Protein AF-A0A9N9TNC1-F1 (afdb_monomer_lite)

Organism: Phyllotreta striolata (NCBI:txid444603)

Radius of gyration: 83.27 Å; chains: 1; bounding box: 162×82×248 Å

Structure (mmCIF, N/CA/C/O backbone):
data_AF-A0A9N9TNC1-F1
#
_entry.id   AF-A0A9N9TNC1-F1
#
loop_
_atom_site.group_PDB
_atom_site.id
_atom_site.type_symbol
_atom_site.label_atom_id
_atom_site.label_alt_id
_atom_site.label_comp_id
_atom_site.label_asym_id
_atom_site.label_entity_id
_atom_site.label_seq_id
_atom_site.pdbx_PDB_ins_code
_atom_site.Cartn_x
_atom_site.Cartn_y
_atom_site.Cartn_z
_atom_site.occupancy
_atom_site.B_iso_or_equiv
_atom_site.auth_seq_id
_atom_site.auth_comp_id
_atom_site.auth_asym_id
_atom_site.auth_atom_id
_atom_site.pdbx_PDB_model_num
ATOM 1 N N . MET A 1 1 ? 54.083 44.523 -99.037 1.00 36.41 1 MET A N 1
ATOM 2 C CA . MET A 1 1 ? 55.257 45.239 -99.588 1.00 36.41 1 MET A CA 1
ATOM 3 C C . MET A 1 1 ? 56.326 44.198 -99.915 1.00 36.41 1 MET A C 1
ATOM 5 O O . MET A 1 1 ? 57.126 43.845 -99.068 1.00 36.41 1 MET A O 1
ATOM 9 N N . GLY A 1 2 ? 56.226 43.487 -101.035 1.00 36.81 2 GLY A N 1
ATOM 10 C CA . GLY A 1 2 ? 56.624 44.045 -102.327 1.00 36.81 2 GLY A CA 1
ATOM 11 C C . GLY A 1 2 ? 58.150 44.005 -102.443 1.00 36.81 2 GLY A C 1
ATOM 12 O O . GLY A 1 2 ? 58.796 45.045 -102.381 1.00 36.81 2 GLY A O 1
ATOM 13 N N . GLY A 1 3 ? 58.715 42.794 -102.514 1.00 43.34 3 GLY A N 1
ATOM 14 C CA . GLY A 1 3 ? 60.154 42.566 -102.601 1.00 43.34 3 GLY A CA 1
ATOM 15 C C . GLY A 1 3 ? 60.747 43.216 -103.848 1.00 43.34 3 GLY A C 1
ATOM 16 O O . GLY A 1 3 ? 60.383 42.880 -104.972 1.00 43.34 3 GLY A O 1
ATOM 17 N N . LYS A 1 4 ? 61.683 44.144 -103.645 1.00 35.09 4 LYS A N 1
ATOM 18 C CA . LYS A 1 4 ? 62.514 44.725 -104.701 1.00 35.09 4 LYS A CA 1
ATOM 19 C C . LYS A 1 4 ? 63.993 44.528 -104.352 1.00 35.09 4 LYS A C 1
ATOM 21 O O . LYS A 1 4 ? 64.482 45.045 -103.359 1.00 35.09 4 LYS A O 1
ATOM 26 N N . LYS A 1 5 ? 64.666 43.793 -105.245 1.00 35.28 5 LYS A N 1
ATOM 27 C CA . LYS A 1 5 ? 66.082 43.888 -105.653 1.00 35.28 5 LYS A CA 1
ATOM 28 C C . LYS A 1 5 ? 67.173 43.720 -104.572 1.00 35.28 5 LYS A C 1
ATOM 30 O O . LYS A 1 5 ? 67.607 44.677 -103.947 1.00 35.28 5 LYS A O 1
ATOM 35 N N . LYS A 1 6 ? 67.783 42.526 -104.534 1.00 36.72 6 LYS A N 1
ATOM 36 C CA . LYS A 1 6 ? 69.218 42.333 -104.226 1.00 36.72 6 LYS A CA 1
ATOM 37 C C . LYS A 1 6 ? 69.905 41.633 -105.410 1.00 36.72 6 LYS A C 1
ATOM 39 O O . LYS A 1 6 ? 70.167 40.440 -105.375 1.00 36.72 6 LYS A O 1
ATOM 44 N N . LYS A 1 7 ? 70.171 42.381 -106.483 1.00 41.75 7 LYS A N 1
ATOM 45 C CA . LYS A 1 7 ? 71.068 41.987 -107.591 1.00 41.75 7 LYS A CA 1
ATOM 46 C C . LYS A 1 7 ? 72.003 43.163 -107.903 1.00 41.75 7 LYS A C 1
ATOM 48 O O . LYS A 1 7 ? 71.934 43.725 -108.979 1.00 41.75 7 LYS A O 1
ATOM 53 N N . THR A 1 8 ? 72.823 43.572 -106.931 1.00 42.78 8 THR A N 1
ATOM 54 C CA . THR A 1 8 ? 73.885 44.596 -107.094 1.00 42.78 8 THR A CA 1
ATOM 55 C C . THR A 1 8 ? 74.885 44.575 -105.919 1.00 42.78 8 THR A C 1
ATOM 57 O O . THR A 1 8 ? 75.261 45.614 -105.397 1.00 42.78 8 THR A O 1
ATOM 60 N N . MET A 1 9 ? 75.325 43.397 -105.450 1.00 44.22 9 MET A N 1
ATOM 61 C CA . MET A 1 9 ? 76.389 43.300 -104.417 1.00 44.22 9 MET A CA 1
ATOM 62 C C . MET A 1 9 ? 77.479 42.263 -104.721 1.00 44.22 9 MET A C 1
ATOM 64 O O . MET A 1 9 ? 78.473 42.204 -104.009 1.00 44.22 9 MET A O 1
ATOM 68 N N . ALA A 1 10 ? 77.349 41.479 -105.796 1.00 46.00 10 ALA A N 1
ATOM 69 C CA . ALA A 1 10 ? 78.411 40.561 -106.217 1.00 46.00 10 ALA A CA 1
ATOM 70 C C . ALA A 1 10 ? 79.637 41.309 -106.783 1.00 46.00 10 ALA A C 1
ATOM 72 O O . ALA A 1 10 ? 80.752 40.814 -106.690 1.00 46.00 10 ALA A O 1
ATOM 73 N N . ASN A 1 11 ? 79.448 42.534 -107.293 1.00 48.47 11 ASN A N 1
ATOM 74 C CA . ASN A 1 11 ? 80.486 43.285 -108.008 1.00 48.47 11 ASN A CA 1
ATOM 75 C C . ASN A 1 11 ? 81.310 44.256 -107.128 1.00 48.47 11 ASN A C 1
ATOM 77 O O . ASN A 1 11 ? 82.174 44.960 -107.635 1.00 48.47 11 ASN A O 1
ATOM 81 N N . LYS A 1 12 ? 81.059 44.304 -105.809 1.00 49.94 12 LYS A N 1
ATOM 82 C CA . LYS A 1 12 ? 81.909 45.022 -104.831 1.00 49.94 12 LYS A CA 1
ATOM 83 C C . LYS A 1 12 ? 82.846 44.093 -104.042 1.00 49.94 12 LYS A C 1
ATOM 85 O O . LYS A 1 12 ? 83.814 44.577 -103.477 1.00 49.94 12 LYS A O 1
ATOM 90 N N . LEU A 1 13 ? 82.611 42.774 -104.047 1.00 47.81 13 LEU A N 1
ATOM 91 C CA . LEU A 1 13 ? 83.447 41.782 -103.342 1.00 47.81 13 LEU A CA 1
ATOM 92 C C . LEU A 1 13 ? 84.678 41.307 -104.135 1.00 47.81 13 LEU A C 1
ATOM 94 O O . LEU A 1 13 ? 85.482 40.561 -103.591 1.00 47.81 13 LEU A O 1
ATOM 98 N N . ALA A 1 14 ? 84.814 41.704 -105.403 1.00 51.62 14 ALA A N 1
ATOM 99 C CA . ALA A 1 14 ? 85.905 41.276 -106.285 1.00 51.62 14 ALA A CA 1
ATOM 100 C C . ALA A 1 14 ? 87.065 42.294 -106.390 1.00 51.62 14 ALA A C 1
ATOM 102 O O . ALA A 1 14 ? 88.030 42.036 -107.097 1.00 51.62 14 ALA A O 1
ATOM 103 N N . LYS A 1 15 ? 86.967 43.452 -105.714 1.00 51.31 15 LYS A N 1
ATOM 104 C CA . LYS A 1 15 ? 87.965 44.547 -105.726 1.00 51.31 15 LYS A CA 1
ATOM 105 C C . LYS A 1 15 ? 88.464 44.964 -104.331 1.00 51.31 15 LYS A C 1
ATOM 107 O O . LYS A 1 15 ? 89.173 45.956 -104.223 1.00 51.31 15 LYS A O 1
ATOM 112 N N . MET A 1 16 ? 88.065 44.243 -103.287 1.00 43.94 16 MET A N 1
ATOM 113 C CA . MET A 1 16 ? 88.440 44.507 -101.895 1.00 43.94 16 MET A CA 1
ATOM 114 C C . MET A 1 16 ? 89.527 43.517 -101.457 1.00 43.94 16 MET A C 1
ATOM 116 O O . MET A 1 16 ? 89.490 42.365 -101.894 1.00 43.94 16 MET A O 1
ATOM 120 N N . SER A 1 17 ? 90.476 43.958 -100.625 1.00 58.78 17 SER A N 1
ATOM 121 C CA . SER A 1 17 ? 91.490 43.075 -100.018 1.00 58.78 17 SER A CA 1
ATOM 122 C C . SER A 1 17 ? 90.795 41.967 -99.213 1.00 58.78 17 SER A C 1
ATOM 124 O O . SER A 1 17 ? 89.689 42.180 -98.702 1.00 58.78 17 SER A O 1
ATOM 126 N N . ASP A 1 18 ? 91.406 40.784 -99.087 1.00 59.22 18 ASP A N 1
ATOM 127 C CA . ASP A 1 18 ? 90.815 39.626 -98.389 1.00 59.22 18 ASP A CA 1
ATOM 128 C C . ASP A 1 18 ? 90.321 39.974 -96.966 1.00 59.22 18 ASP A C 1
ATOM 130 O O . ASP A 1 18 ? 89.317 39.437 -96.488 1.00 59.22 18 ASP A O 1
ATOM 134 N N . GLU A 1 19 ? 90.942 40.972 -96.336 1.00 66.62 19 GLU A N 1
ATOM 135 C CA . GLU A 1 19 ? 90.602 41.508 -95.015 1.00 66.62 19 GLU A CA 1
ATOM 136 C C . GLU A 1 19 ? 89.274 42.298 -94.982 1.00 66.62 19 GLU A C 1
ATOM 138 O O . GLU A 1 19 ? 88.480 42.195 -94.044 1.00 66.62 19 GLU A O 1
ATOM 143 N N . GLU A 1 20 ? 88.960 43.043 -96.040 1.00 63.03 20 GLU A N 1
ATOM 144 C CA . GLU A 1 20 ? 87.715 43.813 -96.173 1.00 63.03 20 GLU A CA 1
ATOM 145 C C . GLU A 1 20 ? 86.531 42.908 -96.549 1.00 63.03 20 GLU A C 1
ATOM 147 O O . GLU A 1 20 ? 85.389 43.123 -96.124 1.00 63.03 20 GLU A O 1
ATOM 152 N N . ARG A 1 21 ? 86.804 41.838 -97.306 1.00 65.81 21 ARG A N 1
ATOM 153 C CA . ARG A 1 21 ? 85.822 40.802 -97.648 1.00 65.81 21 ARG A CA 1
ATOM 154 C C . ARG A 1 21 ? 85.419 39.993 -96.414 1.00 65.81 21 ARG A C 1
ATOM 156 O O . ARG A 1 21 ? 84.230 39.708 -96.249 1.00 65.81 21 ARG A O 1
ATOM 163 N N . ALA A 1 22 ? 86.369 39.697 -95.525 1.00 72.06 22 ALA A N 1
ATOM 164 C CA . ALA A 1 22 ? 86.107 39.077 -94.228 1.00 72.06 22 ALA A CA 1
ATOM 165 C C . ALA A 1 22 ? 85.229 39.969 -93.333 1.00 72.06 22 ALA A C 1
ATOM 167 O O . ALA A 1 22 ? 84.208 39.498 -92.832 1.00 72.06 22 ALA A O 1
ATOM 168 N N . ARG A 1 23 ? 85.535 41.272 -93.222 1.00 74.12 23 ARG A N 1
ATOM 169 C CA . ARG A 1 23 ? 84.708 42.229 -92.456 1.00 74.12 23 ARG A CA 1
ATOM 170 C C . ARG A 1 23 ? 83.300 42.393 -93.023 1.00 74.12 23 ARG A C 1
ATOM 172 O O . ARG A 1 23 ? 82.338 42.473 -92.267 1.00 74.12 23 ARG A O 1
ATOM 179 N N . TYR A 1 24 ? 83.139 42.406 -94.346 1.00 74.38 24 TYR A N 1
ATOM 180 C CA . TYR A 1 24 ? 81.810 42.460 -94.960 1.00 74.38 24 TYR A CA 1
ATOM 181 C C . TYR A 1 24 ? 80.995 41.184 -94.698 1.00 74.38 24 TYR A C 1
ATOM 183 O O . TYR A 1 24 ? 79.794 41.261 -94.436 1.00 74.38 24 TYR A O 1
ATOM 191 N N . MET A 1 25 ? 81.630 40.009 -94.759 1.00 76.12 25 MET A N 1
ATOM 192 C CA . MET A 1 25 ? 80.975 38.739 -94.430 1.00 76.12 25 MET A CA 1
ATOM 193 C C . MET A 1 25 ? 80.634 38.653 -92.936 1.00 76.12 25 MET A C 1
ATOM 195 O O . MET A 1 25 ? 79.545 38.186 -92.616 1.00 76.12 25 MET A O 1
ATOM 199 N N . GLN A 1 26 ? 81.485 39.186 -92.050 1.00 75.25 26 GLN A N 1
ATOM 200 C CA . GLN A 1 26 ? 81.206 39.344 -90.617 1.00 75.25 26 GLN A CA 1
ATOM 201 C C . GLN A 1 26 ? 80.031 40.291 -90.369 1.00 75.25 26 GLN A C 1
ATOM 203 O O . GLN A 1 26 ? 79.041 39.863 -89.797 1.00 75.25 26 GLN A O 1
ATOM 208 N N . HIS A 1 27 ? 80.045 41.514 -90.903 1.00 74.12 27 HIS A N 1
ATOM 209 C CA . HIS A 1 27 ? 78.934 42.462 -90.754 1.00 74.12 27 HIS A CA 1
ATOM 210 C C . HIS A 1 27 ? 77.624 41.919 -91.353 1.00 74.12 27 HIS A C 1
ATOM 212 O O . HIS A 1 27 ? 76.527 42.180 -90.864 1.00 74.12 27 HIS A O 1
ATOM 218 N N . ARG A 1 28 ? 77.693 41.148 -92.445 1.00 75.31 28 ARG A N 1
ATOM 219 C CA . ARG A 1 28 ? 76.516 40.479 -93.015 1.00 75.31 28 ARG A CA 1
ATOM 220 C C . ARG A 1 28 ? 76.010 39.350 -92.114 1.00 75.31 28 ARG A C 1
ATOM 222 O O . ARG A 1 28 ? 74.796 39.237 -91.969 1.00 75.31 28 ARG A O 1
ATOM 229 N N . ALA A 1 29 ? 76.906 38.558 -91.530 1.00 77.62 29 ALA A N 1
ATOM 230 C CA . ALA A 1 29 ? 76.566 37.526 -90.557 1.00 77.62 29 ALA A CA 1
ATOM 231 C C . ALA A 1 29 ? 75.992 38.138 -89.270 1.00 77.62 29 ALA A C 1
ATOM 233 O O . ALA A 1 29 ? 74.966 37.668 -88.802 1.00 77.62 29 ALA A O 1
ATOM 234 N N . GLU A 1 30 ? 76.555 39.238 -88.767 1.00 76.62 30 GLU A N 1
ATOM 235 C CA . GLU A 1 30 ? 76.050 40.003 -87.619 1.00 76.62 30 GLU A CA 1
ATOM 236 C C . GLU A 1 30 ? 74.659 40.580 -87.896 1.00 76.62 30 GLU A C 1
ATOM 238 O O . GLU A 1 30 ? 73.751 40.416 -87.089 1.00 76.62 30 GLU A O 1
ATOM 243 N N . MET A 1 31 ? 74.435 41.175 -89.073 1.00 77.19 31 MET A N 1
ATOM 244 C CA . MET A 1 31 ? 73.113 41.680 -89.468 1.00 77.19 31 MET A CA 1
ATOM 245 C C . MET A 1 31 ? 72.081 40.558 -89.664 1.00 77.19 31 MET A C 1
ATOM 247 O O . MET A 1 31 ? 70.890 40.759 -89.413 1.00 77.19 31 MET A O 1
ATOM 251 N N . GLU A 1 32 ? 72.503 39.381 -90.131 1.00 80.06 32 GLU A N 1
ATOM 252 C CA . GLU A 1 32 ? 71.645 38.201 -90.275 1.00 80.06 32 GLU A CA 1
ATOM 253 C C . GLU A 1 32 ? 71.352 37.539 -88.922 1.00 80.06 32 GLU A C 1
ATOM 255 O O . GLU A 1 32 ? 70.202 37.184 -88.660 1.00 80.06 32 GLU A O 1
ATOM 260 N N . GLU A 1 33 ? 72.334 37.472 -88.022 1.00 77.56 33 GLU A N 1
ATOM 261 C CA . GLU A 1 33 ? 72.154 37.074 -86.627 1.00 77.56 33 GLU A CA 1
ATOM 262 C C . GLU A 1 33 ? 71.254 38.051 -85.873 1.00 77.56 33 GLU A C 1
ATOM 264 O O . GLU A 1 33 ? 70.359 37.618 -85.157 1.00 77.56 33 GLU A O 1
ATOM 269 N N . GLU A 1 34 ? 71.414 39.362 -86.047 1.00 80.25 34 GLU A N 1
ATOM 270 C CA . GLU A 1 34 ? 70.512 40.358 -85.470 1.00 80.25 34 GLU A CA 1
ATOM 271 C C . GLU A 1 34 ? 69.096 40.224 -86.028 1.00 80.25 34 GLU A C 1
ATOM 273 O O . GLU A 1 34 ? 68.121 40.322 -85.282 1.00 80.25 34 GLU A O 1
ATOM 278 N N . ALA A 1 35 ? 68.944 39.972 -87.331 1.00 79.81 35 ALA A N 1
ATOM 279 C CA . ALA A 1 35 ? 67.638 39.713 -87.926 1.00 79.81 35 ALA A CA 1
ATOM 280 C C . ALA A 1 35 ? 67.018 38.410 -87.393 1.00 79.81 35 ALA A C 1
ATOM 282 O O . ALA A 1 35 ? 65.807 38.363 -87.160 1.00 79.81 35 ALA A O 1
ATOM 283 N N . LYS A 1 36 ? 67.828 37.370 -87.166 1.00 81.06 36 LYS A N 1
ATOM 284 C CA . LYS A 1 36 ? 67.407 36.108 -86.549 1.00 81.06 36 LYS A CA 1
ATOM 285 C C . LYS A 1 36 ? 66.999 36.324 -85.090 1.00 81.06 36 LYS A C 1
ATOM 287 O O . LYS A 1 36 ? 65.877 35.972 -84.742 1.00 81.06 36 LYS A O 1
ATOM 292 N N . ARG A 1 37 ? 67.807 37.029 -84.291 1.00 83.25 37 ARG A N 1
ATOM 293 C CA . ARG A 1 37 ? 67.489 37.422 -82.908 1.00 83.25 37 ARG A CA 1
ATOM 294 C C . ARG A 1 37 ? 66.216 38.259 -82.836 1.00 83.25 37 ARG A C 1
ATOM 296 O O . ARG A 1 37 ? 65.371 37.988 -81.995 1.00 83.25 37 ARG A O 1
ATOM 303 N N . ARG A 1 38 ? 66.011 39.231 -83.733 1.00 83.31 38 ARG A N 1
ATOM 304 C CA . ARG A 1 38 ? 64.767 40.027 -83.790 1.00 83.31 38 ARG A CA 1
ATOM 305 C C . ARG A 1 38 ? 63.547 39.160 -84.115 1.00 83.31 38 ARG A C 1
ATOM 307 O O . ARG A 1 38 ? 62.490 39.350 -83.517 1.00 83.31 38 ARG A O 1
ATOM 314 N N . LYS A 1 39 ? 63.676 38.190 -85.030 1.00 84.38 39 LYS A N 1
ATOM 315 C CA . LYS A 1 39 ? 62.607 37.219 -85.329 1.00 84.38 39 LYS A CA 1
ATOM 316 C C . LYS A 1 39 ? 62.325 36.305 -84.136 1.00 84.38 39 LYS A C 1
ATOM 318 O O . LYS A 1 39 ? 61.166 36.134 -83.776 1.00 84.38 39 LYS A O 1
ATOM 323 N N . GLU A 1 40 ? 63.358 35.765 -83.501 1.00 85.38 40 GLU A N 1
ATOM 324 C CA . GLU A 1 40 ? 63.249 34.929 -82.301 1.00 85.38 40 GLU A CA 1
ATOM 325 C C . GLU A 1 40 ? 62.630 35.702 -81.130 1.00 85.38 40 GLU A C 1
ATOM 327 O O . GLU A 1 40 ? 61.720 35.198 -80.479 1.00 85.38 40 GLU A O 1
ATOM 332 N N . GLN A 1 41 ? 63.021 36.960 -80.914 1.00 87.19 41 GLN A N 1
ATOM 333 C CA . GLN A 1 41 ? 62.414 37.858 -79.925 1.00 87.19 41 GLN A CA 1
ATOM 334 C C . GLN A 1 41 ? 60.939 38.139 -80.238 1.00 87.19 41 GLN A C 1
ATOM 336 O O . GLN A 1 41 ? 60.101 38.146 -79.332 1.00 87.19 41 GLN A O 1
ATOM 341 N N . LEU A 1 42 ? 60.579 38.334 -81.510 1.00 89.88 42 LEU A N 1
ATOM 342 C CA . LEU A 1 42 ? 59.183 38.519 -81.908 1.00 89.88 42 LEU A CA 1
ATOM 343 C C . LEU A 1 42 ? 58.354 37.248 -81.657 1.00 89.88 42 LEU A C 1
ATOM 345 O O . LEU A 1 42 ? 57.245 37.333 -81.131 1.00 89.88 42 LEU A O 1
ATOM 349 N N . ILE A 1 43 ? 58.905 36.068 -81.958 1.00 88.25 43 ILE A N 1
ATOM 350 C CA . ILE A 1 43 ? 58.266 34.775 -81.673 1.00 88.25 43 ILE A CA 1
ATOM 351 C C . ILE A 1 43 ? 58.128 34.571 -80.159 1.00 88.25 43 ILE A C 1
ATOM 353 O O . ILE A 1 43 ? 57.039 34.257 -79.686 1.00 88.25 43 ILE A O 1
ATOM 357 N N . ALA A 1 44 ? 59.181 34.815 -79.377 1.00 89.38 44 ALA A N 1
ATOM 358 C CA . ALA A 1 44 ? 59.165 34.671 -77.923 1.00 89.38 44 ALA A CA 1
ATOM 359 C C . ALA A 1 44 ? 58.162 35.628 -77.258 1.00 89.38 44 ALA A C 1
ATOM 361 O O . ALA A 1 44 ? 57.411 35.232 -76.366 1.00 89.38 44 ALA A O 1
ATOM 362 N N . THR A 1 45 ? 58.090 36.884 -77.710 1.00 89.31 45 THR A N 1
ATOM 363 C CA . THR A 1 45 ? 57.105 37.853 -77.203 1.00 89.31 45 THR A CA 1
ATOM 364 C C . THR A 1 45 ? 55.678 37.491 -77.608 1.00 89.31 45 THR A C 1
ATOM 366 O O . THR A 1 45 ? 54.766 37.644 -76.791 1.00 89.31 45 THR A O 1
ATOM 369 N N . PHE A 1 46 ? 55.465 36.968 -78.819 1.00 92.81 46 PHE A N 1
ATOM 370 C CA . PHE A 1 46 ? 54.171 36.437 -79.248 1.00 92.81 46 PHE A CA 1
ATOM 371 C C . PHE A 1 46 ? 53.748 35.228 -78.404 1.00 92.81 46 PHE A C 1
ATOM 373 O O . PHE A 1 46 ? 52.642 35.231 -77.863 1.00 92.81 46 PHE A O 1
ATOM 380 N N . MET A 1 47 ? 54.637 34.248 -78.207 1.00 92.88 47 MET A N 1
ATOM 381 C CA . MET A 1 47 ? 54.383 33.074 -77.366 1.00 92.88 47 MET A CA 1
ATOM 382 C C . MET A 1 47 ? 54.088 33.476 -75.921 1.00 92.88 47 MET A C 1
ATOM 384 O O . MET A 1 47 ? 53.080 33.052 -75.367 1.00 92.88 47 MET A O 1
ATOM 388 N N . LYS A 1 48 ? 54.870 34.390 -75.331 1.00 93.94 48 LYS A N 1
ATOM 389 C CA . LYS A 1 48 ? 54.612 34.921 -73.983 1.00 93.94 48 LYS A CA 1
ATOM 390 C C . LYS A 1 48 ? 53.248 35.611 -73.885 1.00 93.94 48 LYS A C 1
ATOM 392 O O . LYS A 1 48 ? 52.549 35.442 -72.890 1.00 93.94 48 LYS A O 1
ATOM 397 N N . LYS A 1 49 ? 52.841 36.386 -74.900 1.00 94.06 49 LYS A N 1
ATOM 398 C CA . LYS A 1 49 ? 51.499 37.001 -74.954 1.00 94.06 49 LYS A CA 1
ATOM 399 C C . LYS A 1 49 ? 50.395 35.950 -75.098 1.00 94.06 49 LYS A C 1
ATOM 401 O O . LYS A 1 49 ? 49.342 36.122 -74.490 1.00 94.06 49 LYS A O 1
ATOM 406 N N . LYS A 1 50 ? 50.618 34.891 -75.881 1.00 94.62 50 LYS A N 1
ATOM 407 C CA . LYS A 1 50 ? 49.666 33.788 -76.062 1.00 94.62 50 LYS A CA 1
ATOM 408 C C . LYS A 1 50 ? 49.483 32.998 -74.765 1.00 94.62 50 LYS A C 1
ATOM 410 O O . LYS A 1 50 ? 48.353 32.884 -74.310 1.00 94.62 50 LYS A O 1
ATOM 415 N N . ILE A 1 51 ? 50.581 32.597 -74.123 1.00 92.31 51 ILE A N 1
ATOM 416 C CA . ILE A 1 51 ? 50.578 31.907 -72.825 1.00 92.31 51 ILE A CA 1
ATOM 417 C C . ILE A 1 51 ? 49.843 32.746 -71.778 1.00 92.31 51 ILE A C 1
ATOM 419 O O . ILE A 1 51 ? 48.907 32.261 -71.165 1.00 92.31 51 ILE A O 1
ATOM 423 N N . LYS A 1 52 ? 50.156 34.042 -71.643 1.00 93.44 52 LYS A N 1
ATOM 424 C CA . LYS A 1 52 ? 49.451 34.922 -70.691 1.00 93.44 52 LYS A CA 1
ATOM 425 C C . LYS A 1 52 ? 47.944 35.022 -70.946 1.00 93.44 52 LYS A C 1
ATOM 427 O O . LYS A 1 52 ? 47.169 35.153 -69.999 1.00 93.44 52 LYS A O 1
ATOM 432 N N . LYS A 1 53 ? 47.520 35.012 -72.215 1.00 93.38 53 LYS A N 1
ATOM 433 C CA . LYS A 1 53 ? 46.094 34.996 -72.573 1.00 93.38 53 LYS A CA 1
ATOM 434 C C . LYS A 1 53 ? 45.459 33.662 -72.196 1.00 93.38 53 LYS A C 1
ATOM 436 O O . LYS A 1 53 ? 44.401 33.670 -71.579 1.00 93.38 53 LYS A O 1
ATOM 441 N N . GLU A 1 54 ? 46.104 32.546 -72.520 1.00 94.00 54 GLU A N 1
ATOM 442 C CA . GLU A 1 54 ? 45.645 31.209 -72.133 1.00 94.00 54 GLU A CA 1
ATOM 443 C C . GLU A 1 54 ? 45.577 31.061 -70.607 1.00 94.00 54 GLU A C 1
ATOM 445 O O . GLU A 1 54 ? 44.550 30.644 -70.096 1.00 94.00 54 GLU A O 1
ATOM 450 N N . GLU A 1 55 ? 46.575 31.525 -69.854 1.00 92.88 55 GLU A N 1
ATOM 451 C CA . GLU A 1 55 ? 46.558 31.559 -68.385 1.00 92.88 55 GLU A CA 1
ATOM 452 C C . GLU A 1 55 ? 45.412 32.414 -67.824 1.00 92.88 55 GLU A C 1
ATOM 454 O O . GLU A 1 55 ? 44.788 32.053 -66.824 1.00 92.88 55 GLU A O 1
ATOM 459 N N . ALA A 1 56 ? 45.117 33.564 -68.438 1.00 93.62 56 ALA A N 1
ATOM 460 C CA . ALA A 1 56 ? 43.986 34.399 -68.039 1.00 93.62 56 ALA A CA 1
ATOM 461 C C . ALA A 1 56 ? 42.641 33.703 -68.317 1.00 93.62 56 ALA A C 1
ATOM 463 O O . ALA A 1 56 ? 41.762 33.714 -67.453 1.00 93.62 56 ALA A O 1
ATOM 464 N N . PHE A 1 57 ? 42.494 33.053 -69.476 1.00 94.31 57 PHE A N 1
ATOM 465 C CA . PHE A 1 57 ? 41.305 32.264 -69.802 1.00 94.31 57 PHE A CA 1
ATOM 466 C C . PHE A 1 57 ? 41.159 31.035 -68.903 1.00 94.31 57 PHE A C 1
ATOM 468 O O . PHE A 1 57 ? 40.058 30.775 -68.427 1.00 94.31 57 PHE A O 1
ATOM 475 N N . SER A 1 58 ? 42.245 30.328 -68.597 1.00 92.62 58 SER A N 1
ATOM 476 C CA . SER A 1 58 ? 42.251 29.194 -67.671 1.00 92.62 58 SER A CA 1
ATOM 477 C C . SER A 1 58 ? 41.827 29.618 -66.268 1.00 92.62 58 SER A C 1
ATOM 479 O O . SER A 1 58 ? 40.975 28.964 -65.672 1.00 92.62 58 SER A O 1
ATOM 481 N N . ARG A 1 59 ? 42.322 30.759 -65.761 1.00 95.88 59 ARG A N 1
ATOM 482 C CA . ARG A 1 59 ? 41.869 31.322 -64.475 1.00 95.88 59 ARG A CA 1
ATOM 483 C C . ARG A 1 59 ? 40.387 31.686 -64.490 1.00 95.88 59 ARG A C 1
ATOM 485 O O . ARG A 1 59 ? 39.672 31.354 -63.547 1.00 95.88 59 ARG A O 1
ATOM 492 N N . LEU A 1 60 ? 39.910 32.332 -65.555 1.00 95.69 60 LEU A N 1
ATOM 493 C CA . LEU A 1 60 ? 38.494 32.678 -65.693 1.00 95.69 60 LEU A CA 1
ATOM 494 C C . LEU A 1 60 ? 37.609 31.425 -65.769 1.00 95.69 60 LEU A C 1
ATOM 496 O O . LEU A 1 60 ? 36.564 31.368 -65.124 1.00 95.69 60 LEU A O 1
ATOM 500 N N . ASN A 1 61 ? 38.024 30.418 -66.535 1.00 95.69 61 ASN A N 1
ATOM 501 C CA . ASN A 1 61 ? 37.301 29.158 -66.668 1.00 95.69 61 ASN A CA 1
ATOM 502 C C . ASN A 1 61 ? 37.276 28.393 -65.345 1.00 95.69 61 ASN A C 1
ATOM 504 O O . ASN A 1 61 ? 36.212 27.927 -64.949 1.00 95.69 61 ASN A O 1
ATOM 508 N N . LEU A 1 62 ? 38.395 28.342 -64.618 1.00 95.94 62 LEU A N 1
ATOM 509 C CA . LEU A 1 62 ? 38.451 27.751 -63.284 1.00 95.94 62 LEU A CA 1
ATOM 510 C C . LEU A 1 62 ? 37.501 28.468 -62.315 1.00 95.94 62 LEU A C 1
ATOM 512 O O . LEU A 1 62 ? 36.736 27.811 -61.616 1.00 95.94 62 LEU A O 1
ATOM 516 N N . ALA A 1 63 ? 37.477 29.804 -62.318 1.00 95.81 63 ALA A N 1
ATOM 517 C CA . ALA A 1 63 ? 36.550 30.577 -61.491 1.00 95.81 63 ALA A CA 1
ATOM 518 C C . ALA A 1 63 ? 35.078 30.290 -61.843 1.00 95.81 63 ALA A C 1
ATOM 520 O O . ALA A 1 63 ? 34.255 30.122 -60.945 1.00 95.81 63 ALA A O 1
ATOM 521 N N . LYS A 1 64 ? 34.743 30.173 -63.137 1.00 97.06 64 LYS A N 1
ATOM 522 C CA . LYS A 1 64 ? 33.394 29.792 -63.594 1.00 97.06 64 LYS A CA 1
ATOM 523 C C . LYS A 1 64 ? 33.018 28.375 -63.158 1.00 97.06 64 LYS A C 1
ATOM 525 O O . LYS A 1 64 ? 31.917 28.170 -62.657 1.00 97.06 64 LYS A O 1
ATOM 530 N N . ILE A 1 65 ? 33.928 27.415 -63.318 1.00 96.00 65 ILE A N 1
ATOM 531 C CA . ILE A 1 65 ? 33.728 26.023 -62.900 1.00 96.00 65 ILE A CA 1
ATOM 532 C C . ILE A 1 65 ? 33.531 25.954 -61.382 1.00 96.00 65 ILE A C 1
ATOM 534 O O . I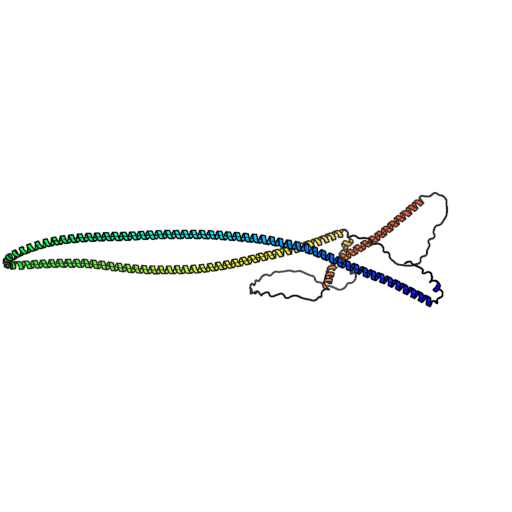LE A 1 65 ? 32.549 25.372 -60.931 1.00 96.00 65 ILE A O 1
ATOM 538 N N . ASN A 1 66 ? 34.376 26.620 -60.593 1.00 96.69 66 ASN A N 1
ATOM 539 C CA . ASN A 1 66 ? 34.241 26.681 -59.135 1.00 96.69 66 ASN A CA 1
ATOM 540 C C . ASN A 1 66 ? 32.930 27.346 -58.705 1.00 96.69 66 ASN A C 1
ATOM 542 O O . ASN A 1 66 ? 32.260 26.858 -57.798 1.00 96.69 66 ASN A O 1
ATOM 546 N N . GLN A 1 67 ? 32.515 28.423 -59.377 1.00 96.25 67 GLN A N 1
ATOM 547 C CA . GLN A 1 67 ? 31.232 29.063 -59.097 1.00 96.25 67 GLN A CA 1
ATOM 548 C C . GLN A 1 67 ? 30.054 28.121 -59.384 1.00 96.25 67 GLN A C 1
ATOM 550 O O . GLN A 1 67 ? 29.126 28.041 -58.575 1.00 96.25 67 GLN A O 1
ATOM 555 N N . ASN A 1 68 ? 30.101 27.376 -60.490 1.00 95.88 68 ASN A N 1
ATOM 556 C CA . ASN A 1 68 ? 29.098 26.362 -60.810 1.00 95.88 68 ASN A CA 1
ATOM 557 C C . ASN A 1 68 ? 29.094 25.234 -59.766 1.00 95.88 68 ASN A C 1
ATOM 559 O O . ASN A 1 68 ? 28.026 24.870 -59.272 1.00 95.88 68 ASN A O 1
ATOM 563 N N . TRP A 1 69 ? 30.265 24.745 -59.350 1.00 97.62 69 TRP A N 1
ATOM 564 C CA . TRP A 1 69 ? 30.387 23.748 -58.283 1.00 97.62 69 TRP A CA 1
ATOM 565 C C . TRP A 1 69 ? 29.812 24.242 -56.960 1.00 97.62 69 TRP A C 1
ATOM 567 O O . TRP A 1 69 ? 29.011 23.542 -56.346 1.00 97.62 69 TRP A O 1
ATOM 577 N N . HIS A 1 70 ? 30.124 25.470 -56.546 1.00 97.75 70 HIS A N 1
ATOM 578 C CA . HIS A 1 70 ? 29.543 26.064 -55.344 1.00 97.75 70 HIS A CA 1
ATOM 579 C C . HIS A 1 70 ? 28.018 26.175 -55.430 1.00 97.75 70 HIS A C 1
ATOM 581 O O . HIS A 1 70 ? 27.328 25.940 -54.439 1.00 97.75 70 HIS A O 1
ATOM 587 N N . GLN A 1 71 ? 27.461 26.522 -56.594 1.00 97.00 71 GLN A N 1
ATOM 588 C CA . GLN A 1 71 ? 26.009 26.545 -56.779 1.00 97.00 71 GLN A CA 1
ATOM 589 C C . GLN A 1 71 ? 25.392 25.149 -56.660 1.00 97.00 71 GLN A C 1
ATOM 591 O O . GLN A 1 71 ? 24.356 25.005 -56.011 1.00 97.00 71 GLN A O 1
ATOM 596 N N . ILE A 1 72 ? 26.018 24.130 -57.254 1.00 96.88 72 ILE A N 1
ATOM 597 C CA . ILE A 1 72 ? 25.567 22.736 -57.156 1.00 96.88 72 ILE A CA 1
ATOM 598 C C . ILE A 1 72 ? 25.624 22.265 -55.697 1.00 96.88 72 ILE A C 1
ATOM 600 O O . ILE A 1 72 ? 24.617 21.785 -55.179 1.00 96.88 72 ILE A O 1
ATOM 604 N N . LEU A 1 73 ? 26.744 22.486 -55.004 1.00 96.69 73 LEU A N 1
ATOM 605 C CA . LEU A 1 73 ? 26.920 22.116 -53.598 1.00 96.69 73 LEU A CA 1
ATOM 606 C C . LEU A 1 73 ? 25.911 22.820 -52.689 1.00 96.69 73 LEU A C 1
ATOM 608 O O . LEU A 1 73 ? 25.281 22.164 -51.863 1.00 96.69 73 LEU A O 1
ATOM 612 N N . ARG A 1 74 ? 25.676 24.127 -52.876 1.00 97.75 74 ARG A N 1
ATOM 613 C CA . ARG A 1 74 ? 24.633 24.853 -52.133 1.00 97.75 74 ARG A CA 1
ATOM 614 C C . ARG A 1 74 ? 23.251 24.258 -52.380 1.00 97.75 74 ARG A C 1
ATOM 616 O O . ARG A 1 74 ? 22.509 24.058 -51.427 1.00 97.75 74 ARG A O 1
ATOM 623 N N . LYS A 1 75 ? 22.901 23.929 -53.629 1.00 96.88 75 LYS A N 1
ATOM 624 C CA . LYS A 1 75 ? 21.610 23.292 -53.945 1.00 96.88 75 LYS A CA 1
ATOM 625 C C . LYS A 1 75 ? 21.462 21.937 -53.254 1.00 96.88 75 LYS A C 1
ATOM 627 O O . LYS A 1 75 ? 20.401 21.673 -52.695 1.00 96.88 75 LYS A O 1
ATOM 632 N N . ILE A 1 76 ? 22.502 21.102 -53.276 1.00 96.06 76 ILE A N 1
ATOM 633 C CA . ILE A 1 76 ? 22.504 19.801 -52.593 1.00 96.06 76 ILE A CA 1
ATOM 634 C C . ILE A 1 76 ? 22.365 20.006 -51.082 1.00 96.06 76 ILE A C 1
ATOM 636 O O . ILE A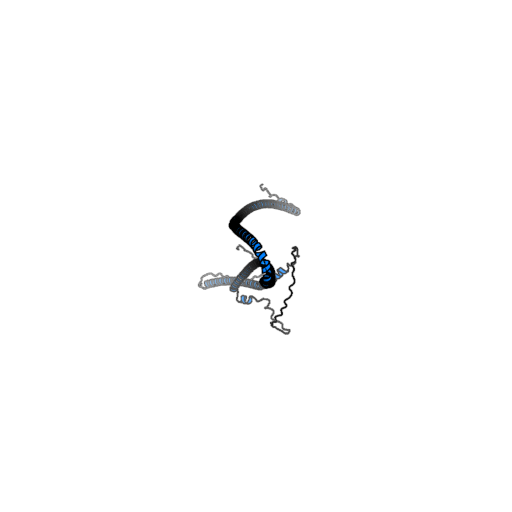 1 76 ? 21.456 19.438 -50.481 1.00 96.06 76 ILE A O 1
ATOM 640 N N . LYS A 1 77 ? 23.170 20.891 -50.481 1.00 97.38 77 LYS A N 1
ATOM 641 C CA . LYS A 1 77 ? 23.128 21.139 -49.037 1.00 97.38 77 LYS A CA 1
ATOM 642 C C . LYS A 1 77 ? 21.794 21.722 -48.580 1.00 97.38 77 LYS A C 1
ATOM 644 O O . LYS A 1 77 ? 21.269 21.316 -47.551 1.00 97.38 77 LYS A O 1
ATOM 649 N N . CYS A 1 78 ? 21.199 22.629 -49.355 1.00 97.00 78 CYS A N 1
ATOM 650 C CA . CYS A 1 78 ? 19.865 23.149 -49.065 1.00 97.00 78 CYS A CA 1
ATOM 651 C C . CYS A 1 78 ? 18.788 22.057 -49.137 1.00 97.00 78 CYS A C 1
ATOM 653 O O . CYS A 1 78 ? 17.845 22.108 -48.354 1.00 97.00 78 CYS A O 1
ATOM 655 N N . LYS A 1 79 ? 18.895 21.086 -50.056 1.00 96.81 79 LYS A N 1
ATOM 656 C CA . LYS A 1 79 ? 17.969 19.941 -50.110 1.00 96.81 79 LYS A CA 1
ATOM 657 C C . LYS A 1 79 ? 18.136 19.033 -48.893 1.00 96.81 79 LYS A C 1
ATOM 659 O O . LYS A 1 79 ? 17.148 18.745 -48.233 1.00 96.81 79 LYS A O 1
ATOM 664 N N . GLU A 1 80 ? 19.370 18.658 -48.570 1.00 96.69 80 GLU A N 1
ATOM 665 C CA . GLU A 1 80 ? 19.698 17.850 -47.388 1.00 96.69 80 GLU A CA 1
ATOM 666 C C . GLU A 1 80 ? 19.192 18.517 -46.100 1.00 96.69 80 GLU A C 1
ATOM 668 O O . GLU A 1 80 ? 18.519 17.894 -45.289 1.00 96.69 80 GLU A O 1
ATOM 673 N N . MET A 1 81 ? 19.435 19.820 -45.939 1.00 96.62 81 MET A N 1
ATOM 674 C CA . MET A 1 81 ? 19.008 20.556 -44.751 1.00 96.62 81 MET A CA 1
ATOM 675 C C . MET A 1 81 ? 17.482 20.661 -44.644 1.00 96.62 81 MET A C 1
ATOM 677 O O . MET A 1 81 ? 16.946 20.568 -43.544 1.00 96.62 81 MET A O 1
ATOM 681 N N . LYS A 1 82 ? 16.768 20.802 -45.769 1.00 97.75 82 LYS A N 1
ATOM 682 C CA . LYS A 1 82 ? 15.298 20.745 -45.786 1.00 97.75 82 LYS A CA 1
ATOM 683 C C . LYS A 1 82 ? 14.779 19.374 -45.363 1.00 97.75 82 LYS A C 1
ATOM 685 O O . LYS A 1 82 ? 13.834 19.317 -44.583 1.00 97.75 82 LYS A O 1
ATOM 690 N N . GLU A 1 83 ? 15.404 18.301 -45.839 1.00 97.62 83 GLU A N 1
ATOM 691 C CA . GLU A 1 83 ? 15.027 16.942 -45.450 1.00 97.62 83 GLU A CA 1
ATOM 692 C C . GLU A 1 83 ? 15.293 16.696 -43.961 1.00 97.62 83 GLU A C 1
ATOM 694 O O . GLU A 1 83 ? 14.425 16.194 -43.256 1.00 97.62 83 GLU A O 1
ATOM 699 N N . ASN A 1 84 ? 16.430 17.159 -43.435 1.00 97.50 84 ASN A N 1
ATOM 700 C CA . ASN A 1 84 ? 16.728 17.071 -42.005 1.00 97.50 84 ASN A CA 1
ATOM 701 C C . ASN A 1 84 ? 15.698 17.828 -41.156 1.00 97.50 84 ASN A C 1
ATOM 703 O O . ASN A 1 84 ? 15.220 17.294 -40.160 1.00 97.50 84 ASN A O 1
ATOM 707 N N . VAL A 1 85 ? 15.312 19.046 -41.557 1.00 97.69 85 VAL A N 1
ATOM 708 C CA . VAL A 1 85 ? 14.260 19.815 -40.867 1.00 97.69 85 VAL A CA 1
ATOM 709 C C . VAL A 1 85 ? 12.918 19.084 -40.918 1.00 97.69 85 VAL A C 1
ATOM 711 O O . VAL A 1 85 ? 12.208 19.047 -39.915 1.00 97.69 85 VAL A O 1
ATOM 714 N N . LYS A 1 86 ? 12.573 18.468 -42.052 1.00 97.69 86 LYS A N 1
ATOM 715 C CA . LYS A 1 86 ? 11.353 17.668 -42.188 1.00 97.69 86 LYS A CA 1
ATOM 716 C C . LYS A 1 86 ? 11.380 16.445 -41.266 1.00 97.69 86 LYS A C 1
ATOM 718 O O . LYS A 1 86 ? 10.430 16.237 -40.521 1.00 97.69 86 LYS A O 1
ATOM 723 N N . ASN A 1 87 ? 12.482 15.700 -41.249 1.00 96.94 87 ASN A N 1
ATOM 724 C CA . ASN A 1 87 ? 12.660 14.540 -40.376 1.00 96.94 87 ASN A CA 1
ATOM 725 C C . ASN A 1 87 ? 12.577 14.927 -38.895 1.00 96.94 87 ASN A C 1
ATOM 727 O O . ASN A 1 87 ? 11.921 14.239 -38.114 1.00 96.94 87 ASN A O 1
ATOM 731 N N . LEU A 1 88 ? 13.191 16.052 -38.511 1.00 97.81 88 LEU A N 1
ATOM 732 C CA . LEU A 1 88 ? 13.085 16.597 -37.157 1.00 97.81 88 LEU A CA 1
ATOM 733 C C . LEU A 1 88 ? 11.644 16.972 -36.816 1.00 97.81 88 LEU A C 1
ATOM 735 O O . LEU A 1 88 ? 11.173 16.621 -35.739 1.00 97.81 88 LEU A O 1
ATOM 739 N N . LYS A 1 89 ? 10.928 17.635 -37.730 1.00 98.06 89 LYS A N 1
ATOM 740 C CA . LYS A 1 89 ? 9.514 17.967 -37.544 1.00 98.06 89 LYS A CA 1
ATOM 741 C C . LYS A 1 89 ? 8.676 16.707 -37.315 1.00 98.06 89 LYS A C 1
ATOM 743 O O . LYS A 1 89 ? 7.960 16.643 -36.324 1.00 98.06 89 LYS A O 1
ATOM 748 N N . GLU A 1 90 ? 8.804 15.697 -38.174 1.00 98.06 90 GLU A N 1
ATOM 749 C CA . GLU A 1 90 ? 8.065 14.437 -38.023 1.00 98.06 90 GLU A CA 1
ATOM 750 C C . GLU A 1 90 ? 8.418 13.714 -36.716 1.00 98.06 90 GLU A C 1
ATOM 752 O O . GLU A 1 90 ? 7.558 13.114 -36.074 1.00 98.06 90 GLU A O 1
ATOM 757 N N . TRP A 1 91 ? 9.687 13.751 -36.301 1.00 98.06 91 TRP A N 1
ATOM 758 C CA . TRP A 1 91 ? 10.110 13.182 -35.024 1.00 98.06 91 TRP A CA 1
ATOM 759 C C . TRP A 1 91 ? 9.486 13.922 -33.835 1.00 98.06 91 TRP A C 1
ATOM 761 O O . TRP A 1 91 ? 8.970 13.272 -32.926 1.00 98.06 91 TRP A O 1
ATOM 771 N N . ILE A 1 92 ? 9.471 15.259 -33.862 1.00 98.00 92 ILE A N 1
ATOM 772 C CA . ILE A 1 92 ? 8.827 16.086 -32.833 1.00 98.00 92 ILE A CA 1
ATOM 773 C C . ILE A 1 92 ? 7.323 15.803 -32.785 1.00 98.00 92 ILE A C 1
ATOM 775 O O . ILE A 1 92 ? 6.788 15.614 -31.699 1.00 98.00 92 ILE A O 1
ATOM 779 N N . GLU A 1 93 ? 6.640 15.720 -33.928 1.00 98.31 93 GLU A N 1
ATOM 780 C CA . GLU A 1 93 ? 5.205 15.409 -33.986 1.00 98.31 93 GLU A CA 1
ATOM 781 C C . GLU A 1 93 ? 4.903 14.036 -33.371 1.00 98.31 93 GLU A C 1
ATOM 783 O O . GLU A 1 93 ? 4.051 13.929 -32.490 1.00 98.31 93 GLU A O 1
ATOM 788 N N . ARG A 1 94 ? 5.675 12.998 -33.726 1.00 97.94 94 ARG A N 1
ATOM 789 C CA . ARG A 1 94 ? 5.546 11.662 -33.112 1.00 97.94 94 ARG A CA 1
ATOM 790 C C . ARG A 1 94 ? 5.802 11.692 -31.605 1.00 97.94 94 ARG A C 1
ATOM 792 O O . ARG A 1 94 ? 5.113 11.005 -30.850 1.00 97.94 94 ARG A O 1
ATOM 799 N N . LEU A 1 95 ? 6.788 12.470 -31.156 1.00 97.94 95 LEU A N 1
ATOM 800 C CA . LEU A 1 95 ? 7.099 12.622 -29.737 1.00 97.94 95 LEU A CA 1
ATOM 801 C C . LEU A 1 95 ? 5.965 13.332 -28.988 1.00 97.94 95 LEU A C 1
ATOM 803 O O . LEU A 1 95 ? 5.589 12.886 -27.905 1.00 97.94 95 LEU A O 1
ATOM 807 N N . ILE A 1 96 ? 5.407 14.399 -29.561 1.00 98.12 96 ILE A N 1
ATOM 808 C CA . ILE A 1 96 ? 4.257 15.122 -29.008 1.00 98.12 96 ILE A CA 1
ATOM 809 C C . ILE A 1 96 ? 3.053 14.185 -28.914 1.00 98.12 96 ILE A C 1
ATOM 811 O O . ILE A 1 96 ? 2.438 14.101 -27.855 1.00 98.12 96 ILE A O 1
ATOM 815 N N . ASP A 1 97 ? 2.755 13.416 -29.960 1.00 98.31 97 ASP A N 1
ATOM 816 C CA . ASP A 1 97 ? 1.658 12.447 -29.945 1.00 98.31 97 ASP A CA 1
ATOM 817 C C . ASP A 1 97 ? 1.846 11.379 -28.872 1.00 98.31 97 ASP A C 1
ATOM 819 O O . ASP A 1 97 ? 0.901 11.050 -28.151 1.00 98.31 97 ASP A O 1
ATOM 823 N N . TYR A 1 98 ? 3.063 10.850 -28.738 1.00 98.00 98 TYR A N 1
ATOM 824 C CA . TYR A 1 98 ? 3.396 9.893 -27.691 1.00 98.00 98 TYR A CA 1
ATOM 825 C C . TYR A 1 98 ? 3.175 10.498 -26.302 1.00 98.00 98 TYR A C 1
ATOM 827 O O . TYR A 1 98 ? 2.444 9.927 -25.494 1.00 98.00 98 TYR A O 1
ATOM 835 N N . LYS A 1 99 ? 3.730 11.688 -26.042 1.00 98.25 99 LYS A N 1
ATOM 836 C CA . LYS A 1 99 ? 3.574 12.384 -24.758 1.00 98.25 99 LYS A CA 1
ATOM 837 C C . LYS A 1 99 ? 2.113 12.724 -24.468 1.00 98.25 99 LYS A C 1
ATOM 839 O O . LYS A 1 99 ? 1.660 12.481 -23.358 1.00 98.25 99 LYS A O 1
ATOM 844 N N . ASN A 1 100 ? 1.352 13.182 -25.458 1.00 98.50 100 ASN A N 1
ATOM 845 C CA . ASN A 1 100 ? -0.072 13.481 -25.314 1.00 98.50 100 ASN A CA 1
ATOM 846 C C . ASN A 1 100 ? -0.904 12.228 -25.021 1.00 98.50 100 ASN A C 1
ATOM 848 O O . ASN A 1 100 ? -1.864 12.302 -24.258 1.00 98.50 100 ASN A O 1
ATOM 852 N N . ARG A 1 101 ? -0.559 11.071 -25.604 1.00 98.38 101 ARG A N 1
ATOM 853 C CA . ARG A 1 101 ? -1.183 9.785 -25.245 1.00 98.38 101 ARG A CA 1
ATOM 854 C C . ARG A 1 101 ? -0.849 9.398 -23.810 1.00 98.38 101 ARG A C 1
ATOM 856 O O . ARG A 1 101 ? -1.749 9.012 -23.076 1.00 98.38 101 ARG A O 1
ATOM 863 N N . THR A 1 102 ? 0.412 9.541 -23.400 1.00 98.19 102 THR A N 1
ATOM 864 C CA . THR A 1 102 ? 0.818 9.281 -22.014 1.00 98.19 102 THR A CA 1
ATOM 865 C C . THR A 1 102 ? 0.068 10.183 -21.037 1.00 98.19 102 THR A C 1
ATOM 867 O O . THR A 1 102 ? -0.474 9.674 -20.066 1.00 98.19 102 THR A O 1
ATOM 870 N N . ILE A 1 103 ? -0.021 11.490 -21.311 1.00 98.06 103 ILE A N 1
ATOM 871 C CA . ILE A 1 103 ? -0.764 12.444 -20.475 1.00 98.06 103 ILE A CA 1
ATOM 872 C C . ILE A 1 103 ? -2.229 12.024 -20.373 1.00 98.06 103 ILE A C 1
ATOM 874 O O . ILE A 1 103 ? -2.728 11.888 -19.267 1.00 98.06 103 ILE A O 1
ATOM 878 N N . ARG A 1 104 ? -2.895 11.726 -21.497 1.00 98.31 104 ARG A N 1
ATOM 879 C CA . ARG A 1 104 ? -4.297 11.275 -21.492 1.00 98.31 104 ARG A CA 1
ATOM 880 C C . ARG A 1 104 ? -4.516 10.013 -20.662 1.00 98.31 104 ARG A C 1
ATOM 882 O O . ARG A 1 104 ? -5.484 9.948 -19.916 1.00 98.31 104 ARG A O 1
ATOM 889 N N . ASN A 1 105 ? -3.621 9.033 -20.768 1.00 98.25 105 ASN A N 1
ATOM 890 C CA . ASN A 1 105 ? -3.716 7.818 -19.962 1.00 98.25 105 ASN A CA 1
ATOM 891 C C . ASN A 1 105 ? -3.532 8.122 -18.471 1.00 98.25 105 ASN A C 1
ATOM 893 O O . ASN A 1 105 ? -4.281 7.607 -17.653 1.00 98.25 105 ASN A O 1
ATOM 897 N N . LEU A 1 106 ? -2.565 8.975 -18.118 1.00 98.19 106 LEU A N 1
ATOM 898 C CA . LEU A 1 106 ? -2.347 9.386 -16.731 1.00 98.19 106 LEU A CA 1
ATOM 899 C C . LEU A 1 106 ? -3.545 10.159 -16.170 1.00 98.19 106 LEU A C 1
ATOM 901 O O . LEU A 1 106 ? -3.947 9.887 -15.048 1.00 98.19 106 LEU A O 1
ATOM 905 N N . THR A 1 107 ? -4.144 11.067 -16.944 1.00 98.38 107 THR A N 1
ATOM 906 C CA . THR A 1 107 ? -5.362 11.784 -16.542 1.00 98.38 107 THR A CA 1
ATOM 907 C C . THR A 1 107 ? -6.517 10.817 -16.310 1.00 98.38 107 THR A C 1
ATOM 909 O O . THR A 1 107 ? -7.144 10.881 -15.264 1.00 98.38 107 THR A O 1
ATOM 912 N N . LYS A 1 108 ? -6.729 9.859 -17.219 1.00 98.31 108 LYS A N 1
ATOM 913 C CA . LYS A 1 108 ? -7.760 8.827 -17.057 1.00 98.31 108 LYS A CA 1
ATOM 914 C C . LYS A 1 108 ? -7.550 7.990 -15.793 1.00 98.31 108 LYS A C 1
ATOM 916 O O . LYS A 1 108 ? -8.501 7.728 -15.075 1.00 98.31 108 LYS A O 1
ATOM 921 N N . HIS A 1 109 ? -6.311 7.599 -15.497 1.00 98.00 109 HIS A N 1
ATOM 922 C CA . HIS A 1 109 ? -6.008 6.864 -14.269 1.00 98.00 109 HIS A CA 1
ATOM 923 C C . HIS A 1 109 ? -6.195 7.708 -13.006 1.00 98.00 109 HIS A C 1
ATOM 925 O O . HIS A 1 109 ? -6.596 7.167 -11.983 1.00 98.00 109 HIS A O 1
ATOM 931 N N . LEU A 1 110 ? -5.913 9.013 -13.057 1.00 98.19 110 LEU A N 1
ATOM 932 C CA . LEU A 1 110 ? -6.216 9.913 -11.943 1.00 98.19 110 LEU A CA 1
ATOM 933 C C . LEU A 1 110 ? -7.726 10.012 -11.713 1.00 98.19 110 LEU A C 1
ATOM 935 O O . LEU A 1 110 ? -8.156 9.860 -10.579 1.00 98.19 110 LEU A O 1
ATOM 939 N N . GLU A 1 111 ? -8.514 10.184 -12.776 1.00 98.12 111 GLU A N 1
ATOM 940 C CA . GLU A 1 111 ? -9.981 10.205 -12.702 1.00 98.12 111 GLU A CA 1
ATOM 941 C C . GLU A 1 111 ? -10.542 8.887 -12.135 1.00 98.12 111 GLU A C 1
ATOM 943 O O . GLU A 1 111 ? -11.368 8.918 -11.229 1.00 98.12 111 GLU A O 1
ATOM 948 N N . GLU A 1 112 ? -10.048 7.733 -12.604 1.00 98.00 112 GLU A N 1
ATOM 949 C CA . GLU A 1 112 ? -10.430 6.402 -12.096 1.00 98.00 112 GLU A CA 1
ATOM 950 C C . GLU A 1 112 ? -10.105 6.250 -10.598 1.00 98.00 112 GLU A C 1
ATOM 952 O O . GLU A 1 112 ? -10.943 5.803 -9.818 1.00 98.00 112 GLU A O 1
ATOM 957 N N . ILE A 1 113 ? -8.906 6.665 -10.173 1.00 97.75 113 ILE A N 1
ATOM 958 C CA . ILE A 1 113 ? -8.501 6.601 -8.761 1.00 97.75 113 ILE A CA 1
ATOM 959 C C . ILE A 1 113 ? -9.344 7.551 -7.904 1.00 97.75 113 ILE A C 1
ATOM 961 O O . ILE A 1 113 ? -9.707 7.188 -6.788 1.00 97.75 113 ILE A O 1
ATOM 965 N N . GLU A 1 114 ? -9.646 8.758 -8.385 1.00 97.44 114 GLU A N 1
ATOM 966 C CA . GLU A 1 114 ? -10.507 9.713 -7.680 1.00 97.44 114 GLU A CA 1
ATOM 967 C C . GLU A 1 114 ? -11.933 9.174 -7.519 1.00 97.44 114 GLU A C 1
ATOM 969 O O . GLU A 1 114 ? -12.500 9.271 -6.428 1.00 97.44 114 GLU A O 1
ATOM 974 N N . GLU A 1 115 ? -12.495 8.559 -8.561 1.00 97.88 115 GLU A N 1
ATOM 975 C CA . GLU A 1 115 ? -13.806 7.910 -8.506 1.00 97.88 115 GLU A CA 1
ATOM 976 C C . GLU A 1 115 ? -13.819 6.765 -7.485 1.00 97.88 115 GLU A C 1
ATOM 978 O O . GLU A 1 115 ? -14.702 6.715 -6.620 1.00 97.88 115 GLU A O 1
ATOM 983 N N . ASP A 1 116 ? -12.800 5.902 -7.507 1.00 96.56 116 ASP A N 1
ATOM 984 C CA . ASP A 1 116 ? -12.628 4.831 -6.524 1.00 96.56 116 ASP A CA 1
ATOM 985 C C . ASP A 1 116 ? -12.515 5.388 -5.095 1.00 96.56 116 ASP A C 1
ATOM 987 O O . ASP A 1 116 ? -13.126 4.854 -4.161 1.00 96.56 116 ASP A O 1
ATOM 991 N N . TYR A 1 117 ? -11.778 6.490 -4.911 1.00 97.94 117 TYR A N 1
ATOM 992 C CA . TYR A 1 117 ? -11.618 7.153 -3.615 1.00 97.94 117 TYR A CA 1
ATOM 993 C C . TYR A 1 117 ? -12.942 7.715 -3.098 1.00 97.94 117 TYR A C 1
ATOM 995 O O . TYR A 1 117 ? -13.290 7.509 -1.933 1.00 97.94 117 TYR A O 1
ATOM 1003 N N . LEU A 1 118 ? -13.697 8.403 -3.957 1.00 98.00 118 LEU A N 1
ATOM 1004 C CA . LEU A 1 118 ? -15.010 8.953 -3.623 1.00 98.00 118 LEU A CA 1
ATOM 1005 C C . LEU A 1 118 ? -16.006 7.840 -3.299 1.00 98.00 118 LEU A C 1
ATOM 1007 O O . LEU A 1 118 ? -16.757 7.945 -2.329 1.00 98.00 118 LEU A O 1
ATOM 1011 N N . ASN A 1 119 ? -16.000 6.751 -4.066 1.00 97.88 119 ASN A N 1
ATOM 1012 C CA . ASN A 1 119 ? -16.858 5.602 -3.812 1.00 97.88 119 ASN A CA 1
ATOM 1013 C C . ASN A 1 119 ? -16.521 4.915 -2.477 1.00 97.88 119 ASN A C 1
ATOM 1015 O O . ASN A 1 119 ? -17.423 4.616 -1.687 1.00 97.88 119 ASN A O 1
ATOM 1019 N N . ASN A 1 120 ? -15.232 4.713 -2.182 1.00 98.06 120 ASN A N 1
ATOM 1020 C CA . ASN A 1 120 ? -14.780 4.169 -0.902 1.00 98.06 120 ASN A CA 1
ATOM 1021 C C . ASN A 1 120 ? -15.196 5.082 0.258 1.00 98.06 120 ASN A C 1
ATOM 1023 O O . ASN A 1 120 ? -15.839 4.622 1.202 1.00 98.06 120 ASN A O 1
ATOM 1027 N N . TYR A 1 121 ? -14.917 6.382 0.142 1.00 98.12 121 TYR A N 1
ATOM 1028 C CA . TYR A 1 121 ? -15.285 7.374 1.145 1.00 98.12 121 TYR A CA 1
ATOM 1029 C C . TYR A 1 121 ? -16.792 7.383 1.412 1.00 98.12 121 TYR A C 1
ATOM 1031 O O . TYR A 1 121 ? -17.213 7.308 2.564 1.00 98.12 121 TYR A O 1
ATOM 1039 N N . ASN A 1 122 ? -17.614 7.392 0.361 1.00 98.25 122 ASN A N 1
ATOM 1040 C CA . ASN A 1 122 ? -19.069 7.338 0.484 1.00 98.25 122 ASN A CA 1
ATOM 1041 C C . ASN A 1 122 ? -19.544 6.036 1.139 1.00 98.25 122 ASN A C 1
ATOM 1043 O O . ASN A 1 122 ? -20.481 6.050 1.935 1.00 98.25 122 ASN A O 1
ATOM 1047 N N . THR A 1 123 ? -18.909 4.906 0.828 1.00 97.94 123 THR A N 1
ATOM 1048 C CA . THR A 1 123 ? -19.241 3.607 1.428 1.00 97.94 123 THR A CA 1
ATOM 1049 C C . THR A 1 123 ? -18.879 3.573 2.912 1.00 97.94 123 THR A C 1
ATOM 1051 O O . THR A 1 123 ? -19.702 3.171 3.735 1.00 97.94 123 THR A O 1
ATOM 1054 N N . HIS A 1 124 ? -17.688 4.054 3.273 1.00 97.81 124 HIS A N 1
ATOM 1055 C CA . HIS A 1 124 ? -17.264 4.190 4.663 1.00 97.81 124 HIS A CA 1
ATOM 1056 C C . HIS A 1 124 ? -18.175 5.153 5.432 1.00 97.81 124 HIS A C 1
ATOM 1058 O O . HIS A 1 124 ? -18.625 4.824 6.525 1.00 97.81 124 HIS A O 1
ATOM 1064 N N . MET A 1 125 ? -18.509 6.309 4.850 1.00 97.94 125 MET A N 1
ATOM 1065 C CA . MET A 1 125 ? -19.416 7.276 5.468 1.00 97.94 125 MET A CA 1
ATOM 1066 C C . MET A 1 125 ? -20.791 6.659 5.730 1.00 97.94 125 MET A C 1
ATOM 1068 O O . MET A 1 125 ? -21.285 6.739 6.848 1.00 97.94 125 MET A O 1
ATOM 1072 N N . LYS A 1 126 ? -21.369 5.945 4.754 1.00 98.00 126 LYS A N 1
ATOM 1073 C CA . LYS A 1 126 ? -22.628 5.205 4.946 1.00 98.00 126 LYS A CA 1
ATOM 1074 C C . LYS A 1 126 ? -22.529 4.165 6.061 1.00 98.00 126 LYS A C 1
ATOM 1076 O O . LYS A 1 126 ? -23.481 3.988 6.814 1.00 98.00 126 LYS A O 1
ATOM 1081 N N . HIS A 1 127 ? -21.397 3.472 6.181 1.00 97.75 127 HIS A N 1
ATOM 1082 C CA . HIS A 1 127 ? -21.191 2.519 7.269 1.00 97.75 127 HIS A CA 1
ATOM 1083 C C . HIS A 1 127 ? -21.152 3.217 8.633 1.00 97.75 127 HIS A C 1
ATOM 1085 O O . HIS A 1 127 ? -21.845 2.783 9.549 1.00 97.75 127 HIS A O 1
ATOM 1091 N N . VAL A 1 128 ? -20.420 4.329 8.748 1.00 98.06 128 VAL A N 1
ATOM 1092 C CA . VAL A 1 128 ? -20.379 5.152 9.966 1.00 98.06 128 VAL A CA 1
ATOM 1093 C C . VAL A 1 128 ? -21.763 5.706 10.307 1.00 98.06 128 VAL A C 1
ATOM 1095 O O . VAL A 1 128 ? -22.167 5.650 11.463 1.00 98.06 128 VAL A O 1
ATOM 1098 N N . GLU A 1 129 ? -22.521 6.188 9.322 1.00 98.38 129 GLU A N 1
ATOM 1099 C CA . GLU A 1 129 ? -23.899 6.649 9.517 1.00 98.38 129 GLU A CA 1
ATOM 1100 C C . GLU A 1 129 ? -24.816 5.532 10.021 1.00 98.38 129 GLU A C 1
ATOM 1102 O O . GLU A 1 129 ? -25.638 5.772 10.902 1.00 98.38 129 GLU A O 1
ATOM 1107 N N . ASN A 1 130 ? -24.682 4.316 9.488 1.00 98.31 130 ASN A N 1
ATOM 1108 C CA . ASN A 1 130 ? -25.459 3.168 9.949 1.00 98.31 130 ASN A CA 1
ATOM 1109 C C . ASN A 1 130 ? -25.065 2.766 11.373 1.00 98.31 130 ASN A C 1
ATOM 1111 O O . ASN A 1 130 ? -25.944 2.638 12.215 1.00 98.31 130 ASN A O 1
ATOM 1115 N N . MET A 1 131 ? -23.766 2.681 11.682 1.00 97.81 131 MET A N 1
ATOM 1116 C CA . MET A 1 131 ? -23.304 2.447 13.054 1.00 97.81 131 MET A CA 1
ATOM 1117 C C . MET A 1 131 ? -23.850 3.507 14.010 1.00 97.81 131 MET A C 1
ATOM 1119 O O . MET A 1 131 ? -24.295 3.183 15.105 1.00 97.81 131 MET A O 1
ATOM 1123 N N . LEU A 1 132 ? -23.839 4.776 13.605 1.00 97.75 132 LEU A N 1
ATOM 1124 C CA . LEU A 1 132 ? -24.355 5.865 14.421 1.00 97.75 132 LEU A CA 1
ATOM 1125 C C . LEU A 1 132 ? -25.870 5.732 14.647 1.00 97.75 132 LEU A C 1
ATOM 1127 O O . LEU A 1 132 ? -26.329 5.945 15.767 1.00 97.75 132 LEU A O 1
ATOM 1131 N N . LYS A 1 133 ? -26.639 5.343 13.620 1.00 98.44 133 LYS A N 1
ATOM 1132 C CA . LYS A 1 133 ? -28.076 5.044 13.751 1.00 98.44 133 LYS A CA 1
ATOM 1133 C C . LYS A 1 133 ? -28.320 3.892 14.722 1.00 98.44 133 LYS A C 1
ATOM 1135 O O . LYS A 1 133 ? -29.096 4.077 15.653 1.00 98.44 133 LYS A O 1
ATOM 1140 N N . ASP A 1 134 ? -27.608 2.778 14.570 1.00 97.69 134 ASP A N 1
ATOM 1141 C CA . ASP A 1 134 ? -27.733 1.612 15.451 1.00 97.69 134 ASP A CA 1
ATOM 1142 C C . ASP A 1 134 ? -27.419 1.987 16.910 1.00 97.69 134 ASP A C 1
ATOM 1144 O O . ASP A 1 134 ? -28.134 1.598 17.833 1.00 97.69 134 ASP A O 1
ATOM 1148 N N . GLN A 1 135 ? -26.382 2.804 17.133 1.00 97.31 135 GLN A N 1
ATOM 1149 C CA . GLN A 1 135 ? -26.035 3.301 18.468 1.00 97.31 135 GLN A CA 1
ATOM 1150 C C . GLN A 1 135 ? -27.102 4.245 19.034 1.00 97.31 135 GLN A C 1
ATOM 1152 O O . GLN A 1 135 ? -27.436 4.149 20.214 1.00 97.31 135 GLN A O 1
ATOM 1157 N N . PHE A 1 136 ? -27.668 5.142 18.223 1.00 98.25 136 PHE A N 1
ATOM 1158 C CA . PHE A 1 136 ? -28.761 6.006 18.672 1.00 98.25 136 PHE A CA 1
ATOM 1159 C C . PHE A 1 136 ? -30.024 5.216 19.010 1.00 98.25 136 PHE A C 1
ATOM 1161 O O . PHE A 1 136 ? -30.677 5.520 20.009 1.00 98.25 136 PHE A O 1
ATOM 1168 N N . GLU A 1 137 ? -30.364 4.204 18.213 1.00 98.19 137 GLU A N 1
ATOM 1169 C CA . GLU A 1 137 ? -31.480 3.304 18.499 1.00 98.19 137 GLU A CA 1
ATOM 1170 C C . GLU A 1 137 ? -31.233 2.529 19.792 1.00 98.19 137 GLU A C 1
ATOM 1172 O O . GLU A 1 137 ? -32.094 2.529 20.671 1.00 98.19 137 GLU A O 1
ATOM 1177 N N . TYR A 1 138 ? -30.035 1.971 19.972 1.00 98.12 138 TYR A N 1
ATOM 1178 C CA . TYR A 1 138 ? -29.651 1.290 21.204 1.00 98.12 138 TYR A CA 1
ATOM 1179 C C . TYR A 1 138 ? -29.784 2.203 22.433 1.00 98.12 138 TYR A C 1
ATOM 1181 O O . TYR A 1 138 ? -30.485 1.856 23.386 1.00 98.12 138 TYR A O 1
ATOM 1189 N N . VAL A 1 139 ? -29.205 3.408 22.397 1.00 98.25 139 VAL A N 1
ATOM 1190 C CA . VAL A 1 139 ? -29.307 4.382 23.498 1.00 98.25 139 VAL A CA 1
ATOM 1191 C C . VAL A 1 139 ? -30.760 4.773 23.765 1.00 98.25 139 VAL A C 1
ATOM 1193 O O . VAL A 1 139 ? -31.163 4.842 24.926 1.00 98.25 139 VAL A O 1
ATOM 1196 N N . ARG A 1 140 ? -31.574 4.976 22.721 1.00 98.31 140 ARG A N 1
ATOM 1197 C CA . ARG A 1 140 ? -33.004 5.269 22.879 1.00 98.31 140 ARG A CA 1
ATOM 1198 C C . ARG A 1 140 ? -33.734 4.116 23.564 1.00 98.31 140 ARG A C 1
ATOM 1200 O O . ARG A 1 140 ? -34.478 4.363 24.505 1.00 98.31 140 ARG A O 1
ATOM 1207 N N . THR A 1 141 ? -33.502 2.869 23.148 1.00 98.06 141 THR A N 1
ATOM 1208 C CA . THR A 1 141 ? -34.145 1.707 23.787 1.00 98.06 141 THR A CA 1
ATOM 1209 C C . THR A 1 141 ? -33.745 1.558 25.252 1.00 98.06 141 THR A C 1
ATOM 1211 O O . THR A 1 141 ? -34.605 1.276 26.085 1.00 98.06 141 THR A O 1
ATOM 1214 N N . LEU A 1 142 ? -32.477 1.811 25.586 1.00 97.75 142 LEU A N 1
ATOM 1215 C CA . LEU A 1 142 ? -31.990 1.783 26.963 1.00 97.75 142 LEU A CA 1
ATOM 1216 C C . LEU A 1 142 ? -32.617 2.903 27.803 1.00 97.75 142 LEU A C 1
ATOM 1218 O O . LEU A 1 142 ? -33.016 2.675 28.943 1.00 97.75 142 LEU A O 1
ATOM 1222 N N . GLN A 1 143 ? -32.755 4.102 27.232 1.00 97.94 143 GLN A N 1
ATOM 1223 C CA . GLN A 1 143 ? -33.432 5.220 27.885 1.00 97.94 143 GLN A CA 1
ATOM 1224 C C . GLN A 1 143 ? -34.922 4.927 28.115 1.00 97.94 143 GLN A C 1
ATOM 1226 O O . GLN A 1 143 ? -35.435 5.199 29.200 1.00 97.94 143 GLN A O 1
ATOM 1231 N N . ASP A 1 144 ? -35.608 4.333 27.137 1.00 98.12 144 ASP A N 1
ATOM 1232 C CA . ASP A 1 144 ? -37.011 3.934 27.265 1.00 98.12 144 ASP A CA 1
ATOM 1233 C C . ASP A 1 144 ? -37.197 2.841 28.329 1.00 98.12 144 ASP A C 1
ATOM 1235 O O . ASP A 1 144 ? -38.172 2.876 29.081 1.00 98.12 144 ASP A O 1
ATOM 1239 N N . GLN A 1 145 ? -36.274 1.876 28.415 1.00 98.06 145 GLN A N 1
ATOM 1240 C CA . GLN A 1 145 ? -36.266 0.852 29.466 1.00 98.06 145 GLN A CA 1
ATOM 1241 C C . GLN A 1 145 ? -36.055 1.475 30.844 1.00 98.06 145 GLN A C 1
ATOM 1243 O O . GLN A 1 145 ? -36.880 1.271 31.729 1.00 98.06 145 GLN A O 1
ATOM 1248 N N . TYR A 1 146 ? -35.034 2.319 30.998 1.00 97.38 146 TYR A N 1
ATOM 1249 C CA . TYR A 1 146 ? -34.772 3.026 32.250 1.00 97.38 146 TYR A CA 1
ATOM 1250 C C . TYR A 1 146 ? -35.987 3.843 32.709 1.00 97.38 146 TYR A C 1
ATOM 1252 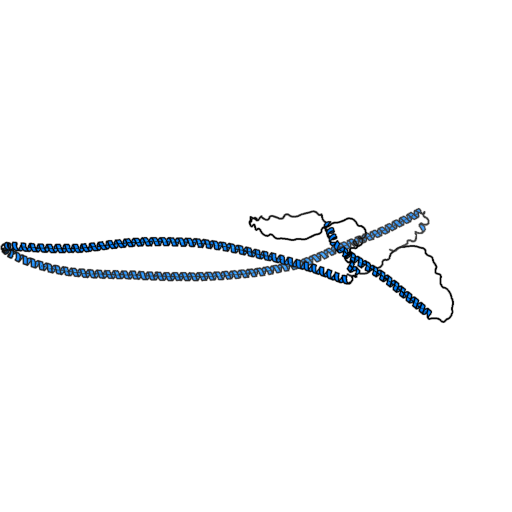O O . TYR A 1 146 ? -36.387 3.776 33.870 1.00 97.38 146 TYR A O 1
ATOM 1260 N N . GLN A 1 147 ? -36.627 4.577 31.794 1.00 98.25 147 GLN A N 1
ATOM 1261 C CA . GLN A 1 147 ? -37.809 5.369 32.121 1.00 98.25 147 GLN A CA 1
ATOM 1262 C C . GLN A 1 147 ? -38.989 4.489 32.559 1.00 98.25 147 GLN A C 1
ATOM 1264 O O . GLN A 1 147 ? -39.709 4.849 33.495 1.00 98.25 147 GLN A O 1
ATOM 1269 N N . LYS A 1 148 ? -39.182 3.334 31.908 1.00 98.06 148 LYS A N 1
ATOM 1270 C CA . LYS A 1 148 ? -40.195 2.347 32.306 1.00 98.06 148 LYS A CA 1
ATOM 1271 C C . LYS A 1 148 ? -39.902 1.789 33.692 1.00 98.06 148 LYS A C 1
ATOM 1273 O O . LYS A 1 148 ? -40.799 1.802 34.530 1.00 98.06 148 LYS A O 1
ATOM 1278 N N . ASP A 1 149 ? -38.669 1.381 33.961 1.00 97.75 149 ASP A N 1
ATOM 1279 C CA . ASP A 1 149 ? -38.269 0.814 35.250 1.00 97.75 149 ASP A CA 1
ATOM 1280 C C . ASP A 1 149 ? -38.457 1.822 36.387 1.00 97.75 149 ASP A C 1
ATOM 1282 O O . ASP A 1 149 ? -39.061 1.495 37.407 1.00 97.75 149 ASP A O 1
ATOM 1286 N N . VAL A 1 150 ? -38.058 3.082 36.178 1.00 98.12 150 VAL A N 1
ATOM 1287 C CA . VAL A 1 150 ? -38.315 4.173 37.130 1.00 98.12 150 VAL A CA 1
ATOM 1288 C C . VAL A 1 150 ? -39.814 4.357 37.363 1.00 98.12 150 VAL A C 1
ATOM 1290 O O . VAL A 1 150 ? -40.250 4.457 38.509 1.00 98.12 150 VAL A O 1
ATOM 1293 N N . SER A 1 151 ? -40.626 4.378 36.301 1.00 97.75 151 SER A N 1
ATOM 1294 C CA . SER A 1 151 ? -42.078 4.530 36.446 1.00 97.75 151 SER A CA 1
ATOM 1295 C C . SER A 1 151 ? -42.722 3.358 37.196 1.00 97.75 151 SER A C 1
ATOM 1297 O O . SER A 1 151 ? -43.595 3.580 38.034 1.00 97.75 151 SER A O 1
ATOM 1299 N N . ASN A 1 152 ? -42.243 2.133 36.961 1.00 97.75 152 ASN A N 1
ATOM 1300 C CA . ASN A 1 152 ? -42.721 0.924 37.623 1.00 97.75 152 ASN A CA 1
ATOM 1301 C C . ASN A 1 152 ? -42.351 0.919 39.110 1.00 97.75 152 ASN A C 1
ATOM 1303 O O . ASN A 1 152 ? -43.213 0.641 39.937 1.00 97.75 152 ASN A O 1
ATOM 1307 N N . LEU A 1 153 ? -41.111 1.284 39.454 1.00 97.12 153 LEU A N 1
ATOM 1308 C CA . LEU A 1 153 ? -40.650 1.387 40.843 1.00 97.12 153 LEU A CA 1
ATOM 1309 C C . LEU A 1 153 ? -41.405 2.468 41.622 1.00 97.12 153 LEU A C 1
ATOM 1311 O O . LEU A 1 153 ? -41.794 2.261 42.770 1.00 97.12 153 LEU A O 1
ATOM 1315 N N . LEU A 1 154 ? -41.650 3.624 41.001 1.00 97.44 154 LEU A N 1
ATOM 1316 C CA . LEU A 1 154 ? -42.454 4.676 41.623 1.00 97.44 154 LEU A CA 1
ATOM 1317 C C . LEU A 1 154 ? -43.904 4.224 41.830 1.00 97.44 154 LEU A C 1
ATOM 1319 O O . LEU A 1 154 ? -44.495 4.524 42.867 1.00 97.44 154 LEU A O 1
ATOM 1323 N N . ALA A 1 155 ? -44.477 3.492 40.871 1.00 97.31 155 ALA A N 1
ATOM 1324 C CA . ALA A 1 155 ? -45.826 2.952 40.989 1.00 97.31 155 ALA A CA 1
ATOM 1325 C C . ALA A 1 155 ? -45.928 1.869 42.077 1.00 97.31 155 ALA A C 1
ATOM 1327 O O . ALA A 1 155 ? -46.876 1.903 42.862 1.00 97.31 155 ALA A O 1
ATOM 1328 N N . SER A 1 156 ? -44.962 0.945 42.162 1.00 97.06 156 SER A N 1
ATOM 1329 C CA . SER A 1 156 ? -44.941 -0.099 43.193 1.00 97.06 156 SER A CA 1
ATOM 1330 C C . SER A 1 156 ? -44.740 0.495 44.581 1.00 97.06 156 SER A C 1
ATOM 1332 O O . SER A 1 156 ? -45.520 0.196 45.477 1.00 97.06 156 SER A O 1
ATOM 1334 N N . SER A 1 157 ? -43.787 1.421 44.738 1.00 95.44 157 SER A N 1
ATOM 1335 C CA . SER A 1 157 ? -43.570 2.111 46.009 1.00 95.44 157 SER A CA 1
ATOM 1336 C C . SER A 1 157 ? -44.823 2.867 46.441 1.00 95.44 157 SER A C 1
ATOM 1338 O O . SER A 1 157 ? -45.233 2.775 47.593 1.00 95.44 157 SER A O 1
ATOM 1340 N N . ARG A 1 158 ? -45.496 3.571 45.522 1.00 97.50 158 ARG A N 1
ATOM 1341 C CA . ARG A 1 158 ? -46.752 4.255 45.847 1.00 97.50 158 ARG A CA 1
ATOM 1342 C C . ARG A 1 158 ? -47.849 3.283 46.288 1.00 97.50 158 ARG A C 1
ATOM 1344 O O . ARG A 1 158 ? -48.551 3.585 47.245 1.00 97.50 158 ARG A O 1
ATOM 1351 N N . LYS A 1 159 ? -47.973 2.130 45.625 1.00 96.94 159 LYS A N 1
ATOM 1352 C CA . LYS A 1 159 ? -48.920 1.075 46.012 1.00 96.94 159 LYS A CA 1
ATOM 1353 C C . LYS A 1 159 ? -48.623 0.545 47.416 1.00 96.94 159 LYS A C 1
ATOM 1355 O O . LYS A 1 159 ? -49.537 0.472 48.224 1.00 96.94 159 LYS A O 1
ATOM 1360 N N . GLU A 1 160 ? -47.360 0.253 47.719 1.00 96.62 160 GLU A N 1
ATOM 1361 C CA . GLU A 1 160 ? -46.918 -0.178 49.053 1.00 96.62 160 GLU A CA 1
ATOM 1362 C C . GLU A 1 160 ? -47.217 0.882 50.121 1.00 96.62 160 GLU A C 1
ATOM 1364 O O . GLU A 1 160 ? -47.704 0.555 51.199 1.00 96.62 160 GLU A O 1
ATOM 1369 N N . TRP A 1 161 ? -46.984 2.164 49.822 1.00 96.81 161 TRP A N 1
ATOM 1370 C CA . TRP A 1 161 ? -47.322 3.267 50.725 1.00 96.81 161 TRP A CA 1
ATOM 1371 C C . TRP A 1 161 ? -48.821 3.366 51.005 1.00 96.81 161 TRP A C 1
ATOM 1373 O O . TRP A 1 161 ? -49.212 3.611 52.147 1.00 96.81 161 TRP A O 1
ATOM 1383 N N . ASP A 1 162 ? -49.654 3.208 49.978 1.00 96.81 162 ASP A N 1
ATOM 1384 C CA . ASP A 1 162 ? -51.107 3.249 50.130 1.00 96.81 162 ASP A CA 1
ATOM 1385 C C . ASP A 1 162 ? -51.617 2.013 50.904 1.00 96.81 162 ASP A C 1
ATOM 1387 O O . ASP A 1 162 ? -52.490 2.157 51.758 1.00 96.81 162 ASP A O 1
ATOM 1391 N N . GLU A 1 163 ? -51.023 0.830 50.698 1.00 96.81 163 GLU A N 1
ATOM 1392 C CA . GLU A 1 163 ? -51.305 -0.391 51.475 1.00 96.81 163 GLU A CA 1
ATOM 1393 C C . GLU A 1 163 ? -50.881 -0.252 52.948 1.00 96.81 163 GLU A C 1
ATOM 1395 O O . GLU A 1 163 ? -51.671 -0.537 53.845 1.00 96.81 163 GLU A O 1
ATOM 1400 N N . LEU A 1 164 ? -49.671 0.250 53.223 1.00 95.62 164 LEU A N 1
ATOM 1401 C CA . LEU A 1 164 ? -49.193 0.517 54.586 1.00 95.62 164 LEU A CA 1
ATOM 1402 C C . LEU A 1 164 ? -50.072 1.534 55.312 1.00 95.62 164 LEU A C 1
ATOM 1404 O O . LEU A 1 164 ? -50.351 1.364 56.498 1.00 95.62 164 LEU A O 1
ATOM 1408 N N . ARG A 1 165 ? -50.519 2.583 54.612 1.00 96.88 165 ARG A N 1
ATOM 1409 C CA . ARG A 1 165 ? -51.443 3.568 55.180 1.00 96.88 165 ARG A CA 1
ATOM 1410 C C . ARG A 1 165 ? -52.786 2.926 55.520 1.00 96.88 165 ARG A C 1
ATOM 1412 O O . ARG A 1 165 ? -53.267 3.133 56.627 1.00 96.88 165 ARG A O 1
ATOM 1419 N N . ALA A 1 166 ? -53.361 2.145 54.605 1.00 96.44 166 ALA A N 1
ATOM 1420 C CA . ALA A 1 166 ? -54.633 1.466 54.838 1.00 96.44 166 ALA A CA 1
ATOM 1421 C C . ALA A 1 166 ? -54.555 0.494 56.028 1.00 96.44 166 ALA A C 1
ATOM 1423 O O . ALA A 1 166 ? -55.421 0.528 56.898 1.00 96.44 166 ALA A O 1
ATOM 1424 N N . ASN A 1 167 ? -53.484 -0.302 56.112 1.00 96.19 167 ASN A N 1
ATOM 1425 C CA . ASN A 1 167 ? -53.261 -1.219 57.232 1.00 96.19 167 ASN A CA 1
ATOM 1426 C C . ASN A 1 167 ? -53.105 -0.462 58.560 1.00 96.19 167 ASN A C 1
ATOM 1428 O O . ASN A 1 167 ? -53.706 -0.843 59.558 1.00 96.19 167 ASN A O 1
ATOM 1432 N N . ALA A 1 168 ? -52.350 0.642 58.576 1.00 94.50 168 ALA A N 1
ATOM 1433 C CA . ALA A 1 168 ? -52.192 1.463 59.775 1.00 94.50 168 ALA A CA 1
ATOM 1434 C C . ALA A 1 168 ? -53.526 2.073 60.246 1.00 94.50 168 ALA A C 1
ATOM 1436 O O . ALA A 1 168 ? -53.786 2.124 61.448 1.00 94.50 168 ALA A O 1
ATOM 1437 N N . GLU A 1 169 ? -54.383 2.510 59.317 1.00 95.88 169 GLU A N 1
ATOM 1438 C CA . GLU A 1 169 ? -55.732 2.999 59.629 1.00 95.88 169 GLU A CA 1
ATOM 1439 C C . GLU A 1 169 ? -56.631 1.880 60.187 1.00 95.88 169 GLU A C 1
ATOM 1441 O O . GLU A 1 169 ? -57.398 2.113 61.127 1.00 95.88 169 GLU A O 1
ATOM 1446 N N . GLU A 1 170 ? -56.539 0.661 59.647 1.00 95.69 170 GLU A N 1
ATOM 1447 C CA . GLU A 1 170 ? -57.264 -0.511 60.152 1.00 95.69 170 GLU A CA 1
ATOM 1448 C C . GLU A 1 170 ? -56.815 -0.887 61.573 1.00 95.69 170 GLU A C 1
ATOM 1450 O O . GLU A 1 170 ? -57.656 -1.004 62.471 1.00 95.69 170 GLU A O 1
ATOM 1455 N N . ASP A 1 171 ? -55.504 -0.977 61.807 1.00 93.38 171 ASP A N 1
ATOM 1456 C CA . ASP A 1 171 ? -54.913 -1.273 63.115 1.00 93.38 171 ASP A CA 1
ATOM 1457 C C . ASP A 1 171 ? -55.279 -0.207 64.159 1.00 93.38 171 ASP A C 1
ATOM 1459 O O . ASP A 1 171 ? -55.641 -0.530 65.296 1.00 93.38 171 ASP A O 1
ATOM 1463 N N . GLU A 1 172 ? -55.246 1.079 63.787 1.00 94.44 172 GLU A N 1
ATOM 1464 C CA . GLU A 1 172 ? -55.652 2.176 64.669 1.00 94.44 172 GLU A CA 1
ATOM 1465 C C . GLU A 1 172 ? -57.129 2.045 65.078 1.00 94.44 172 GLU A C 1
ATOM 1467 O O . GLU A 1 172 ? -57.480 2.212 66.253 1.00 94.44 172 GLU A O 1
ATOM 1472 N N . ASN A 1 173 ? -58.009 1.714 64.131 1.00 94.06 173 ASN A N 1
ATOM 1473 C CA . ASN A 1 173 ? -59.432 1.506 64.402 1.00 94.06 173 ASN A CA 1
ATOM 1474 C C . ASN A 1 173 ? -59.684 0.262 65.269 1.00 94.06 173 ASN A C 1
ATOM 1476 O O . ASN A 1 173 ? -60.528 0.295 66.177 1.00 94.06 173 ASN A O 1
ATOM 1480 N N . PHE A 1 174 ? -58.932 -0.815 65.044 1.00 95.38 174 PHE A N 1
ATOM 1481 C CA . PHE A 1 174 ? -58.977 -2.013 65.877 1.00 95.38 174 PHE A CA 1
ATOM 1482 C C . PHE A 1 174 ? -58.571 -1.699 67.324 1.00 95.38 174 PHE A C 1
ATOM 1484 O O . PHE A 1 174 ? -59.318 -2.005 68.258 1.00 95.38 174 PHE A O 1
ATOM 1491 N N . LEU A 1 175 ? -57.450 -0.999 67.522 1.00 94.62 175 LEU A N 1
ATOM 1492 C CA . LEU A 1 175 ? -56.975 -0.592 68.847 1.00 94.62 175 LEU A CA 1
ATOM 1493 C C . LEU A 1 175 ? -57.973 0.318 69.567 1.00 94.62 175 LEU A C 1
ATOM 1495 O O . LEU A 1 175 ? -58.261 0.095 70.743 1.00 94.62 175 LEU A O 1
ATOM 1499 N N . LYS A 1 176 ? -58.564 1.298 68.870 1.00 94.00 176 LYS A N 1
ATOM 1500 C CA . LYS A 1 176 ? -59.637 2.138 69.433 1.00 94.00 176 LYS A CA 1
ATOM 1501 C C . LYS A 1 176 ? -60.817 1.299 69.929 1.00 94.00 176 LYS A C 1
ATOM 1503 O O . LYS A 1 176 ? -61.360 1.581 70.997 1.00 94.00 176 LYS A O 1
ATOM 1508 N N . THR A 1 177 ? -61.187 0.252 69.193 1.00 93.12 177 THR A N 1
ATOM 1509 C CA . THR A 1 177 ? -62.280 -0.659 69.566 1.00 93.12 177 THR A CA 1
ATOM 1510 C C . THR A 1 177 ? -61.936 -1.479 70.813 1.00 93.12 177 THR A C 1
ATOM 1512 O O . THR A 1 177 ? -62.748 -1.562 71.738 1.00 93.12 177 THR A O 1
ATOM 1515 N N . VAL A 1 178 ? -60.724 -2.042 70.880 1.00 93.25 178 VAL A N 1
ATOM 1516 C CA . VAL A 1 178 ? -60.243 -2.798 72.051 1.00 93.25 178 VAL A CA 1
ATOM 1517 C C . VAL A 1 178 ? -60.172 -1.906 73.291 1.00 93.25 178 VAL A C 1
ATOM 1519 O O . VAL A 1 178 ? -60.684 -2.289 74.342 1.00 93.25 178 VAL A O 1
ATOM 1522 N N . LEU A 1 179 ? -59.609 -0.700 73.167 1.00 92.19 179 LEU A N 1
ATOM 1523 C CA . LEU A 1 179 ? -59.524 0.269 74.265 1.00 92.19 179 LEU A CA 1
ATOM 1524 C C . LEU A 1 179 ? -60.910 0.667 74.778 1.00 92.19 179 LEU A C 1
ATOM 1526 O O . LEU A 1 179 ? -61.136 0.715 75.987 1.00 92.19 179 LEU A O 1
ATOM 1530 N N . TYR A 1 180 ? -61.860 0.908 73.871 1.00 92.56 180 TYR A N 1
ATOM 1531 C CA . TYR A 1 180 ? -63.238 1.201 74.253 1.00 92.56 180 TYR A CA 1
ATOM 1532 C C . TYR A 1 180 ? -63.868 0.039 75.034 1.00 92.56 180 TYR A C 1
ATOM 1534 O O . TYR A 1 180 ? -64.508 0.260 76.064 1.00 92.56 180 TYR A O 1
ATOM 1542 N N . ARG A 1 181 ? -63.640 -1.208 74.598 1.00 90.00 181 ARG A N 1
ATOM 1543 C CA . ARG A 1 181 ? -64.131 -2.398 75.302 1.00 90.00 181 ARG A CA 1
ATOM 1544 C C . ARG A 1 181 ? -63.511 -2.548 76.693 1.00 90.00 181 ARG A C 1
ATOM 1546 O O . ARG A 1 181 ? -64.249 -2.745 77.654 1.00 90.00 181 ARG A O 1
ATOM 1553 N N . GLN A 1 182 ? -62.192 -2.402 76.805 1.00 85.56 182 GLN A N 1
ATOM 1554 C CA . GLN A 1 182 ? -61.482 -2.456 78.086 1.00 85.56 182 GLN A CA 1
ATOM 1555 C C . GLN A 1 182 ? -61.991 -1.396 79.064 1.00 85.56 182 GLN A C 1
ATOM 1557 O O . GLN A 1 182 ? -62.238 -1.705 80.224 1.00 85.56 182 GLN A O 1
ATOM 1562 N N . HIS A 1 183 ? -62.224 -0.167 78.597 1.00 87.00 183 HIS A N 1
ATOM 1563 C CA . HIS A 1 183 ? -62.761 0.896 79.443 1.00 87.00 183 HIS A CA 1
ATOM 1564 C C . HIS A 1 183 ? -64.164 0.553 79.979 1.00 87.00 183 HIS A C 1
ATOM 1566 O O . HIS A 1 183 ? -64.487 0.870 81.126 1.00 87.00 183 HIS A O 1
ATOM 1572 N N . ILE A 1 184 ? -65.018 -0.097 79.181 1.00 84.81 184 ILE A N 1
ATOM 1573 C CA . ILE A 1 184 ? -66.326 -0.574 79.657 1.00 84.81 184 ILE A CA 1
ATOM 1574 C C . ILE A 1 184 ? -66.134 -1.612 80.766 1.00 84.81 184 ILE A C 1
ATOM 1576 O O . ILE A 1 184 ? -66.709 -1.455 81.846 1.00 84.81 184 ILE A O 1
ATOM 1580 N N . ASP A 1 185 ? -65.300 -2.623 80.525 1.00 83.44 185 ASP A N 1
ATOM 1581 C CA . ASP A 1 185 ? -65.068 -3.711 81.475 1.00 83.44 185 ASP A CA 1
ATOM 1582 C C . ASP A 1 185 ? -64.432 -3.181 82.784 1.00 83.44 185 ASP A C 1
ATOM 1584 O O . ASP A 1 185 ? -64.883 -3.527 83.874 1.00 83.44 185 ASP A O 1
ATOM 1588 N N . GLU A 1 186 ? -63.485 -2.235 82.719 1.00 82.81 186 GLU A N 1
ATOM 1589 C CA . GLU A 1 186 ? -62.923 -1.561 83.902 1.00 82.81 186 GLU A CA 1
ATOM 1590 C C . GLU A 1 186 ? -63.980 -0.810 84.719 1.00 82.81 186 GLU A C 1
ATOM 1592 O O . GLU A 1 186 ? -63.976 -0.866 85.951 1.00 82.81 186 GLU A O 1
ATOM 1597 N N . THR A 1 187 ? -64.895 -0.091 84.063 1.00 81.06 187 THR A N 1
ATOM 1598 C CA . THR A 1 187 ? -65.966 0.614 84.783 1.00 81.06 187 THR A CA 1
ATOM 1599 C C . THR A 1 187 ? -66.958 -0.343 85.438 1.00 81.06 187 THR A C 1
ATOM 1601 O O . THR A 1 187 ? -67.495 -0.014 86.496 1.00 81.06 187 THR A O 1
ATOM 1604 N N . ALA A 1 188 ? -67.181 -1.525 84.855 1.00 81.38 188 ALA A N 1
ATOM 1605 C CA . ALA A 1 188 ? -67.988 -2.577 85.463 1.00 81.38 188 ALA A CA 1
ATOM 1606 C C . ALA A 1 188 ? -67.284 -3.174 86.693 1.00 81.38 188 ALA A C 1
ATOM 1608 O O . ALA A 1 188 ? -67.863 -3.188 87.777 1.00 81.38 188 ALA A O 1
ATOM 1609 N N . MET A 1 189 ? -66.002 -3.534 86.566 1.00 78.25 189 MET A N 1
ATOM 1610 C CA . MET A 1 189 ? -65.195 -4.074 87.669 1.00 78.25 189 MET A CA 1
ATOM 1611 C C . MET A 1 189 ? -65.062 -3.088 88.840 1.00 78.25 189 MET A C 1
ATOM 1613 O O . MET A 1 189 ? -65.093 -3.489 90.002 1.00 78.25 189 MET A O 1
ATOM 1617 N N . ARG A 1 190 ? -64.951 -1.778 88.567 1.00 78.75 190 ARG A N 1
ATOM 1618 C CA . ARG A 1 190 ? -64.945 -0.746 89.623 1.00 78.75 190 ARG A CA 1
ATOM 1619 C C . ARG A 1 190 ? -66.257 -0.717 90.411 1.00 78.75 190 ARG A C 1
ATOM 1621 O O . ARG A 1 190 ? -66.207 -0.614 91.632 1.00 78.75 190 ARG A O 1
ATOM 1628 N N . LYS A 1 191 ? -67.408 -0.854 89.743 1.00 76.19 191 LYS A N 1
ATOM 1629 C CA . LYS A 1 191 ? -68.721 -0.907 90.411 1.00 76.19 191 LYS A CA 1
ATOM 1630 C C . LYS A 1 191 ? -68.852 -2.146 91.297 1.00 76.19 191 LYS A C 1
ATOM 1632 O O . LYS A 1 191 ? -69.254 -2.019 92.448 1.00 76.19 191 LYS A O 1
ATOM 1637 N N . GLU A 1 192 ? -68.433 -3.311 90.805 1.00 75.06 192 GLU A N 1
ATOM 1638 C CA . GLU A 1 192 ? -68.424 -4.548 91.599 1.00 75.06 192 GLU A CA 1
ATOM 1639 C C . GLU A 1 192 ? -67.505 -4.445 92.830 1.00 75.06 192 GLU A C 1
ATOM 1641 O O . GLU A 1 192 ? -67.851 -4.909 93.918 1.00 75.06 192 GLU A O 1
ATOM 1646 N N . LEU A 1 193 ? -66.348 -3.786 92.696 1.00 71.81 193 LEU A N 1
ATOM 1647 C CA . LEU A 1 193 ? -65.430 -3.560 93.814 1.00 71.81 193 LEU A CA 1
ATOM 1648 C C . LEU A 1 193 ? -66.029 -2.641 94.890 1.00 71.81 193 LEU A C 1
ATOM 1650 O O . LEU A 1 193 ? -65.822 -2.880 96.081 1.00 71.81 193 LEU A O 1
ATOM 1654 N N . ASP A 1 194 ? -66.762 -1.601 94.499 1.00 71.31 194 ASP A N 1
ATOM 1655 C CA . ASP A 1 194 ? -67.417 -0.691 95.443 1.00 71.31 194 ASP A CA 1
ATOM 1656 C C . ASP A 1 194 ? -68.567 -1.384 96.193 1.00 71.31 194 ASP A C 1
ATOM 1658 O O . ASP A 1 194 ? -68.703 -1.218 97.408 1.00 71.31 194 ASP A O 1
ATOM 1662 N N . GLU A 1 195 ? -69.322 -2.254 95.519 1.00 72.38 195 GLU A N 1
ATOM 1663 C CA . GLU A 1 195 ? -70.330 -3.117 96.151 1.00 72.38 195 GLU A CA 1
ATOM 1664 C C . GLU A 1 195 ? -69.701 -4.114 97.138 1.00 72.38 195 GLU A C 1
ATOM 1666 O O . GLU A 1 195 ? -70.217 -4.335 98.240 1.00 72.38 195 GLU A O 1
ATOM 1671 N N . TYR A 1 196 ? -68.545 -4.681 96.786 1.00 64.75 196 TYR A N 1
ATOM 1672 C CA . TYR A 1 196 ? -67.782 -5.561 97.668 1.00 64.75 196 TYR A CA 1
ATOM 1673 C C . TYR A 1 196 ? -67.239 -4.825 98.906 1.00 64.75 196 TYR A C 1
ATOM 1675 O O . TYR A 1 196 ? -67.270 -5.374 100.008 1.00 64.75 196 TYR A O 1
ATOM 1683 N N . ARG A 1 197 ? -66.793 -3.566 98.775 1.00 66.62 197 ARG A N 1
ATOM 1684 C CA . ARG A 1 197 ? -66.311 -2.754 99.913 1.00 66.62 197 ARG A CA 1
ATOM 1685 C C . ARG A 1 197 ? -67.393 -2.510 100.963 1.00 66.62 197 ARG A C 1
ATOM 1687 O O . ARG A 1 197 ? -67.080 -2.523 102.150 1.00 66.62 197 ARG A O 1
ATOM 1694 N N . VAL A 1 198 ? -68.647 -2.326 100.553 1.00 66.25 198 VAL A N 1
ATOM 1695 C CA . VAL A 1 198 ? -69.779 -2.172 101.486 1.00 66.25 198 VAL A CA 1
ATOM 1696 C C . VAL A 1 198 ? -69.981 -3.454 102.301 1.00 66.25 198 VAL A C 1
ATOM 1698 O O . VAL A 1 198 ? -70.007 -3.402 103.529 1.00 66.25 198 VAL A O 1
ATOM 1701 N N . ARG A 1 199 ? -69.989 -4.616 101.635 1.00 60.84 199 ARG A N 1
ATOM 1702 C CA . ARG A 1 199 ? -70.101 -5.938 102.285 1.00 60.84 199 ARG A CA 1
ATOM 1703 C C . ARG A 1 199 ? -68.897 -6.271 103.179 1.00 60.84 199 ARG A C 1
ATOM 1705 O O . ARG A 1 199 ? -69.025 -6.967 104.187 1.00 60.84 199 ARG A O 1
ATOM 1712 N N . TYR A 1 200 ? -67.716 -5.759 102.837 1.00 57.97 200 TYR A N 1
ATOM 1713 C CA . TYR A 1 200 ? -66.486 -5.926 103.614 1.00 57.97 200 TYR A CA 1
ATOM 1714 C C . TYR A 1 200 ? -66.533 -5.225 104.982 1.00 57.97 200 TYR A C 1
ATOM 1716 O O . TYR A 1 200 ? -66.024 -5.763 105.961 1.00 57.97 200 TYR A O 1
ATOM 1724 N N . TYR A 1 201 ? -67.149 -4.044 105.098 1.00 58.19 201 TYR A N 1
ATOM 1725 C CA . TYR A 1 201 ? -67.238 -3.352 106.392 1.00 58.19 201 TYR A CA 1
ATOM 1726 C C . TYR A 1 201 ? -68.187 -4.038 107.384 1.00 58.19 201 TYR A C 1
ATOM 1728 O O . TYR A 1 201 ? -67.913 -4.025 108.582 1.00 58.19 201 TYR A O 1
ATOM 1736 N N . GLU A 1 202 ? -69.249 -4.676 106.896 1.00 58.53 202 GLU A N 1
ATOM 1737 C CA . GLU A 1 202 ? -70.191 -5.449 107.719 1.00 58.53 202 GLU A CA 1
ATOM 1738 C C . GLU A 1 202 ? -69.549 -6.749 108.220 1.00 58.53 202 GLU A C 1
ATOM 1740 O O . GLU A 1 202 ? -69.599 -7.062 109.409 1.00 58.53 202 GLU A O 1
ATOM 1745 N N . THR A 1 203 ? -68.827 -7.439 107.338 1.00 54.34 203 THR A N 1
ATOM 1746 C CA . THR A 1 203 ? -68.107 -8.671 107.682 1.00 54.34 203 THR A CA 1
ATOM 1747 C C . THR A 1 203 ? -66.866 -8.421 108.540 1.00 54.34 203 THR A C 1
ATOM 1749 O O . THR A 1 203 ? -66.525 -9.279 109.343 1.00 54.34 203 THR A O 1
ATOM 1752 N N . LYS A 1 204 ? -66.211 -7.249 108.473 1.00 55.12 204 LYS A N 1
ATOM 1753 C CA . LYS A 1 204 ? -65.011 -6.900 109.270 1.00 55.12 204 LYS A CA 1
ATOM 1754 C C . LYS A 1 204 ? -65.225 -6.974 110.790 1.00 55.12 204 LYS A C 1
ATOM 1756 O O . LYS A 1 204 ? -64.305 -7.372 111.503 1.00 55.12 204 LYS A O 1
ATOM 1761 N N . ASN A 1 205 ? -66.411 -6.625 111.286 1.00 53.28 205 ASN A N 1
ATOM 1762 C CA . ASN A 1 205 ? -66.730 -6.734 112.717 1.00 53.28 205 ASN A CA 1
ATOM 1763 C C . ASN A 1 205 ? -66.970 -8.188 113.152 1.00 53.28 205 ASN A C 1
ATOM 1765 O O . ASN A 1 205 ? -66.624 -8.564 114.268 1.00 53.28 205 ASN A O 1
ATOM 1769 N N . GLU A 1 206 ? -67.481 -9.035 112.259 1.00 55.16 206 GLU A N 1
ATOM 1770 C CA . GLU A 1 206 ? -67.534 -10.490 112.461 1.00 55.16 206 GLU A CA 1
ATOM 1771 C C . GLU A 1 206 ? -66.124 -11.114 112.342 1.00 55.16 206 GLU A C 1
ATOM 1773 O O . GLU A 1 206 ? -65.781 -12.102 113.000 1.00 55.16 206 GLU A O 1
ATOM 1778 N N . PHE A 1 207 ? -65.254 -10.464 111.567 1.00 50.88 207 PHE A N 1
ATOM 1779 C CA . PHE A 1 207 ? -63.891 -10.873 111.259 1.00 50.88 207 PHE A CA 1
ATOM 1780 C C . PHE A 1 207 ? -62.871 -10.636 112.375 1.00 50.88 207 PHE A C 1
ATOM 1782 O O . PHE A 1 207 ? -61.815 -11.244 112.324 1.00 50.88 207 PHE A O 1
ATOM 1789 N N . GLU A 1 208 ? -63.115 -9.817 113.402 1.00 53.47 208 GLU A N 1
ATOM 1790 C CA . GLU A 1 208 ? -62.188 -9.735 114.553 1.00 53.47 208 GLU A CA 1
ATOM 1791 C C . GLU A 1 208 ? -62.213 -11.018 115.401 1.00 53.47 208 GLU A C 1
ATOM 1793 O O . GLU A 1 208 ? -61.201 -11.420 115.983 1.00 53.47 208 GLU A O 1
ATOM 1798 N N . SER A 1 209 ? -63.356 -11.709 115.401 1.00 53.38 209 SER A N 1
ATOM 1799 C CA . SER A 1 209 ? -63.501 -13.046 115.974 1.00 53.38 209 SER A CA 1
ATOM 1800 C C . SER A 1 209 ? -62.898 -14.110 115.049 1.00 53.38 209 SER A C 1
ATOM 1802 O O . SER A 1 209 ? -62.152 -14.968 115.518 1.00 53.38 209 SER A O 1
ATOM 1804 N N . ALA A 1 210 ? -63.103 -13.986 113.731 1.00 54.88 210 ALA A N 1
ATOM 1805 C CA . ALA A 1 210 ? -62.492 -14.868 112.731 1.00 54.88 210 ALA A CA 1
ATOM 1806 C C . ALA A 1 210 ? -60.987 -14.602 112.487 1.00 54.88 210 ALA A C 1
ATOM 1808 O O . ALA A 1 210 ? -60.297 -15.465 111.963 1.00 54.88 210 ALA A O 1
ATOM 1809 N N . MET A 1 211 ? -60.429 -13.451 112.886 1.00 52.31 211 MET A N 1
ATOM 1810 C CA . MET A 1 211 ? -59.016 -13.056 112.708 1.00 52.31 211 MET A CA 1
ATOM 1811 C C . MET A 1 211 ? -58.051 -13.934 113.504 1.00 52.31 211 MET A C 1
ATOM 1813 O O . MET A 1 211 ? -56.869 -14.023 113.168 1.00 52.31 211 MET A O 1
ATOM 1817 N N . ARG A 1 212 ? -58.547 -14.583 114.562 1.00 57.09 212 ARG A N 1
ATOM 1818 C CA . ARG A 1 212 ? -57.805 -15.625 115.277 1.00 57.09 212 ARG A CA 1
ATOM 1819 C C . ARG A 1 212 ? -57.685 -16.897 114.435 1.00 57.09 212 ARG A C 1
ATOM 1821 O O . ARG A 1 212 ? -56.579 -17.410 114.318 1.00 57.09 212 ARG A O 1
ATOM 1828 N N . ASP A 1 213 ? -58.752 -17.298 113.754 1.00 57.78 213 ASP A N 1
ATOM 1829 C CA . ASP A 1 213 ? -58.781 -18.484 112.883 1.00 57.78 213 ASP A CA 1
ATOM 1830 C C . ASP A 1 213 ? -58.105 -18.216 111.519 1.00 57.78 213 ASP A C 1
ATOM 1832 O O . ASP A 1 213 ? -57.515 -19.088 110.880 1.00 57.78 213 ASP A O 1
ATOM 1836 N N . LEU A 1 214 ? -58.117 -16.960 111.077 1.00 55.84 214 LEU A N 1
ATOM 1837 C CA . LEU A 1 214 ? -57.536 -16.516 109.818 1.00 55.84 214 LEU A CA 1
ATOM 1838 C C . LEU A 1 214 ? -56.014 -16.358 109.876 1.00 55.84 214 LEU A C 1
ATOM 1840 O O . LEU A 1 214 ? -55.365 -16.501 108.846 1.00 55.84 214 LEU A O 1
ATOM 1844 N N . ARG A 1 215 ? -55.415 -16.105 111.050 1.00 62.19 215 ARG A N 1
ATOM 1845 C CA . ARG A 1 215 ? -53.946 -16.129 111.207 1.00 62.19 215 ARG A CA 1
ATOM 1846 C C . ARG A 1 215 ? -53.373 -17.500 110.842 1.00 62.19 215 ARG A C 1
ATOM 1848 O O . ARG A 1 215 ? -52.381 -17.567 110.125 1.00 62.19 215 ARG A O 1
ATOM 1855 N N . GLU A 1 216 ? -54.065 -18.566 111.232 1.00 61.50 216 GLU A N 1
ATOM 1856 C CA . GLU A 1 216 ? -53.697 -19.950 110.920 1.00 61.50 216 GLU A CA 1
ATOM 1857 C C . GLU A 1 216 ? -53.899 -20.298 109.427 1.00 61.50 216 GLU A C 1
ATOM 1859 O O . GLU A 1 216 ? -53.111 -21.025 108.821 1.00 61.50 216 GLU A O 1
ATOM 1864 N N . SER A 1 217 ? -54.921 -19.724 108.785 1.00 63.38 217 SER A N 1
ATOM 1865 C CA . SER A 1 217 ? -55.150 -19.842 107.334 1.00 63.38 217 SER A CA 1
ATOM 1866 C C . SER A 1 217 ? -54.176 -18.989 106.500 1.00 63.38 217 SER A C 1
ATOM 1868 O O . SER A 1 217 ? -53.719 -19.393 105.427 1.00 63.38 217 SER A O 1
ATOM 1870 N N . HIS A 1 218 ? -53.801 -17.809 106.996 1.00 65.31 218 HIS A N 1
ATOM 1871 C CA . HIS A 1 218 ? -52.870 -16.900 106.336 1.00 65.31 218 HIS A CA 1
ATOM 1872 C C . HIS A 1 218 ? -51.457 -17.453 106.273 1.00 65.31 218 HIS A C 1
ATOM 1874 O O . HIS A 1 218 ? -50.802 -17.250 105.259 1.00 65.31 218 HIS A O 1
ATOM 1880 N N . GLU A 1 219 ? -51.013 -18.196 107.280 1.00 70.31 219 GLU A N 1
ATOM 1881 C CA . GLU A 1 219 ? -49.721 -18.879 107.245 1.00 70.31 219 GLU A CA 1
ATOM 1882 C C . GLU A 1 219 ? -49.671 -19.913 106.104 1.00 70.31 219 GLU A C 1
ATOM 1884 O O . GLU A 1 219 ? -48.737 -19.914 105.302 1.00 70.31 219 GLU A O 1
ATOM 1889 N N . LYS A 1 220 ? -50.760 -20.673 105.902 1.00 70.19 220 LYS A N 1
ATOM 1890 C CA . LYS A 1 220 ? -50.918 -21.596 104.760 1.00 70.19 220 LYS A CA 1
ATOM 1891 C C . LYS A 1 220 ? -50.969 -20.870 103.407 1.00 70.19 220 LYS A C 1
ATOM 1893 O O . LYS A 1 220 ? -50.396 -21.352 102.430 1.00 70.19 220 LYS A O 1
ATOM 1898 N N . ARG A 1 221 ? -51.620 -19.702 103.335 1.00 73.19 221 ARG A N 1
ATOM 1899 C CA . ARG A 1 221 ? -51.706 -18.873 102.116 1.00 73.19 221 ARG A CA 1
ATOM 1900 C C . ARG A 1 221 ? -50.391 -18.159 101.788 1.00 73.19 221 ARG A C 1
ATOM 1902 O O . ARG A 1 221 ? -50.043 -18.066 100.617 1.00 73.19 221 ARG A O 1
ATOM 1909 N N . CYS A 1 222 ? -49.638 -17.713 102.791 1.00 75.25 222 CYS A N 1
ATOM 1910 C CA . CYS A 1 222 ? -48.290 -17.174 102.618 1.00 75.25 222 CYS A CA 1
ATOM 1911 C C . CYS A 1 222 ? -47.369 -18.240 102.013 1.00 75.25 222 CYS A C 1
ATOM 1913 O O . CYS A 1 222 ? -46.685 -17.953 101.038 1.00 75.25 222 CYS A O 1
ATOM 1915 N N . SER A 1 223 ? -47.415 -19.489 102.493 1.00 76.94 223 SER A N 1
ATOM 1916 C CA . SER A 1 223 ? -46.670 -20.606 101.885 1.00 76.94 223 SER A CA 1
ATOM 1917 C C . SER A 1 223 ? -47.127 -20.970 100.463 1.00 76.94 223 SER A C 1
ATOM 1919 O O . SER A 1 223 ? -46.359 -21.574 99.716 1.00 76.94 223 SER A O 1
ATOM 1921 N N . ALA A 1 224 ? -48.362 -20.635 100.075 1.00 77.12 224 ALA A N 1
ATOM 1922 C CA . ALA A 1 224 ? -48.844 -20.785 98.700 1.00 77.12 224 ALA A CA 1
ATOM 1923 C C . ALA A 1 224 ? -48.357 -19.636 97.796 1.00 77.12 224 ALA A C 1
ATOM 1925 O O . ALA A 1 224 ? -47.829 -19.907 96.723 1.00 77.12 224 ALA A O 1
ATOM 1926 N N . MET A 1 225 ? -48.429 -18.379 98.258 1.00 77.31 225 MET A N 1
ATOM 1927 C CA . MET A 1 225 ? -47.857 -17.225 97.544 1.00 77.31 225 MET A CA 1
ATOM 1928 C C . MET A 1 225 ? -46.342 -17.356 97.363 1.00 77.31 225 MET A C 1
ATOM 1930 O O . MET A 1 225 ? -45.833 -16.996 96.310 1.00 77.31 225 MET A O 1
ATOM 1934 N N . TRP A 1 226 ? -45.621 -17.908 98.343 1.00 81.00 226 TRP A N 1
ATOM 1935 C CA . TRP A 1 226 ? -44.186 -18.175 98.207 1.00 81.00 226 TRP A CA 1
ATOM 1936 C C . TRP A 1 226 ? -43.875 -19.193 97.108 1.00 81.00 226 TRP A C 1
ATOM 1938 O O . TRP A 1 226 ? -42.958 -18.958 96.331 1.00 81.00 226 TRP A O 1
ATOM 1948 N N . ARG A 1 227 ? -44.673 -20.262 96.983 1.00 80.94 227 ARG A N 1
ATOM 1949 C CA . ARG A 1 227 ? -44.537 -21.234 95.885 1.00 80.94 227 ARG A CA 1
ATOM 1950 C C . ARG A 1 227 ? -44.888 -20.645 94.522 1.00 80.94 227 ARG A C 1
ATOM 1952 O O . ARG A 1 227 ? -44.273 -21.010 93.532 1.00 80.94 227 ARG A O 1
ATOM 1959 N N . GLU A 1 228 ? -45.851 -19.732 94.460 1.00 80.69 228 GLU A N 1
ATOM 1960 C CA . GLU A 1 228 ? -46.203 -19.061 93.206 1.00 80.69 228 GLU A CA 1
ATOM 1961 C C . GLU A 1 228 ? -45.152 -18.023 92.788 1.00 80.69 228 GLU A C 1
ATOM 1963 O O . GLU A 1 228 ? -44.828 -17.912 91.610 1.00 80.69 228 GLU A O 1
ATOM 1968 N N . ILE A 1 229 ? -44.544 -17.318 93.746 1.00 81.56 229 ILE A N 1
ATOM 1969 C CA . ILE A 1 229 ? -43.375 -16.465 93.488 1.00 81.56 229 ILE A CA 1
ATOM 1970 C C . ILE A 1 229 ? -42.188 -17.317 93.020 1.00 81.56 229 ILE A C 1
ATOM 1972 O O . ILE A 1 229 ? -41.511 -16.935 92.072 1.00 81.56 229 ILE A O 1
ATOM 1976 N N . GLU A 1 230 ? -41.954 -18.474 93.641 1.00 84.69 230 GLU A N 1
ATOM 1977 C CA . GLU A 1 230 ? -40.908 -19.420 93.241 1.00 84.69 230 GLU A CA 1
ATOM 1978 C C . GLU A 1 230 ? -41.138 -19.951 91.816 1.00 84.69 230 GLU A C 1
ATOM 1980 O O . GLU A 1 230 ? -40.221 -19.914 91.001 1.00 84.69 230 GLU A O 1
ATOM 1985 N N . ASP A 1 231 ? -42.366 -20.329 91.457 1.00 84.25 231 ASP A N 1
ATOM 1986 C CA . ASP A 1 231 ? -42.737 -20.755 90.099 1.00 84.25 231 ASP A CA 1
ATOM 1987 C C . ASP A 1 231 ? -42.566 -19.619 89.067 1.00 84.25 231 ASP A C 1
ATOM 1989 O O . ASP A 1 231 ? -41.990 -19.823 88.000 1.00 84.25 231 ASP A O 1
ATOM 1993 N N . GLN A 1 232 ? -42.966 -18.384 89.393 1.00 82.38 232 GLN A N 1
ATOM 1994 C CA . GLN A 1 232 ? -42.761 -17.228 88.508 1.00 82.38 232 GLN A CA 1
ATOM 1995 C C . GLN A 1 232 ? -41.280 -16.858 88.340 1.00 82.38 232 GLN A C 1
ATOM 1997 O O . GLN A 1 232 ? -40.859 -16.528 87.232 1.00 82.38 232 GLN A O 1
ATOM 2002 N N . ILE A 1 233 ? -40.472 -16.946 89.402 1.00 84.06 233 ILE A N 1
ATOM 2003 C CA . ILE A 1 233 ? -39.015 -16.768 89.316 1.00 84.06 233 ILE A CA 1
ATOM 2004 C C . ILE A 1 233 ? -38.411 -17.862 88.435 1.00 84.06 233 ILE A C 1
ATOM 2006 O O . ILE A 1 233 ? -37.599 -17.549 87.569 1.00 84.06 233 ILE A O 1
ATOM 2010 N N . THR A 1 234 ? -38.842 -19.114 88.600 1.00 85.62 234 THR A N 1
ATOM 2011 C CA . THR A 1 234 ? -38.349 -20.249 87.806 1.00 85.62 234 THR A CA 1
ATOM 2012 C C . THR A 1 234 ? -38.664 -20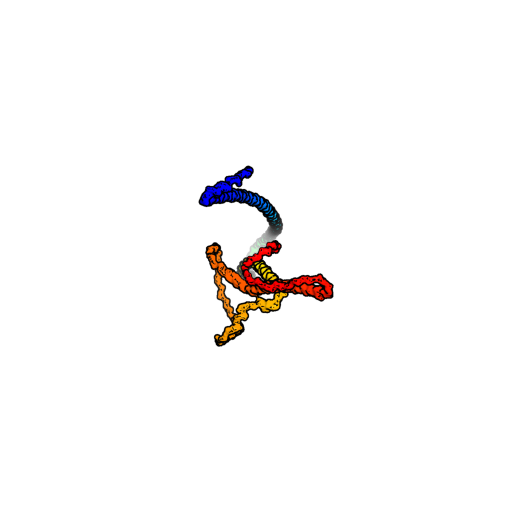.052 86.322 1.00 85.62 234 THR A C 1
ATOM 2014 O O . THR A 1 234 ? -37.756 -20.097 85.500 1.00 85.62 234 THR A O 1
ATOM 2017 N N . ARG A 1 235 ? -39.901 -19.673 85.973 1.00 85.06 235 ARG A N 1
ATOM 2018 C CA . ARG A 1 235 ? -40.290 -19.344 84.586 1.00 85.06 235 ARG A CA 1
ATOM 2019 C C . ARG A 1 235 ? -39.513 -18.164 84.009 1.00 85.06 235 ARG A C 1
ATOM 2021 O O . ARG A 1 235 ? -39.191 -18.155 82.824 1.00 85.06 235 ARG A O 1
ATOM 2028 N N . TYR A 1 236 ? -39.224 -17.148 84.819 1.00 86.19 236 TYR A N 1
ATOM 2029 C CA . TYR A 1 236 ? -38.449 -15.992 84.372 1.00 86.19 236 TYR A CA 1
ATOM 2030 C C . TYR A 1 236 ? -36.976 -16.358 84.136 1.00 86.19 236 TYR A C 1
ATOM 2032 O O . TYR A 1 236 ? -36.385 -15.917 83.151 1.00 86.19 236 TYR A O 1
ATOM 2040 N N . VAL A 1 237 ? -36.399 -17.204 84.995 1.00 87.44 237 VAL A N 1
ATOM 2041 C CA . VAL A 1 237 ? -35.051 -17.766 84.818 1.00 87.44 237 VAL A CA 1
ATOM 2042 C C . VAL A 1 237 ? -34.998 -18.640 83.567 1.00 87.44 237 VAL A C 1
ATOM 2044 O O . VAL A 1 237 ? -34.134 -18.408 82.731 1.00 87.44 237 VAL A O 1
ATOM 2047 N N . GLU A 1 238 ? -35.963 -19.537 83.361 1.00 86.88 238 GLU A N 1
ATOM 2048 C CA . GLU A 1 238 ? -36.069 -20.367 82.152 1.00 86.88 238 GLU A CA 1
ATOM 2049 C C . GLU A 1 238 ? -36.189 -19.517 80.875 1.00 86.88 238 GLU A C 1
ATOM 2051 O O . GLU A 1 238 ? -35.533 -19.795 79.872 1.00 86.88 238 GLU A O 1
ATOM 2056 N N . GLN A 1 239 ? -36.964 -18.425 80.898 1.00 84.75 239 GLN A N 1
ATOM 2057 C CA . GLN A 1 239 ? -37.052 -17.493 79.766 1.00 84.75 239 GLN A CA 1
ATOM 2058 C C . GLN A 1 239 ? -35.743 -16.733 79.510 1.00 84.75 239 GLN A C 1
ATOM 2060 O O . GLN A 1 239 ? -35.411 -16.455 78.355 1.00 84.75 239 GLN A O 1
ATOM 2065 N N . ILE A 1 240 ? -35.000 -16.366 80.557 1.00 86.56 240 ILE A N 1
ATOM 2066 C CA . ILE A 1 240 ? -33.683 -15.732 80.414 1.00 86.56 240 ILE A CA 1
ATOM 2067 C C . ILE A 1 240 ? -32.660 -16.743 79.891 1.00 86.56 240 ILE A C 1
ATOM 2069 O O . ILE A 1 240 ? -31.874 -16.396 79.013 1.00 86.56 240 ILE A O 1
ATOM 2073 N N . GLU A 1 241 ? -32.682 -17.984 80.372 1.00 87.88 241 GLU A N 1
ATOM 2074 C CA . GLU A 1 241 ? -31.811 -19.060 79.897 1.00 87.88 241 GLU A CA 1
ATOM 2075 C C . GLU A 1 241 ? -32.100 -19.422 78.435 1.00 87.88 241 GLU A C 1
ATOM 2077 O O . GLU A 1 241 ? -31.161 -19.569 77.654 1.00 87.88 241 GLU A O 1
ATOM 2082 N N . ALA A 1 242 ? -33.367 -19.447 78.010 1.00 84.50 242 ALA A N 1
ATOM 2083 C CA . ALA A 1 242 ? -33.747 -19.621 76.604 1.00 84.50 242 ALA A CA 1
ATOM 2084 C C . ALA A 1 242 ? -33.241 -18.472 75.706 1.00 84.50 242 ALA A C 1
ATOM 2086 O O . ALA A 1 242 ? -32.766 -18.692 74.594 1.00 84.50 242 ALA A O 1
ATOM 2087 N N . LYS A 1 243 ? -33.285 -17.223 76.188 1.00 85.81 243 LYS A N 1
ATOM 2088 C CA . LYS A 1 243 ? -32.716 -16.074 75.456 1.00 85.81 243 LYS A CA 1
ATOM 2089 C C . LYS A 1 243 ? -31.189 -16.106 75.423 1.00 85.81 243 LYS A C 1
ATOM 2091 O O . LYS A 1 243 ? -30.593 -15.735 74.416 1.00 85.81 243 LYS A O 1
ATOM 2096 N N . ARG A 1 244 ? -30.557 -16.538 76.515 1.00 89.88 244 ARG A N 1
ATOM 2097 C CA . ARG A 1 244 ? -29.101 -16.657 76.631 1.00 89.88 244 ARG A CA 1
ATOM 2098 C C . ARG A 1 244 ? -28.557 -17.756 75.723 1.00 89.88 244 ARG A C 1
ATOM 2100 O O . ARG A 1 244 ? -27.593 -17.511 75.017 1.00 89.88 244 ARG A O 1
ATOM 2107 N N . THR A 1 245 ? -29.215 -18.912 75.680 1.00 89.12 245 THR A N 1
ATOM 2108 C CA . THR A 1 245 ? -28.875 -20.000 74.750 1.00 89.12 245 THR A CA 1
ATOM 2109 C C . THR A 1 245 ? -29.036 -19.567 73.293 1.00 89.12 245 THR A C 1
ATOM 2111 O O . THR A 1 245 ? -28.114 -19.777 72.513 1.00 89.12 245 THR A O 1
ATOM 2114 N N . GLY A 1 246 ? -30.115 -18.854 72.945 1.00 90.19 246 GLY A N 1
ATOM 2115 C CA . GLY A 1 246 ? -30.268 -18.272 71.604 1.00 90.19 246 GLY A CA 1
ATOM 2116 C C . GLY A 1 246 ? -29.185 -17.241 71.245 1.00 90.19 246 GLY A C 1
ATOM 2117 O O . GLY A 1 246 ? -28.720 -17.204 70.110 1.00 90.19 246 GLY A O 1
ATOM 2118 N N . TYR A 1 247 ? -28.735 -16.426 72.207 1.00 90.06 247 TYR A N 1
ATOM 2119 C CA . TYR A 1 247 ? -27.600 -15.516 72.005 1.00 90.06 247 TYR A CA 1
ATOM 2120 C C . TYR A 1 247 ? -26.273 -16.268 71.830 1.00 90.06 247 TYR A C 1
ATOM 2122 O O . TYR A 1 247 ? -25.491 -15.915 70.954 1.00 90.06 247 TYR A O 1
ATOM 2130 N N . ASP A 1 248 ? -26.027 -17.312 72.624 1.00 91.06 248 ASP A N 1
ATOM 2131 C CA . ASP A 1 248 ? -24.814 -18.129 72.528 1.00 91.06 248 ASP A CA 1
ATOM 2132 C C . ASP A 1 248 ? -24.752 -18.901 71.193 1.00 91.06 248 ASP A C 1
ATOM 2134 O O . ASP A 1 248 ? -23.673 -19.079 70.628 1.00 91.06 248 ASP A O 1
ATOM 2138 N N . GLU A 1 249 ? -25.898 -19.339 70.659 1.00 91.44 249 GLU A N 1
ATOM 2139 C CA . GLU A 1 249 ? -26.006 -19.925 69.316 1.00 91.44 249 GLU A CA 1
ATOM 2140 C C . GLU A 1 249 ? -25.710 -18.900 68.219 1.00 91.44 249 GLU A C 1
ATOM 2142 O O . GLU A 1 249 ? -24.920 -19.186 67.320 1.00 91.44 249 GLU A O 1
ATOM 2147 N N . LEU A 1 250 ? -26.276 -17.694 68.325 1.00 91.75 250 LEU A N 1
ATOM 2148 C CA . LEU A 1 250 ? -26.021 -16.618 67.369 1.00 91.75 250 LEU A CA 1
ATOM 2149 C C . LEU A 1 250 ? -24.553 -16.172 67.394 1.00 91.75 250 LEU A C 1
ATOM 2151 O O . LEU A 1 250 ? -23.954 -15.977 66.345 1.00 91.75 250 LEU A O 1
ATOM 2155 N N . LEU A 1 251 ? -23.948 -16.071 68.581 1.00 94.62 251 LEU A N 1
ATOM 2156 C CA . LEU A 1 251 ? -22.531 -15.747 68.735 1.00 94.62 251 LEU A CA 1
ATOM 2157 C C . LEU A 1 251 ? -21.633 -16.832 68.124 1.00 94.62 251 LEU A C 1
ATOM 2159 O O . LEU A 1 251 ? -20.602 -16.510 67.543 1.00 94.62 251 LEU A O 1
ATOM 2163 N N . ARG A 1 252 ? -22.008 -18.113 68.247 1.00 94.00 252 ARG A N 1
ATOM 2164 C CA . ARG A 1 252 ? -21.274 -19.215 67.611 1.00 94.00 252 ARG A CA 1
ATOM 2165 C C . ARG A 1 252 ? -21.341 -19.112 66.084 1.00 94.00 252 ARG A C 1
ATOM 2167 O O . ARG A 1 252 ? -20.299 -19.229 65.451 1.00 94.00 252 ARG A O 1
ATOM 2174 N N . ALA A 1 253 ? -22.521 -18.834 65.527 1.00 93.25 253 ALA A N 1
ATOM 2175 C CA . ALA A 1 253 ? -22.692 -18.621 64.089 1.00 93.25 253 ALA A CA 1
ATOM 2176 C C . ALA A 1 253 ? -21.873 -17.419 63.581 1.00 93.25 253 ALA A C 1
ATOM 2178 O O . ALA A 1 253 ? -21.146 -17.554 62.608 1.00 93.25 253 ALA A O 1
ATOM 2179 N N . ASP A 1 254 ? -21.886 -16.287 64.295 1.00 93.69 254 ASP A N 1
ATOM 2180 C CA . ASP A 1 254 ? -21.078 -15.104 63.950 1.00 93.69 254 ASP A CA 1
ATOM 2181 C C . ASP A 1 254 ? -19.566 -15.408 63.940 1.00 93.69 254 ASP A C 1
ATOM 2183 O O . ASP A 1 254 ? -18.819 -14.876 63.116 1.00 93.69 254 ASP A O 1
ATOM 2187 N N . ILE A 1 255 ? -19.091 -16.256 64.863 1.00 93.94 255 ILE A N 1
ATOM 2188 C CA . ILE A 1 255 ? -17.685 -16.686 64.912 1.00 93.94 255 ILE A CA 1
ATOM 2189 C C . ILE A 1 255 ? -17.347 -17.582 63.714 1.00 93.94 255 ILE A C 1
ATOM 2191 O O . ILE A 1 255 ? -16.294 -17.384 63.108 1.00 93.94 255 ILE A O 1
ATOM 2195 N N . GLU A 1 256 ? -18.219 -18.534 63.370 1.00 94.50 256 GLU A N 1
ATOM 2196 C CA . GLU A 1 256 ? -18.053 -19.426 62.212 1.00 94.50 256 GLU A CA 1
ATOM 2197 C C . GLU A 1 256 ? -18.064 -18.633 60.892 1.00 94.50 256 GLU A C 1
ATOM 2199 O O . GLU A 1 256 ? -17.151 -18.783 60.076 1.00 94.50 256 GLU A O 1
ATOM 2204 N N . ASP A 1 257 ? -19.005 -17.700 60.729 1.00 91.88 257 ASP A N 1
ATOM 2205 C CA . ASP A 1 257 ? -19.095 -16.819 59.560 1.00 91.88 257 ASP A CA 1
ATOM 2206 C C . ASP A 1 257 ? -17.858 -15.911 59.442 1.00 91.88 257 ASP A C 1
ATOM 2208 O O . ASP A 1 257 ? -17.303 -15.723 58.355 1.00 91.88 257 ASP A O 1
ATOM 2212 N N . ALA A 1 258 ? -17.366 -15.361 60.558 1.00 92.81 258 ALA A N 1
ATOM 2213 C CA . ALA A 1 258 ? -16.137 -14.565 60.571 1.00 92.81 258 ALA A CA 1
ATOM 2214 C C . ALA A 1 258 ? -14.900 -15.396 60.182 1.00 92.81 258 ALA A C 1
ATOM 2216 O O . ALA A 1 258 ? -13.969 -14.878 59.550 1.00 92.81 258 ALA A O 1
ATOM 2217 N N . GLU A 1 259 ? -14.882 -16.679 60.546 1.00 94.38 259 GLU A N 1
ATOM 2218 C CA . GLU A 1 259 ? -13.862 -17.637 60.131 1.00 94.38 259 GLU A CA 1
ATOM 2219 C C . GLU A 1 259 ? -13.904 -17.903 58.626 1.00 94.38 259 GLU A C 1
ATOM 2221 O O . GLU A 1 259 ? -12.873 -17.756 57.960 1.00 94.38 259 GLU A O 1
ATOM 2226 N N . GLU A 1 260 ? -15.088 -18.167 58.074 1.00 93.75 260 GLU A N 1
ATOM 2227 C CA . GLU A 1 260 ? -15.285 -18.390 56.640 1.00 93.75 260 GLU A CA 1
ATOM 2228 C C . GLU A 1 260 ? -14.926 -17.146 55.810 1.00 93.75 260 GLU A C 1
ATOM 2230 O O . GLU A 1 260 ? -14.246 -17.240 54.783 1.00 93.75 260 GLU A O 1
ATOM 2235 N N . ILE A 1 261 ? -15.308 -15.947 56.268 1.00 93.31 261 ILE A N 1
ATOM 2236 C CA . ILE A 1 261 ? -14.944 -14.681 55.612 1.00 93.31 261 ILE A CA 1
ATOM 2237 C C . ILE A 1 261 ? -13.421 -14.539 55.535 1.00 93.31 261 ILE A C 1
ATOM 2239 O O . ILE A 1 261 ? -12.885 -14.175 54.486 1.00 93.31 261 ILE A O 1
ATOM 2243 N N . ARG A 1 262 ? -12.705 -14.859 56.616 1.00 94.81 262 ARG A N 1
ATOM 2244 C CA . ARG A 1 262 ? -11.241 -14.763 56.670 1.00 94.81 262 ARG A CA 1
ATOM 2245 C C . ARG A 1 262 ? -10.563 -15.745 55.710 1.00 94.81 262 ARG A C 1
ATOM 2247 O O . ARG A 1 262 ? -9.609 -15.356 55.029 1.00 94.81 262 ARG A O 1
ATOM 2254 N N . GLU A 1 263 ? -11.051 -16.982 55.626 1.00 95.12 263 GLU A N 1
ATOM 2255 C CA . GLU A 1 263 ? -10.568 -17.975 54.656 1.00 95.12 263 GLU A CA 1
ATOM 2256 C C . GLU A 1 263 ? -10.839 -17.517 53.215 1.00 95.12 263 GLU A C 1
ATOM 2258 O O . GLU A 1 263 ? -9.936 -17.506 52.370 1.00 95.12 263 GLU A O 1
ATOM 2263 N N . ASN A 1 264 ? -12.047 -17.023 52.944 1.00 92.50 264 ASN A N 1
ATOM 2264 C CA . ASN A 1 264 ? -12.422 -16.480 51.641 1.00 92.50 264 ASN A CA 1
ATOM 2265 C C . ASN A 1 264 ? -11.554 -15.274 51.241 1.00 92.50 264 ASN A C 1
ATOM 2267 O O . ASN A 1 264 ? -11.094 -15.183 50.098 1.00 92.50 264 ASN A O 1
ATOM 2271 N N . GLU A 1 265 ? -11.246 -14.365 52.167 1.00 93.38 265 GLU A N 1
ATOM 2272 C CA . GLU A 1 265 ? -10.333 -13.244 51.921 1.00 93.38 265 GLU A CA 1
ATOM 2273 C C . GLU A 1 265 ? -8.910 -13.704 51.574 1.00 93.38 265 GLU A C 1
ATOM 2275 O O . GLU A 1 265 ? -8.236 -13.088 50.736 1.00 93.38 265 GLU A O 1
ATOM 2280 N N . GLU A 1 266 ? -8.432 -14.783 52.194 1.00 94.62 266 GLU A N 1
ATOM 2281 C CA . GLU A 1 266 ? -7.138 -15.393 51.889 1.00 94.62 266 GLU A CA 1
ATOM 2282 C C . GLU A 1 266 ? -7.111 -16.004 50.487 1.00 94.62 266 GLU A C 1
ATOM 2284 O O . GLU A 1 266 ? -6.195 -15.711 49.705 1.00 94.62 266 GLU A O 1
ATOM 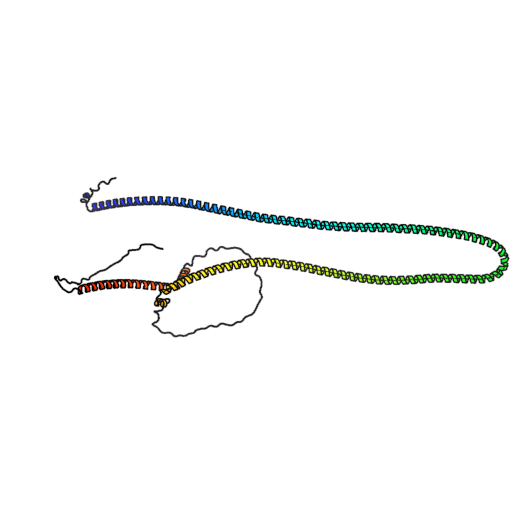2289 N N . HIS A 1 267 ? -8.154 -16.751 50.120 1.00 95.56 267 HIS A N 1
ATOM 2290 C CA . HIS A 1 267 ? -8.328 -17.282 48.770 1.00 95.56 267 HIS A CA 1
ATOM 2291 C C . HIS A 1 267 ? -8.383 -16.166 47.718 1.00 95.56 267 HIS A C 1
ATOM 2293 O O . HIS A 1 267 ? -7.679 -16.228 46.704 1.00 95.56 267 HIS A O 1
ATOM 2299 N N . ILE A 1 268 ? -9.124 -15.084 47.977 1.00 93.00 268 ILE A N 1
ATOM 2300 C CA . ILE A 1 268 ? -9.178 -13.916 47.086 1.00 93.00 268 ILE A CA 1
ATOM 2301 C C . ILE A 1 268 ? -7.793 -13.266 46.949 1.00 93.00 268 ILE A C 1
ATOM 2303 O O . ILE A 1 268 ? -7.391 -12.887 45.843 1.00 93.00 268 ILE A O 1
ATOM 2307 N N . ARG A 1 269 ? -7.030 -13.136 48.045 1.00 94.56 269 ARG A N 1
ATOM 2308 C CA . ARG A 1 269 ? -5.650 -12.617 48.010 1.00 94.56 269 ARG A CA 1
ATOM 2309 C C . ARG A 1 269 ? -4.727 -13.509 47.177 1.00 94.56 269 ARG A C 1
ATOM 2311 O O . ARG A 1 269 ? -3.891 -12.974 46.445 1.00 94.56 269 ARG A O 1
ATOM 2318 N N . GLN A 1 270 ? -4.861 -14.830 47.276 1.00 95.50 270 GLN A N 1
ATOM 2319 C CA . GLN A 1 270 ? -4.080 -15.795 46.499 1.00 95.50 270 GLN A CA 1
ATOM 2320 C C . GLN A 1 270 ? -4.389 -15.683 45.000 1.00 95.50 270 GLN A C 1
ATOM 2322 O O . GLN A 1 270 ? -3.479 -15.440 44.205 1.00 95.50 270 GLN A O 1
ATOM 2327 N N . ILE A 1 271 ? -5.671 -15.728 44.623 1.00 93.62 271 ILE A N 1
ATOM 2328 C CA . ILE A 1 271 ? -6.112 -15.610 43.225 1.00 93.62 271 ILE A CA 1
ATOM 2329 C C . ILE A 1 271 ? -5.681 -14.264 42.628 1.00 93.62 271 ILE A C 1
ATOM 2331 O O . ILE A 1 271 ? -5.225 -14.204 41.487 1.00 93.62 271 ILE A O 1
ATOM 2335 N N . LYS A 1 272 ? -5.752 -13.163 43.390 1.00 94.62 272 LYS A N 1
ATOM 2336 C CA . LYS A 1 272 ? -5.248 -11.851 42.940 1.00 94.62 272 LYS A CA 1
ATOM 2337 C C . LYS A 1 272 ? -3.745 -11.871 42.648 1.00 94.62 272 LYS A C 1
ATOM 2339 O O . LYS A 1 272 ? -3.319 -11.276 41.657 1.00 94.62 272 LYS A O 1
ATOM 2344 N N . ARG A 1 273 ? -2.940 -12.541 43.481 1.00 95.19 273 ARG A N 1
ATOM 2345 C CA . ARG A 1 273 ? -1.489 -12.687 43.264 1.00 95.19 273 ARG A CA 1
ATOM 2346 C C . ARG A 1 273 ? -1.193 -13.505 42.007 1.00 95.19 273 ARG A C 1
ATOM 2348 O O . ARG A 1 273 ? -0.386 -13.070 41.188 1.00 95.19 273 ARG A O 1
ATOM 2355 N N . GLU A 1 274 ? -1.893 -14.617 41.812 1.00 95.75 274 GLU A N 1
ATOM 2356 C CA . GLU A 1 274 ? -1.770 -15.456 40.612 1.00 95.75 274 GLU A CA 1
ATOM 2357 C C . GLU A 1 274 ? -2.181 -14.703 39.343 1.00 95.75 274 GLU A C 1
ATOM 2359 O O . GLU A 1 274 ? -1.444 -14.689 38.361 1.00 95.75 274 GLU A O 1
ATOM 2364 N N . ASN A 1 275 ? -3.299 -13.980 39.380 1.00 94.06 275 ASN A N 1
ATOM 2365 C CA . ASN A 1 275 ? -3.777 -13.186 38.250 1.00 94.06 275 ASN A CA 1
ATOM 2366 C C . ASN A 1 275 ? -2.787 -12.061 37.891 1.00 94.06 275 ASN A C 1
ATOM 2368 O O . ASN A 1 275 ? -2.493 -11.833 36.719 1.00 94.06 275 ASN A O 1
ATOM 2372 N N . ASN A 1 276 ? -2.191 -11.403 38.891 1.00 94.75 276 ASN A N 1
ATOM 2373 C CA . ASN A 1 276 ? -1.133 -10.417 38.659 1.00 94.75 276 ASN A CA 1
ATOM 2374 C C . ASN A 1 276 ? 0.141 -11.049 38.075 1.00 94.75 276 ASN A C 1
ATOM 2376 O O . ASN A 1 276 ? 0.738 -10.465 37.173 1.00 94.75 276 ASN A O 1
ATOM 2380 N N . SER A 1 277 ? 0.535 -12.241 38.531 1.00 96.12 277 SER A N 1
ATOM 2381 C CA . SER A 1 277 ? 1.665 -12.986 37.959 1.00 96.12 277 SER A CA 1
ATOM 2382 C C . SER A 1 277 ? 1.413 -13.365 36.494 1.00 96.12 277 SER A C 1
ATOM 2384 O O . SER A 1 277 ? 2.269 -13.134 35.637 1.00 96.12 277 SER A O 1
ATOM 2386 N N . ILE A 1 278 ? 0.211 -13.855 36.177 1.00 94.12 278 ILE A N 1
ATOM 2387 C CA . ILE A 1 278 ? -0.198 -14.179 34.804 1.00 94.12 278 ILE A CA 1
ATOM 2388 C C . ILE A 1 278 ? -0.192 -12.921 33.930 1.00 94.12 278 ILE A C 1
ATOM 2390 O O . ILE A 1 278 ? 0.352 -12.954 32.829 1.00 94.12 278 ILE A O 1
ATOM 2394 N N . LYS A 1 279 ? -0.722 -11.791 34.416 1.00 95.12 279 LYS A N 1
ATOM 2395 C CA . LYS A 1 279 ? -0.679 -10.507 33.693 1.00 95.12 279 LYS A CA 1
ATOM 2396 C C . LYS A 1 279 ? 0.752 -10.068 33.386 1.00 95.12 279 LYS A C 1
ATOM 2398 O O . LYS A 1 279 ? 1.049 -9.750 32.239 1.00 95.12 279 LYS A O 1
ATOM 2403 N N . GLN A 1 280 ? 1.653 -10.133 34.367 1.00 94.62 280 GLN A N 1
ATOM 2404 C CA . GLN A 1 280 ? 3.072 -9.825 34.159 1.00 94.62 280 GLN A CA 1
ATOM 2405 C C . GLN A 1 280 ? 3.718 -10.761 33.127 1.00 94.62 280 GLN A C 1
ATOM 2407 O O . GLN A 1 280 ? 4.488 -10.305 32.283 1.00 94.62 280 GLN A O 1
ATOM 2412 N N . SER A 1 281 ? 3.378 -12.055 33.147 1.00 95.31 281 SER A N 1
ATOM 2413 C CA . SER A 1 281 ? 3.846 -13.024 32.149 1.00 95.31 281 SER A CA 1
ATOM 2414 C C . SER A 1 281 ? 3.337 -12.689 30.740 1.00 95.31 281 SER A C 1
ATOM 2416 O O . SER A 1 281 ? 4.118 -12.683 29.788 1.00 95.31 281 SER A O 1
ATOM 2418 N N . ILE A 1 282 ? 2.057 -12.327 30.602 1.00 92.56 282 ILE A N 1
ATOM 2419 C CA . ILE A 1 282 ? 1.457 -11.895 29.331 1.00 92.56 282 ILE A CA 1
ATOM 2420 C C . ILE A 1 282 ? 2.150 -10.637 28.801 1.00 92.56 282 ILE A C 1
ATOM 2422 O O . ILE A 1 282 ? 2.516 -10.597 27.625 1.00 92.56 282 ILE A O 1
ATOM 2426 N N . ASP A 1 283 ? 2.379 -9.633 29.647 1.00 93.44 283 ASP A N 1
ATOM 2427 C CA . ASP A 1 283 ? 3.052 -8.395 29.247 1.00 93.44 283 ASP A CA 1
ATOM 2428 C C . ASP A 1 283 ? 4.512 -8.645 28.847 1.00 93.44 283 ASP A C 1
ATOM 2430 O O . ASP A 1 283 ? 4.991 -8.109 27.840 1.00 93.44 283 ASP A O 1
ATOM 2434 N N . HIS A 1 284 ? 5.215 -9.526 29.564 1.00 94.81 284 HIS A N 1
ATOM 2435 C CA . HIS A 1 284 ? 6.569 -9.940 29.204 1.00 94.81 284 HIS A CA 1
ATOM 2436 C C . HIS A 1 284 ? 6.607 -10.685 27.859 1.00 94.81 284 HIS A C 1
ATOM 2438 O O . HIS A 1 284 ? 7.435 -10.388 26.996 1.00 94.81 284 HIS A O 1
ATOM 2444 N N . LEU A 1 285 ? 5.673 -11.610 27.621 1.00 93.06 285 LEU A N 1
ATOM 2445 C CA . LEU A 1 285 ? 5.563 -12.317 26.342 1.00 93.06 285 LEU A CA 1
ATOM 2446 C C . LEU A 1 285 ? 5.195 -11.370 25.197 1.00 93.06 285 LEU A C 1
ATOM 2448 O O . LEU A 1 285 ? 5.753 -11.484 24.106 1.00 93.06 285 LEU A O 1
ATOM 2452 N N . LYS A 1 286 ? 4.299 -10.410 25.434 1.00 93.69 286 LYS A N 1
ATOM 2453 C CA . LYS A 1 286 ? 3.892 -9.406 24.446 1.00 93.69 286 LYS A CA 1
ATOM 2454 C C . LYS A 1 286 ? 5.052 -8.487 24.074 1.00 93.69 286 LYS A C 1
ATOM 2456 O O . LYS A 1 286 ? 5.300 -8.277 22.891 1.00 93.69 286 LYS A O 1
ATOM 2461 N N . THR A 1 287 ? 5.798 -7.989 25.058 1.00 92.94 287 THR A N 1
ATOM 2462 C CA . THR A 1 287 ? 6.989 -7.156 24.821 1.00 92.94 287 THR A CA 1
ATOM 2463 C C . THR A 1 287 ? 8.103 -7.940 24.123 1.00 92.94 287 THR A C 1
ATOM 2465 O O . THR A 1 287 ? 8.650 -7.444 23.142 1.00 92.94 287 THR A O 1
ATOM 2468 N N . SER A 1 288 ? 8.373 -9.186 24.533 1.00 94.62 288 SER A N 1
ATOM 2469 C CA . SER A 1 288 ? 9.342 -10.079 23.873 1.00 94.62 288 SER A CA 1
ATOM 2470 C C . SER A 1 288 ? 8.950 -10.423 22.432 1.00 94.62 288 SER A C 1
ATOM 2472 O O . SER A 1 288 ? 9.791 -10.455 21.534 1.00 94.62 288 SER A O 1
ATOM 2474 N N . ARG A 1 289 ? 7.663 -10.679 22.173 1.00 92.69 289 ARG A N 1
ATOM 2475 C CA . ARG A 1 289 ? 7.171 -10.963 20.820 1.00 92.69 289 ARG A CA 1
ATOM 2476 C C . ARG A 1 289 ? 7.216 -9.720 19.942 1.00 92.69 289 ARG A C 1
ATOM 2478 O O . ARG A 1 289 ? 7.606 -9.830 18.786 1.00 92.69 289 ARG A O 1
ATOM 2485 N N . ASN A 1 290 ? 6.856 -8.559 20.483 1.00 92.62 290 ASN A N 1
ATOM 2486 C CA . ASN A 1 290 ? 6.922 -7.300 19.753 1.00 92.62 290 ASN A CA 1
ATOM 2487 C C . ASN A 1 290 ? 8.366 -6.927 19.416 1.00 92.62 290 ASN A C 1
ATOM 2489 O O . ASN A 1 290 ? 8.620 -6.554 18.281 1.00 92.62 290 ASN A O 1
ATOM 2493 N N . SER A 1 291 ? 9.322 -7.087 20.337 1.00 91.94 291 SER A N 1
ATOM 2494 C CA . SER A 1 291 ? 10.731 -6.814 20.033 1.00 91.94 291 SER A CA 1
ATOM 2495 C C . SER A 1 291 ? 11.279 -7.746 18.947 1.00 91.94 291 SER A C 1
ATOM 2497 O O . SER A 1 291 ? 11.930 -7.267 18.022 1.00 91.94 291 SER A O 1
ATOM 2499 N N . LYS A 1 292 ? 10.942 -9.045 18.994 1.00 93.38 292 LYS A N 1
ATOM 2500 C CA . LYS A 1 292 ? 11.271 -10.014 17.930 1.00 93.38 292 LYS A CA 1
ATOM 2501 C C . LYS A 1 292 ? 10.601 -9.681 16.598 1.00 93.38 292 LYS A C 1
ATOM 2503 O O . LYS A 1 292 ? 11.207 -9.840 15.547 1.00 93.38 292 LYS A O 1
ATOM 2508 N N . LEU A 1 293 ? 9.346 -9.237 16.618 1.00 91.44 293 LEU A N 1
ATOM 2509 C CA . LEU A 1 293 ? 8.643 -8.829 15.405 1.00 91.44 293 LEU A CA 1
ATOM 2510 C C . LEU A 1 293 ? 9.315 -7.601 14.784 1.00 91.44 293 LEU A C 1
ATOM 2512 O O . LEU A 1 293 ? 9.560 -7.592 13.583 1.00 91.44 293 LEU A O 1
ATOM 2516 N N . THR A 1 294 ? 9.665 -6.604 15.597 1.00 91.56 294 THR A N 1
ATOM 2517 C CA . THR A 1 294 ? 10.380 -5.411 15.135 1.00 91.56 294 THR A CA 1
ATOM 2518 C C . THR A 1 294 ? 11.760 -5.762 14.575 1.00 91.56 294 THR A C 1
ATOM 2520 O O . THR A 1 294 ? 12.123 -5.241 13.522 1.00 91.56 294 THR A O 1
ATOM 2523 N N . SER A 1 295 ? 12.513 -6.673 15.208 1.00 92.94 295 SER A N 1
ATOM 2524 C CA . SER A 1 295 ? 13.813 -7.110 14.676 1.00 92.94 295 SER A CA 1
ATOM 2525 C C . SER A 1 295 ? 13.665 -7.854 13.347 1.00 92.94 295 SER A C 1
ATOM 2527 O O . SER A 1 295 ? 14.378 -7.542 12.400 1.00 92.94 295 SER A O 1
ATOM 2529 N N . LEU A 1 296 ? 12.689 -8.761 13.228 1.00 92.25 296 LEU A N 1
ATOM 2530 C CA . LEU A 1 296 ? 12.415 -9.485 11.981 1.00 92.25 296 LEU A CA 1
ATOM 2531 C C . LEU A 1 296 ? 11.943 -8.561 10.852 1.00 92.25 296 LEU A C 1
ATOM 2533 O O . LEU A 1 296 ? 12.308 -8.774 9.700 1.00 92.25 296 LEU A O 1
ATOM 2537 N N . ILE A 1 297 ? 11.145 -7.533 11.158 1.00 91.94 297 ILE A N 1
ATOM 2538 C CA . ILE A 1 297 ? 10.750 -6.516 10.172 1.00 91.94 297 ILE A CA 1
ATOM 2539 C C . ILE A 1 297 ? 11.990 -5.764 9.674 1.00 91.94 297 ILE A C 1
ATOM 2541 O O . ILE A 1 297 ? 12.156 -5.627 8.464 1.00 91.94 297 ILE A O 1
ATOM 2545 N N . SER A 1 298 ? 12.885 -5.357 10.579 1.00 93.38 298 SER A N 1
ATOM 2546 C CA . SER A 1 298 ? 14.146 -4.697 10.218 1.00 93.38 298 SER A CA 1
ATOM 2547 C C . SER A 1 298 ? 15.046 -5.591 9.354 1.00 93.38 298 SER A C 1
ATOM 2549 O O . SER A 1 298 ? 15.551 -5.139 8.330 1.00 93.38 298 SER A O 1
ATOM 2551 N N . GLU A 1 299 ? 15.222 -6.867 9.714 1.00 93.94 299 GLU A N 1
ATOM 2552 C CA . GLU A 1 299 ? 15.996 -7.838 8.919 1.00 93.94 299 GLU A CA 1
ATOM 2553 C C . GLU A 1 299 ? 15.370 -8.067 7.534 1.00 93.94 299 GLU A C 1
ATOM 2555 O O . GLU A 1 299 ? 16.060 -8.180 6.517 1.00 93.94 299 GLU A O 1
ATOM 2560 N N . LEU A 1 300 ? 14.040 -8.105 7.459 1.00 92.94 300 LEU A N 1
ATOM 2561 C CA . LEU A 1 300 ? 13.312 -8.260 6.205 1.00 92.94 300 LEU A CA 1
ATOM 2562 C C . LEU A 1 300 ? 13.449 -7.019 5.308 1.00 92.94 300 LEU A C 1
ATOM 2564 O O . LEU A 1 300 ? 13.554 -7.146 4.087 1.00 92.94 300 LEU A O 1
ATOM 2568 N N . GLU A 1 301 ? 13.467 -5.819 5.881 1.00 92.00 301 GLU A N 1
ATOM 2569 C CA . GLU A 1 301 ? 13.745 -4.580 5.151 1.00 92.00 301 GLU A CA 1
ATOM 2570 C C . GLU A 1 301 ? 15.190 -4.528 4.643 1.00 92.00 301 GLU A C 1
ATOM 2572 O O . GLU A 1 301 ? 15.421 -4.193 3.477 1.00 92.00 301 GLU A O 1
ATOM 2577 N N . GLU A 1 302 ? 16.156 -4.931 5.469 1.00 94.19 302 GLU A N 1
ATOM 2578 C CA . GLU A 1 302 ? 17.571 -4.980 5.099 1.00 94.19 302 GLU A CA 1
ATOM 2579 C C . GLU A 1 302 ? 17.833 -6.005 3.986 1.00 94.19 302 GLU A C 1
ATOM 2581 O O . GLU A 1 302 ? 18.438 -5.682 2.961 1.00 94.19 302 GLU A O 1
ATOM 2586 N N . THR A 1 303 ? 17.287 -7.216 4.106 1.00 91.38 303 THR A N 1
ATOM 2587 C CA . THR A 1 303 ? 17.392 -8.247 3.059 1.00 91.38 303 THR A CA 1
ATOM 2588 C C . THR A 1 303 ? 16.695 -7.833 1.763 1.00 91.38 303 THR A C 1
ATOM 2590 O O . THR A 1 303 ? 17.242 -8.055 0.680 1.00 91.38 303 THR A O 1
ATOM 2593 N N . LYS A 1 304 ? 15.530 -7.169 1.828 1.00 92.44 304 LYS A N 1
ATOM 2594 C CA . LYS A 1 304 ? 14.875 -6.586 0.642 1.00 92.44 304 LYS A CA 1
ATOM 2595 C C . LYS A 1 304 ? 15.745 -5.531 -0.032 1.00 92.44 304 LYS A C 1
ATOM 2597 O O . LYS A 1 304 ? 15.817 -5.513 -1.264 1.00 92.44 304 LYS A O 1
ATOM 2602 N N . LYS A 1 305 ? 16.396 -4.666 0.750 1.00 94.31 305 LYS A N 1
ATOM 2603 C CA . LYS A 1 305 ? 17.310 -3.642 0.238 1.00 94.31 305 LYS A CA 1
ATOM 2604 C C . LYS A 1 305 ? 18.496 -4.284 -0.481 1.00 94.31 305 LYS A C 1
ATOM 2606 O O . LYS A 1 305 ? 18.716 -3.975 -1.651 1.00 94.31 305 LYS A O 1
ATOM 2611 N N . ILE A 1 306 ? 19.168 -5.243 0.160 1.00 94.06 306 ILE A N 1
ATOM 2612 C CA . ILE A 1 306 ? 20.285 -5.996 -0.434 1.00 94.06 306 ILE A CA 1
ATOM 2613 C C . ILE A 1 306 ? 19.837 -6.707 -1.717 1.00 94.06 306 ILE A C 1
ATOM 2615 O O . ILE A 1 306 ? 20.521 -6.641 -2.735 1.00 94.06 306 ILE A O 1
ATOM 2619 N N . HIS A 1 307 ? 18.663 -7.343 -1.719 1.00 91.88 307 HIS A N 1
ATOM 2620 C CA . HIS A 1 307 ? 18.123 -7.997 -2.912 1.00 91.88 307 HIS A CA 1
ATOM 2621 C C . HIS A 1 307 ? 17.880 -7.005 -4.061 1.00 91.88 307 HIS A C 1
ATOM 2623 O O . HIS A 1 307 ? 18.168 -7.312 -5.220 1.00 91.88 307 HIS A O 1
ATOM 2629 N N . PHE A 1 308 ? 17.361 -5.809 -3.770 1.00 92.00 308 PHE A N 1
ATOM 2630 C CA . PHE A 1 308 ? 17.142 -4.787 -4.793 1.00 92.00 308 PHE A CA 1
ATOM 2631 C C . PHE A 1 308 ? 18.464 -4.260 -5.362 1.00 92.00 308 PHE A C 1
ATOM 2633 O O . PHE A 1 308 ? 18.601 -4.166 -6.583 1.00 92.00 308 PHE A O 1
ATOM 2640 N N . GLU A 1 309 ? 19.443 -3.981 -4.500 1.00 93.44 309 GLU A N 1
ATOM 2641 C CA . GLU A 1 309 ? 20.794 -3.575 -4.900 1.00 93.44 309 GLU A CA 1
ATOM 2642 C C . GLU A 1 309 ? 21.459 -4.651 -5.769 1.00 93.44 309 GLU A C 1
ATOM 2644 O O . GLU A 1 309 ? 21.919 -4.354 -6.873 1.00 93.44 309 GLU A O 1
ATOM 2649 N N . MET A 1 310 ? 21.408 -5.915 -5.341 1.00 92.12 310 MET A N 1
ATOM 2650 C CA . MET A 1 310 ? 21.939 -7.057 -6.090 1.00 92.12 310 MET A CA 1
ATOM 2651 C C . MET A 1 310 ? 21.264 -7.207 -7.457 1.00 92.12 310 MET A C 1
ATOM 2653 O O . MET A 1 310 ? 21.929 -7.453 -8.462 1.00 92.12 310 MET A O 1
ATOM 2657 N N . ARG A 1 311 ? 19.942 -7.011 -7.534 1.00 93.62 311 ARG A N 1
ATOM 2658 C CA . ARG A 1 311 ? 19.197 -7.070 -8.799 1.00 93.62 311 ARG A CA 1
ATOM 2659 C C . ARG A 1 311 ? 19.619 -5.963 -9.767 1.00 93.62 311 ARG A C 1
ATOM 2661 O O . ARG A 1 311 ? 19.692 -6.208 -10.969 1.00 93.62 311 ARG A O 1
ATOM 2668 N N . GLU A 1 312 ? 19.874 -4.756 -9.272 1.00 92.31 312 GLU A N 1
ATOM 2669 C CA . GLU A 1 312 ? 20.346 -3.641 -10.101 1.00 92.31 312 GLU A CA 1
ATOM 2670 C C . GLU A 1 312 ? 21.792 -3.842 -10.572 1.00 92.31 312 GLU A C 1
ATOM 2672 O O . GLU A 1 312 ? 22.096 -3.564 -11.733 1.00 92.31 312 GLU A O 1
ATOM 2677 N N . VAL A 1 313 ? 22.667 -4.382 -9.717 1.00 94.94 313 VAL A N 1
ATOM 2678 C CA . VAL A 1 313 ? 24.028 -4.785 -10.112 1.00 94.94 313 VAL A CA 1
ATOM 2679 C C . VAL A 1 313 ? 23.972 -5.869 -11.189 1.00 94.94 313 VAL A C 1
ATOM 2681 O O . VAL A 1 313 ? 24.544 -5.686 -12.260 1.00 94.94 313 VAL A O 1
ATOM 2684 N N . LEU A 1 314 ? 23.181 -6.927 -10.984 1.00 92.94 314 LEU A N 1
ATOM 2685 C CA . LEU A 1 314 ? 23.035 -8.017 -11.950 1.00 92.94 314 LEU A CA 1
ATOM 2686 C C . LEU A 1 314 ? 22.532 -7.529 -13.316 1.00 92.94 314 LEU A C 1
ATOM 2688 O O . LEU A 1 314 ? 23.008 -7.988 -14.352 1.00 92.94 314 LEU A O 1
ATOM 2692 N N . LYS A 1 315 ? 21.587 -6.580 -13.354 1.00 92.38 315 LYS A N 1
ATOM 2693 C CA . LYS A 1 315 ? 21.141 -5.973 -14.620 1.00 92.38 315 LYS A CA 1
ATOM 2694 C C . LYS A 1 315 ? 22.287 -5.269 -15.346 1.00 92.38 315 LYS A C 1
ATOM 2696 O O . LYS A 1 315 ? 22.436 -5.455 -16.553 1.00 92.38 315 LYS A O 1
ATOM 2701 N N . LYS A 1 316 ? 23.092 -4.481 -14.626 1.00 93.88 316 LYS A N 1
ATOM 2702 C CA . LYS A 1 316 ? 24.256 -3.786 -15.198 1.00 93.88 316 LYS A CA 1
ATOM 2703 C C . LYS A 1 316 ? 25.299 -4.776 -15.712 1.00 93.88 316 LYS A C 1
ATOM 2705 O O . LYS A 1 316 ? 25.837 -4.565 -16.798 1.00 93.88 316 LYS A O 1
ATOM 2710 N N . ASP A 1 317 ? 25.541 -5.860 -14.982 1.00 93.12 317 ASP A N 1
ATOM 2711 C CA . ASP A 1 317 ? 26.479 -6.906 -15.390 1.00 93.12 317 ASP A CA 1
ATOM 2712 C C . ASP A 1 317 ? 25.990 -7.644 -16.637 1.00 93.12 317 ASP A C 1
ATOM 2714 O O . ASP A 1 317 ? 26.736 -7.755 -17.605 1.00 93.12 317 ASP A O 1
ATOM 2718 N N . LEU A 1 318 ? 24.709 -8.018 -16.699 1.00 92.25 318 LEU A N 1
ATOM 2719 C CA . LEU A 1 318 ? 24.115 -8.622 -17.896 1.00 92.25 318 LEU A CA 1
ATOM 2720 C C . LEU A 1 318 ? 24.175 -7.692 -19.116 1.00 92.25 318 LEU A C 1
ATOM 2722 O O . LEU A 1 318 ? 24.395 -8.149 -20.240 1.00 92.25 318 LEU A O 1
ATOM 2726 N N . GLU A 1 319 ? 23.986 -6.384 -18.932 1.00 92.12 319 GLU A N 1
ATOM 2727 C CA . GLU A 1 319 ? 24.187 -5.410 -20.007 1.00 92.12 319 GLU A CA 1
ATOM 2728 C C . GLU A 1 319 ? 25.651 -5.326 -20.445 1.00 92.12 319 GLU A C 1
ATOM 2730 O O . GLU A 1 319 ? 25.931 -5.271 -21.644 1.00 92.12 319 GLU A O 1
ATOM 2735 N N . ASN A 1 320 ? 26.586 -5.328 -19.496 1.00 94.81 320 ASN A N 1
ATOM 2736 C CA . ASN A 1 320 ? 28.016 -5.325 -19.786 1.00 94.81 320 ASN A CA 1
ATOM 2737 C C . ASN A 1 320 ? 28.442 -6.594 -20.525 1.00 94.81 320 ASN A C 1
ATOM 2739 O O . ASN A 1 320 ? 29.177 -6.501 -21.507 1.00 94.81 320 ASN A O 1
ATOM 2743 N N . ASP A 1 321 ? 27.942 -7.755 -20.120 1.00 93.12 321 ASP A N 1
ATOM 2744 C CA . ASP A 1 321 ? 28.227 -9.027 -20.772 1.00 93.12 321 ASP A CA 1
ATOM 2745 C C . ASP A 1 321 ? 27.621 -9.085 -22.171 1.00 93.12 321 ASP A C 1
ATOM 2747 O O . ASP A 1 321 ? 28.301 -9.492 -23.111 1.00 93.12 321 ASP A O 1
ATOM 2751 N N . ARG A 1 322 ? 26.400 -8.567 -22.370 1.00 92.19 322 ARG A N 1
ATOM 2752 C CA . ARG A 1 322 ? 25.831 -8.389 -23.717 1.00 92.19 322 ARG A CA 1
ATOM 2753 C C . ARG A 1 322 ? 26.706 -7.497 -24.596 1.00 92.19 322 ARG A C 1
ATOM 2755 O O . ARG A 1 322 ? 26.936 -7.842 -25.754 1.00 92.19 322 ARG A O 1
ATOM 2762 N N . ARG A 1 323 ? 27.216 -6.376 -24.067 1.00 92.25 323 ARG A N 1
ATOM 2763 C CA . ARG A 1 323 ? 28.136 -5.485 -24.803 1.00 92.25 323 ARG A CA 1
ATOM 2764 C C . ARG A 1 323 ? 29.439 -6.206 -25.156 1.00 92.25 323 ARG A C 1
ATOM 2766 O O . ARG A 1 323 ? 29.853 -6.164 -26.311 1.00 92.25 323 ARG A O 1
ATOM 2773 N N . LYS A 1 324 ? 30.063 -6.899 -24.198 1.00 92.50 324 LYS A N 1
ATOM 2774 C CA . LYS A 1 324 ? 31.295 -7.675 -24.422 1.00 92.50 324 LYS A CA 1
ATOM 2775 C C . LYS A 1 324 ? 31.084 -8.782 -25.453 1.00 92.50 324 LYS A C 1
ATOM 2777 O O . LYS A 1 324 ? 31.908 -8.933 -26.348 1.00 92.50 324 LYS A O 1
ATOM 2782 N N . LEU A 1 325 ? 29.971 -9.511 -25.374 1.00 93.56 325 LEU A N 1
ATOM 2783 C CA . LEU A 1 325 ? 29.633 -10.575 -26.318 1.00 93.56 325 LEU A CA 1
ATOM 2784 C C . LEU A 1 325 ? 29.395 -10.022 -27.726 1.00 93.56 325 LEU A C 1
ATOM 2786 O O . LEU A 1 325 ? 29.855 -10.622 -28.693 1.00 93.56 325 LEU A O 1
ATOM 2790 N N . ALA A 1 326 ? 28.753 -8.857 -27.854 1.00 91.00 326 ALA A N 1
ATOM 2791 C CA . ALA A 1 326 ? 28.597 -8.182 -29.141 1.00 91.00 326 ALA A CA 1
ATOM 2792 C C . ALA A 1 326 ? 29.957 -7.799 -29.754 1.00 91.00 326 ALA A C 1
ATOM 2794 O O . ALA A 1 326 ? 30.205 -8.094 -30.920 1.00 91.00 326 ALA A O 1
ATOM 2795 N N . VAL A 1 327 ? 30.867 -7.216 -28.963 1.00 92.94 327 VAL A N 1
ATOM 2796 C CA . VAL A 1 327 ? 32.230 -6.872 -29.413 1.00 92.94 327 VAL A CA 1
ATOM 2797 C C . VAL A 1 327 ? 33.034 -8.123 -29.784 1.00 92.94 327 VAL A C 1
ATOM 2799 O O . VAL A 1 327 ? 33.734 -8.137 -30.798 1.00 92.94 327 VAL A O 1
ATOM 2802 N N . LEU A 1 328 ? 32.923 -9.196 -29.000 1.00 93.19 328 LEU A N 1
ATOM 2803 C CA . LEU A 1 328 ? 33.594 -10.463 -29.286 1.00 93.19 328 LEU A CA 1
ATOM 2804 C C . LEU A 1 328 ? 33.045 -11.117 -30.560 1.00 93.19 328 LEU A C 1
ATOM 2806 O O . LEU A 1 328 ? 33.817 -11.593 -31.385 1.00 93.19 328 LEU A O 1
ATOM 2810 N N . SER A 1 329 ? 31.725 -11.119 -30.749 1.00 93.94 329 SER A N 1
ATOM 2811 C CA . SER A 1 329 ? 31.093 -11.686 -31.941 1.00 93.94 329 SER A CA 1
ATOM 2812 C C . SER A 1 329 ? 31.471 -10.906 -33.199 1.00 93.94 329 SER A C 1
ATOM 2814 O O . SER A 1 329 ? 31.797 -11.521 -34.213 1.00 93.94 329 SER A O 1
ATOM 2816 N N . GLU A 1 330 ? 31.500 -9.576 -33.123 1.00 93.38 330 GLU A N 1
ATOM 2817 C CA . GLU A 1 330 ? 31.901 -8.721 -34.239 1.00 93.38 330 GLU A CA 1
ATOM 2818 C C . GLU A 1 330 ? 33.389 -8.894 -34.572 1.00 93.38 330 GLU A C 1
ATOM 2820 O O . GLU A 1 330 ? 33.738 -9.141 -35.724 1.00 93.38 330 GLU A O 1
ATOM 2825 N N . SER A 1 331 ? 34.274 -8.865 -33.570 1.00 90.69 331 SER A N 1
ATOM 2826 C CA . SER A 1 331 ? 35.713 -9.075 -33.792 1.00 90.69 331 SER A CA 1
ATOM 2827 C C . SER A 1 331 ? 36.027 -10.493 -34.290 1.00 90.69 331 SER A C 1
ATOM 2829 O O . SER A 1 331 ? 36.855 -10.664 -35.188 1.00 90.69 331 SER A O 1
ATOM 2831 N N . SER A 1 332 ? 35.319 -11.514 -33.796 1.00 92.81 332 SER A N 1
ATOM 2832 C CA . SER A 1 332 ? 35.408 -12.887 -34.304 1.00 92.81 332 SER A CA 1
ATOM 2833 C C . SER A 1 332 ? 34.947 -12.974 -35.758 1.00 92.81 332 SER A C 1
ATOM 2835 O O . SER A 1 332 ? 35.663 -13.530 -36.589 1.00 92.81 332 SER A O 1
ATOM 2837 N N . LYS A 1 333 ? 33.805 -12.368 -36.106 1.00 94.25 333 LYS A N 1
ATOM 2838 C CA . LYS A 1 333 ? 33.303 -12.328 -37.484 1.00 94.25 333 LYS A CA 1
ATOM 2839 C C . LYS A 1 333 ? 34.297 -11.647 -38.423 1.00 94.25 333 LYS A C 1
ATOM 2841 O O . LYS A 1 333 ? 34.619 -12.219 -39.461 1.00 94.25 333 LYS A O 1
ATOM 2846 N N . GLN A 1 334 ? 34.828 -10.486 -38.040 1.00 93.25 334 GLN A N 1
ATOM 2847 C CA . GLN A 1 334 ? 35.847 -9.768 -38.812 1.00 93.25 334 GLN A CA 1
ATOM 2848 C C . GLN A 1 334 ? 37.111 -10.613 -39.003 1.00 93.25 334 GLN A C 1
ATOM 2850 O O . GLN A 1 334 ? 37.640 -10.705 -40.110 1.00 93.25 334 GLN A O 1
ATOM 2855 N N . THR A 1 335 ? 37.562 -11.299 -37.950 1.00 92.06 335 THR A N 1
ATOM 2856 C CA . THR A 1 335 ? 38.725 -12.197 -38.012 1.00 92.06 335 THR A CA 1
ATOM 2857 C C . THR A 1 335 ? 38.459 -13.392 -38.927 1.00 92.06 335 THR A C 1
ATOM 2859 O O . THR A 1 335 ? 39.307 -13.752 -39.741 1.00 92.06 335 THR A O 1
ATOM 2862 N N . ILE A 1 336 ? 37.268 -13.989 -38.856 1.00 92.94 336 ILE A N 1
ATOM 2863 C CA . ILE A 1 336 ? 36.860 -15.094 -39.729 1.00 92.94 336 ILE A CA 1
ATOM 2864 C C . ILE A 1 336 ? 36.779 -14.629 -41.186 1.00 92.94 336 ILE A C 1
ATOM 2866 O O . ILE A 1 336 ? 37.242 -15.343 -42.071 1.00 92.94 336 ILE A O 1
ATOM 2870 N N . GLU A 1 337 ? 36.215 -13.454 -41.465 1.00 92.69 337 GLU A N 1
ATOM 2871 C CA . GLU A 1 337 ? 36.175 -12.885 -42.817 1.00 92.69 337 GLU A CA 1
ATOM 2872 C C . GLU A 1 337 ? 37.583 -12.609 -43.354 1.00 92.69 337 GLU A C 1
ATOM 2874 O O . GLU A 1 337 ? 37.886 -12.962 -44.499 1.00 92.69 337 GLU A O 1
ATOM 2879 N N . TYR A 1 338 ? 38.468 -12.067 -42.515 1.00 93.56 338 TYR A N 1
ATOM 2880 C CA . TYR A 1 338 ? 39.874 -11.873 -42.850 1.00 93.56 338 TYR A CA 1
ATOM 2881 C C . TYR A 1 338 ? 40.564 -13.202 -43.185 1.00 93.56 338 TYR A C 1
ATOM 2883 O O . TYR A 1 338 ? 41.138 -13.342 -44.267 1.00 93.56 338 TYR A O 1
ATOM 2891 N N . LEU A 1 339 ? 40.444 -14.211 -42.318 1.00 92.12 339 LEU A N 1
ATOM 2892 C CA . LEU A 1 339 ? 41.030 -15.537 -42.533 1.00 92.12 339 LEU A CA 1
ATOM 2893 C C . LEU A 1 339 ? 40.443 -16.237 -43.763 1.00 92.12 339 LEU A C 1
ATOM 2895 O O . LEU A 1 339 ? 41.189 -16.836 -44.532 1.00 92.12 339 LEU A O 1
ATOM 2899 N N . LYS A 1 340 ? 39.134 -16.116 -44.017 1.00 92.62 340 LYS A N 1
ATOM 2900 C CA . LYS A 1 340 ? 38.499 -16.616 -45.249 1.00 92.62 340 LYS A CA 1
ATOM 2901 C C . LYS A 1 340 ? 39.061 -15.931 -46.490 1.00 92.62 340 LYS A C 1
ATOM 2903 O O . LYS A 1 340 ? 39.263 -16.589 -47.507 1.00 92.62 340 LYS A O 1
ATOM 2908 N N . ASN A 1 341 ? 39.332 -14.629 -46.428 1.00 92.88 341 ASN A N 1
ATOM 2909 C CA . ASN A 1 341 ? 39.937 -13.909 -47.543 1.00 92.88 341 ASN A CA 1
ATOM 2910 C C . ASN A 1 341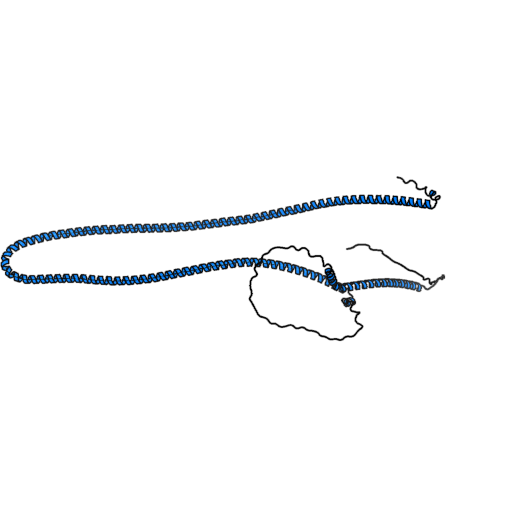 ? 41.388 -14.354 -47.785 1.00 92.88 341 ASN A C 1
ATOM 2912 O O . ASN A 1 341 ? 41.773 -14.572 -48.933 1.00 92.88 341 ASN A O 1
ATOM 2916 N N . VAL A 1 342 ? 42.172 -14.546 -46.719 1.00 91.25 342 VAL A N 1
ATOM 2917 C CA . VAL A 1 342 ? 43.529 -15.112 -46.806 1.00 91.25 342 VAL A CA 1
ATOM 2918 C C . VAL A 1 342 ? 43.486 -16.525 -47.390 1.00 91.25 342 VAL A C 1
ATOM 2920 O O . VAL A 1 342 ? 44.222 -16.804 -48.334 1.00 91.25 342 VAL A O 1
ATOM 2923 N N . LEU A 1 343 ? 42.573 -17.381 -46.921 1.00 90.88 343 LEU A N 1
ATOM 2924 C CA . LEU A 1 343 ? 42.374 -18.729 -47.453 1.00 90.88 343 LEU A CA 1
ATOM 2925 C C . LEU A 1 343 ? 42.009 -18.696 -48.940 1.00 90.88 343 LEU A C 1
ATOM 2927 O O . LEU A 1 343 ? 42.607 -19.424 -49.723 1.00 90.88 343 LEU A O 1
ATOM 2931 N N . ARG A 1 344 ? 41.086 -17.819 -49.352 1.00 91.88 344 ARG A N 1
ATOM 2932 C CA . ARG A 1 344 ? 40.709 -17.644 -50.762 1.00 91.88 344 ARG A CA 1
ATOM 2933 C C . ARG A 1 344 ? 41.904 -17.213 -51.613 1.00 91.88 344 ARG A C 1
ATOM 2935 O O . ARG A 1 344 ? 42.103 -17.762 -52.689 1.00 91.88 344 ARG A O 1
ATOM 2942 N N . ARG A 1 345 ? 42.714 -16.256 -51.144 1.00 90.81 345 ARG A N 1
ATOM 2943 C CA . ARG A 1 345 ? 43.942 -15.831 -51.843 1.00 90.81 345 ARG A CA 1
ATOM 2944 C C . ARG A 1 345 ? 44.948 -16.978 -51.944 1.00 90.81 345 ARG A C 1
ATOM 2946 O O . ARG A 1 345 ? 45.485 -17.197 -53.025 1.00 90.81 345 ARG A O 1
ATOM 2953 N N . GLY A 1 346 ? 45.146 -17.731 -50.863 1.00 89.94 346 GLY A N 1
ATOM 2954 C CA . GLY A 1 346 ? 45.999 -18.920 -50.840 1.00 89.94 346 GLY A CA 1
ATOM 2955 C C . GLY A 1 346 ? 45.513 -20.015 -51.793 1.00 89.94 346 GLY A C 1
ATOM 2956 O O . GLY A 1 346 ? 46.309 -20.552 -52.553 1.00 89.94 346 GLY A O 1
ATOM 2957 N N . GLN A 1 347 ? 44.207 -20.290 -51.834 1.00 90.69 347 GLN A N 1
ATOM 2958 C CA . GLN A 1 347 ? 43.593 -21.222 -52.787 1.00 90.69 347 GLN A CA 1
ATOM 2959 C C . GLN A 1 347 ? 43.755 -20.744 -54.231 1.00 90.69 347 GLN A C 1
ATOM 2961 O O . GLN A 1 347 ? 44.116 -21.541 -55.088 1.00 90.69 347 GLN A O 1
ATOM 2966 N N . SER A 1 348 ? 43.559 -19.453 -54.515 1.00 87.38 348 SER A N 1
ATOM 2967 C CA . SER A 1 348 ? 43.821 -18.894 -55.846 1.00 87.38 348 SER A CA 1
ATOM 2968 C C . SER A 1 348 ? 45.288 -19.041 -56.250 1.00 87.38 348 SER A C 1
ATOM 2970 O O . SER A 1 348 ? 45.562 -19.427 -57.382 1.00 87.38 348 SER A O 1
ATOM 2972 N N . MET A 1 349 ? 46.230 -18.779 -55.337 1.00 87.00 349 MET A N 1
ATOM 2973 C CA . MET A 1 349 ? 47.660 -18.985 -55.587 1.00 87.00 349 MET A CA 1
ATOM 2974 C C . MET A 1 349 ? 47.991 -20.461 -55.813 1.00 87.00 349 MET A C 1
ATOM 2976 O O . MET A 1 349 ? 48.714 -20.769 -56.751 1.00 87.00 349 MET A O 1
ATOM 2980 N N . MET A 1 350 ? 47.434 -21.373 -55.013 1.00 86.25 350 MET A N 1
ATOM 2981 C CA . MET A 1 350 ? 47.620 -22.814 -55.187 1.00 86.25 350 MET A CA 1
ATOM 2982 C C . MET A 1 350 ? 47.035 -23.294 -56.521 1.00 86.25 350 MET A C 1
ATOM 2984 O O . MET A 1 350 ? 47.698 -24.025 -57.244 1.00 86.25 350 MET A O 1
ATOM 2988 N N . ASN A 1 351 ? 45.835 -22.843 -56.893 1.00 87.38 351 ASN A N 1
ATOM 2989 C CA . ASN A 1 351 ? 45.210 -23.179 -58.173 1.00 87.38 351 ASN A CA 1
ATOM 2990 C C . ASN A 1 351 ? 46.025 -22.647 -59.361 1.00 87.38 351 ASN A C 1
ATOM 2992 O O . ASN A 1 351 ? 46.171 -23.340 -60.365 1.00 87.38 351 ASN A O 1
ATOM 2996 N N . LEU A 1 352 ? 46.573 -21.430 -59.257 1.00 85.69 352 LEU A N 1
ATOM 2997 C CA . LEU A 1 352 ? 47.496 -20.885 -60.255 1.00 85.69 352 LEU A CA 1
ATOM 2998 C C . LEU A 1 352 ? 48.785 -21.706 -60.314 1.00 85.69 352 LEU A C 1
ATOM 3000 O O . LEU A 1 352 ? 49.178 -22.101 -61.403 1.00 85.69 352 LEU A O 1
ATOM 3004 N N . ALA A 1 353 ? 49.388 -22.040 -59.171 1.00 82.25 353 ALA A N 1
ATOM 3005 C CA . ALA A 1 353 ? 50.583 -22.876 -59.108 1.00 82.25 353 ALA A CA 1
ATOM 3006 C C . ALA A 1 353 ? 50.346 -24.268 -59.717 1.00 82.25 353 ALA A C 1
ATOM 3008 O O . ALA A 1 353 ? 51.147 -24.714 -60.525 1.00 82.25 353 ALA A O 1
ATOM 3009 N N . GLN A 1 354 ? 49.219 -24.920 -59.416 1.00 84.25 354 GLN A N 1
ATOM 3010 C CA . GLN A 1 354 ? 48.825 -26.203 -60.013 1.00 84.25 354 GLN A CA 1
ATOM 3011 C C . GLN A 1 354 ? 48.559 -26.096 -61.520 1.00 84.25 354 GLN A C 1
ATOM 3013 O O . GLN A 1 354 ? 48.829 -27.035 -62.264 1.00 84.25 354 GLN A O 1
ATOM 3018 N N . ASN A 1 355 ? 48.015 -24.972 -61.993 1.00 84.38 355 ASN A N 1
ATOM 3019 C CA . ASN A 1 355 ? 47.845 -24.735 -63.424 1.00 84.38 355 ASN A CA 1
ATOM 3020 C C . ASN A 1 355 ? 49.180 -24.463 -64.128 1.00 84.38 355 ASN A C 1
ATOM 3022 O O . ASN A 1 355 ? 49.351 -24.936 -65.247 1.00 84.38 355 ASN A O 1
ATOM 3026 N N . CYS A 1 356 ? 50.116 -23.758 -63.486 1.00 80.19 356 CYS A N 1
ATOM 3027 C CA . CYS A 1 356 ? 51.473 -23.559 -63.993 1.00 80.19 356 CYS A CA 1
ATOM 3028 C C . CYS A 1 356 ? 52.268 -24.875 -64.010 1.00 80.19 356 CYS A C 1
ATOM 3030 O O . CYS A 1 356 ? 52.905 -25.173 -65.013 1.00 80.19 356 CYS A O 1
ATOM 3032 N N . ASP A 1 357 ? 52.144 -25.715 -62.975 1.00 79.25 357 ASP A N 1
ATOM 3033 C CA . ASP A 1 357 ? 52.824 -27.018 -62.870 1.00 79.25 357 ASP A CA 1
ATOM 3034 C C . ASP A 1 357 ? 52.472 -27.984 -64.020 1.00 79.25 357 ASP A C 1
ATOM 3036 O O . ASP A 1 357 ? 53.251 -28.871 -64.361 1.00 79.25 357 ASP A O 1
ATOM 3040 N N . LYS A 1 358 ? 51.319 -27.813 -64.682 1.00 82.12 358 LYS A N 1
ATOM 3041 C CA . LYS A 1 358 ? 50.962 -28.598 -65.882 1.00 82.12 358 LYS A CA 1
ATOM 3042 C C . LYS A 1 358 ? 51.874 -28.325 -67.081 1.00 82.12 358 LYS A C 1
ATOM 3044 O O . LYS A 1 358 ? 51.957 -29.176 -67.960 1.00 82.12 358 LYS A O 1
ATOM 3049 N N . TYR A 1 359 ? 52.506 -27.155 -67.131 1.00 78.62 359 TYR A N 1
ATOM 3050 C CA . TYR A 1 359 ? 53.370 -26.726 -68.232 1.00 78.62 359 TYR A CA 1
ATOM 3051 C C . TYR A 1 359 ? 54.865 -26.801 -67.884 1.00 78.62 359 TYR A C 1
ATOM 3053 O O . TYR A 1 359 ? 55.689 -26.503 -68.741 1.00 78.62 359 TYR A O 1
ATOM 3061 N N . GLU A 1 360 ? 55.212 -27.209 -66.659 1.00 77.94 360 GLU A N 1
ATOM 3062 C CA . GLU A 1 360 ? 56.598 -27.433 -66.231 1.00 77.94 360 GLU A CA 1
ATOM 3063 C C . GLU A 1 360 ? 57.099 -28.803 -66.715 1.00 77.94 360 GLU A C 1
ATOM 3065 O O . GLU A 1 360 ? 56.397 -29.817 -66.619 1.00 77.94 360 GLU A O 1
ATOM 3070 N N . THR A 1 361 ? 58.332 -28.846 -67.217 1.00 77.25 361 THR A N 1
ATOM 3071 C CA . THR A 1 361 ? 58.997 -30.088 -67.640 1.00 77.25 361 THR A CA 1
ATOM 3072 C C . THR A 1 361 ? 59.416 -30.938 -66.433 1.00 77.25 361 THR A C 1
ATOM 3074 O O . THR A 1 361 ? 59.626 -30.421 -65.337 1.00 77.25 361 THR A O 1
ATOM 3077 N N . GLU A 1 362 ? 59.596 -32.256 -66.599 1.00 69.94 362 GLU A N 1
ATOM 3078 C CA . GLU A 1 362 ? 60.026 -33.143 -65.494 1.00 69.94 362 GLU A CA 1
ATOM 3079 C C . GLU A 1 362 ? 61.346 -32.685 -64.845 1.00 69.94 362 GLU A C 1
ATOM 3081 O O . GLU A 1 362 ? 61.513 -32.764 -63.627 1.00 69.94 362 GLU A O 1
ATOM 3086 N N . LYS A 1 363 ? 62.258 -32.125 -65.651 1.00 68.31 363 LYS A N 1
ATOM 3087 C CA . LYS A 1 363 ? 63.527 -31.545 -65.194 1.00 68.31 363 LYS A CA 1
ATOM 3088 C C . LYS A 1 363 ? 63.308 -30.329 -64.288 1.00 68.31 363 LYS A C 1
ATOM 3090 O O . LYS A 1 363 ? 63.984 -30.199 -63.271 1.00 68.31 363 LYS A O 1
ATOM 3095 N N . GLU A 1 364 ? 62.361 -29.456 -64.618 1.00 69.81 364 GLU A N 1
ATOM 3096 C CA . GLU A 1 364 ? 62.016 -28.286 -63.800 1.00 69.81 364 GLU A CA 1
ATOM 3097 C C . GLU A 1 364 ? 61.285 -28.684 -62.517 1.00 69.81 364 GLU A C 1
ATOM 3099 O O . GLU A 1 364 ? 61.598 -28.147 -61.456 1.00 69.81 364 GLU A O 1
ATOM 3104 N N . LYS A 1 365 ? 60.404 -29.691 -62.571 1.00 68.44 365 LYS A N 1
ATOM 3105 C CA . LYS A 1 365 ? 59.727 -30.232 -61.379 1.00 68.44 365 LYS A CA 1
ATOM 3106 C C . LYS A 1 365 ? 60.710 -30.795 -60.354 1.00 68.44 365 LYS A C 1
ATOM 3108 O O . LYS A 1 365 ? 60.541 -30.567 -59.157 1.00 68.44 365 LYS A O 1
ATOM 3113 N N . LEU A 1 366 ? 61.760 -31.479 -60.815 1.00 67.81 366 LEU A N 1
ATOM 3114 C CA . LEU A 1 366 ? 62.837 -32.003 -59.966 1.00 67.81 366 LEU A CA 1
ATOM 3115 C C . LEU A 1 366 ? 63.773 -30.896 -59.448 1.00 67.81 366 LEU A C 1
ATOM 3117 O O . LEU A 1 366 ? 64.247 -30.966 -58.316 1.00 67.81 366 LEU A O 1
ATOM 3121 N N . MET A 1 367 ? 64.015 -29.852 -60.247 1.00 64.06 367 MET A N 1
ATOM 3122 C CA . MET A 1 367 ? 64.953 -28.764 -59.926 1.00 64.06 367 MET A CA 1
ATOM 3123 C C . MET A 1 367 ? 64.306 -27.543 -59.251 1.00 64.06 367 MET A C 1
ATOM 3125 O O . MET A 1 367 ? 65.016 -26.590 -58.924 1.00 64.06 367 MET A O 1
ATOM 3129 N N . ARG A 1 368 ? 62.988 -27.565 -59.006 1.00 61.84 368 ARG A N 1
ATOM 3130 C CA . ARG A 1 368 ? 62.175 -26.447 -58.483 1.00 61.84 368 ARG A CA 1
ATOM 3131 C C . ARG A 1 368 ? 62.695 -25.839 -57.176 1.00 61.84 368 ARG A C 1
ATOM 3133 O O . ARG A 1 368 ? 62.475 -24.661 -56.911 1.00 61.84 368 ARG A O 1
ATOM 3140 N N . TRP A 1 369 ? 63.393 -26.631 -56.359 1.00 58.53 369 TRP A N 1
ATOM 3141 C CA . TRP A 1 369 ? 63.856 -26.232 -55.024 1.00 58.53 369 TRP A CA 1
ATOM 3142 C C . TRP A 1 369 ? 65.365 -26.378 -54.800 1.00 58.53 369 TRP A C 1
ATOM 3144 O O . TRP A 1 369 ? 65.831 -26.139 -53.685 1.00 58.53 369 TRP A O 1
ATOM 3154 N N . VAL A 1 370 ? 66.134 -26.747 -55.830 1.00 55.97 370 VAL A N 1
ATOM 3155 C CA . VAL A 1 370 ? 67.583 -26.953 -55.709 1.00 55.97 370 VAL A CA 1
ATOM 3156 C C . VAL A 1 370 ? 68.307 -25.624 -55.909 1.00 55.97 370 VAL A C 1
ATOM 3158 O O . VAL A 1 370 ? 68.327 -25.060 -57.005 1.00 55.97 370 VAL A O 1
ATOM 3161 N N . SER A 1 371 ? 68.916 -25.119 -54.837 1.00 47.91 371 SER A N 1
ATOM 3162 C CA . SER A 1 371 ? 69.807 -23.961 -54.889 1.00 47.91 371 SER A CA 1
ATOM 3163 C C . SER A 1 371 ? 71.035 -24.305 -55.733 1.00 47.91 371 SER A C 1
ATOM 3165 O O . SER A 1 371 ? 71.788 -25.220 -55.402 1.00 47.91 371 SER A O 1
ATOM 3167 N N . PHE A 1 372 ? 71.285 -23.535 -56.793 1.00 49.16 372 PHE A N 1
ATOM 3168 C CA . PHE A 1 372 ? 72.472 -23.676 -57.650 1.00 49.16 372 PHE A CA 1
ATOM 3169 C C . PHE A 1 372 ? 73.800 -23.552 -56.866 1.00 49.16 372 PHE A C 1
ATOM 3171 O O . PHE A 1 372 ? 74.852 -23.974 -57.328 1.00 49.16 372 PHE A O 1
ATOM 3178 N N . THR A 1 373 ? 73.754 -23.033 -55.638 1.00 47.16 373 THR A N 1
ATOM 3179 C CA . THR A 1 373 ? 74.910 -22.840 -54.756 1.00 47.16 373 THR A CA 1
ATOM 3180 C C . THR A 1 373 ? 75.351 -24.080 -53.972 1.00 47.16 373 THR A C 1
ATOM 3182 O O . THR A 1 373 ? 76.418 -24.033 -53.365 1.00 47.16 373 THR A O 1
ATOM 3185 N N . GLN A 1 374 ? 74.596 -25.187 -53.986 1.00 45.53 374 GLN A N 1
ATOM 3186 C CA . GLN A 1 374 ? 74.916 -26.379 -53.180 1.00 45.53 374 GLN A CA 1
ATOM 3187 C C . GLN A 1 374 ? 75.462 -27.568 -53.992 1.00 45.53 374 GLN A C 1
ATOM 3189 O O . GLN A 1 374 ? 75.951 -28.523 -53.404 1.00 45.53 374 GLN A O 1
ATOM 3194 N N . ALA A 1 375 ? 75.455 -27.492 -55.327 1.00 40.12 375 ALA A N 1
ATOM 3195 C CA . ALA A 1 375 ? 75.949 -28.561 -56.204 1.00 40.12 375 ALA A CA 1
ATOM 3196 C C . ALA A 1 375 ? 77.459 -28.484 -56.525 1.00 40.12 375 ALA A C 1
ATOM 3198 O O . ALA A 1 375 ? 77.978 -29.387 -57.164 1.00 40.12 375 ALA A O 1
ATOM 3199 N N . ASN A 1 376 ? 78.171 -27.443 -56.073 1.00 40.00 376 ASN A N 1
ATOM 3200 C CA . ASN A 1 376 ? 79.587 -27.204 -56.404 1.00 40.00 376 ASN A CA 1
ATOM 3201 C C . ASN A 1 376 ? 80.508 -27.146 -55.170 1.00 40.00 376 ASN A C 1
ATOM 3203 O O . ASN A 1 376 ? 81.486 -26.401 -55.155 1.00 40.00 376 ASN A O 1
ATOM 3207 N N . ARG A 1 377 ? 80.186 -27.877 -54.096 1.00 40.81 377 ARG A N 1
ATOM 3208 C CA . ARG A 1 377 ? 80.994 -27.850 -52.861 1.00 40.81 377 ARG A CA 1
ATOM 3209 C C . ARG A 1 377 ? 81.306 -29.216 -52.246 1.00 40.81 377 ARG A C 1
ATOM 3211 O O . ARG A 1 377 ? 81.588 -29.289 -51.057 1.00 40.81 377 ARG A O 1
ATOM 3218 N N . GLN A 1 378 ? 81.260 -30.281 -53.041 1.00 39.16 378 GLN A N 1
ATOM 3219 C CA . GLN A 1 378 ? 81.622 -31.623 -52.590 1.00 39.16 378 GLN A CA 1
ATOM 3220 C C . GLN A 1 378 ? 82.472 -32.328 -53.642 1.00 39.16 378 GLN A C 1
ATOM 3222 O O . GLN A 1 378 ? 82.004 -33.207 -54.347 1.00 39.16 378 GLN A O 1
ATOM 3227 N N . GLU A 1 379 ? 83.715 -31.873 -53.734 1.00 35.50 379 GLU A N 1
ATOM 3228 C CA . GLU A 1 379 ? 84.916 -32.674 -53.967 1.00 35.50 379 GLU A CA 1
ATOM 3229 C C . GLU A 1 379 ? 86.063 -31.876 -53.310 1.00 35.50 379 GLU A C 1
ATOM 3231 O O . GLU A 1 379 ? 86.117 -30.655 -53.455 1.00 35.50 379 GLU A O 1
ATOM 3236 N N . ASP A 1 380 ? 86.888 -32.580 -52.531 1.00 32.66 380 ASP A N 1
ATOM 3237 C CA . ASP A 1 380 ? 88.135 -32.156 -51.865 1.00 32.66 380 ASP A CA 1
ATOM 3238 C C . ASP A 1 380 ? 88.045 -31.462 -50.481 1.00 32.66 380 ASP A C 1
ATOM 3240 O O . ASP A 1 380 ? 87.942 -30.245 -50.358 1.00 32.66 380 ASP A O 1
ATOM 3244 N N . GLU A 1 381 ? 88.093 -32.277 -49.415 1.00 38.25 381 GLU A N 1
ATOM 3245 C CA . GLU A 1 381 ? 89.224 -32.388 -48.457 1.00 38.25 381 GLU A CA 1
ATOM 3246 C C . GLU A 1 381 ? 88.792 -32.903 -47.067 1.00 38.25 381 GLU A C 1
ATOM 3248 O O . GLU A 1 381 ? 88.026 -32.283 -46.326 1.00 38.25 381 GLU A O 1
ATOM 3253 N N . ASP A 1 382 ? 89.345 -34.073 -46.737 1.00 30.77 382 ASP A N 1
ATOM 3254 C CA . ASP A 1 382 ? 89.356 -34.733 -45.435 1.00 30.77 382 ASP A CA 1
ATOM 3255 C C . ASP A 1 382 ? 90.268 -34.022 -44.415 1.00 30.77 382 ASP A C 1
ATOM 3257 O O . ASP A 1 382 ? 91.385 -33.626 -44.748 1.00 30.77 382 ASP A O 1
ATOM 3261 N N . ASN A 1 383 ? 89.807 -34.008 -43.155 1.00 33.97 383 ASN A N 1
ATOM 3262 C CA . ASN A 1 383 ? 90.530 -34.086 -41.864 1.00 33.97 383 ASN A CA 1
ATOM 3263 C C . ASN A 1 383 ? 90.077 -33.017 -40.855 1.00 33.97 383 ASN A C 1
ATOM 3265 O O . ASN A 1 383 ? 90.607 -31.915 -40.810 1.00 33.97 383 ASN A O 1
ATOM 3269 N N . ASP A 1 384 ? 89.121 -33.371 -39.994 1.00 33.97 384 ASP A N 1
ATOM 3270 C CA . ASP A 1 384 ? 89.463 -33.712 -38.607 1.00 33.97 384 ASP A CA 1
ATOM 3271 C C . ASP A 1 384 ? 88.263 -34.341 -37.868 1.00 33.97 384 ASP A C 1
ATOM 3273 O O . ASP A 1 384 ? 87.109 -33.930 -37.999 1.00 33.97 384 ASP A O 1
ATOM 3277 N N . ALA A 1 385 ? 88.576 -35.395 -37.111 1.00 30.75 385 ALA A N 1
ATOM 3278 C CA . ALA A 1 385 ? 87.709 -36.193 -36.240 1.00 30.75 385 ALA A CA 1
ATOM 3279 C C . ALA A 1 385 ? 86.915 -35.312 -35.236 1.00 30.75 385 ALA A C 1
ATOM 3281 O O . ALA A 1 385 ? 87.482 -34.396 -34.653 1.00 30.75 385 ALA A O 1
ATOM 3282 N N . VAL A 1 386 ? 85.580 -35.430 -35.083 1.00 36.50 386 VAL A N 1
ATOM 3283 C CA . VAL A 1 386 ? 84.789 -36.441 -34.313 1.00 36.50 386 VAL A CA 1
ATOM 3284 C C . VAL A 1 386 ? 85.116 -36.416 -32.793 1.00 36.50 386 VAL A C 1
ATOM 3286 O O . VAL A 1 386 ? 86.300 -36.322 -32.487 1.00 36.50 386 VAL A O 1
ATOM 3289 N N . PRO A 1 387 ? 84.176 -36.577 -31.812 1.00 43.16 387 PRO A N 1
ATOM 3290 C CA . PRO A 1 387 ? 82.755 -36.980 -31.903 1.00 43.16 387 PRO A CA 1
ATOM 3291 C C . PRO A 1 387 ? 81.707 -36.216 -31.038 1.00 43.16 387 PRO A C 1
ATOM 3293 O O . PRO A 1 387 ? 81.971 -35.733 -29.944 1.00 43.16 387 PRO A O 1
ATOM 3296 N N . ALA A 1 388 ? 80.463 -36.287 -31.527 1.00 29.08 388 ALA A N 1
ATOM 3297 C CA . ALA A 1 388 ? 79.239 -36.817 -30.888 1.00 29.08 388 ALA A CA 1
ATOM 3298 C C . ALA A 1 388 ? 78.740 -36.348 -29.500 1.00 29.08 388 ALA A C 1
ATOM 3300 O O . ALA A 1 388 ? 79.361 -36.564 -28.464 1.00 29.08 388 ALA A O 1
ATOM 3301 N N . SER A 1 389 ? 77.473 -35.916 -29.465 1.00 33.66 389 SER A N 1
ATOM 3302 C CA . SER A 1 389 ? 76.311 -36.710 -28.977 1.00 33.66 389 SER A CA 1
ATOM 3303 C C . SER A 1 389 ? 75.074 -35.789 -28.962 1.00 33.66 389 SER A C 1
ATOM 3305 O O . SER A 1 389 ? 75.086 -34.727 -28.354 1.00 33.66 389 SER A O 1
ATOM 3307 N N . GLU A 1 390 ? 74.097 -35.945 -29.859 1.00 28.30 390 GLU A N 1
ATOM 3308 C CA . GLU A 1 390 ? 72.954 -36.877 -29.804 1.00 28.30 390 GLU A CA 1
ATOM 3309 C C . GLU A 1 390 ? 72.172 -36.901 -28.476 1.00 28.30 390 GLU A C 1
ATOM 3311 O O . GLU A 1 390 ? 72.517 -37.663 -27.584 1.00 28.30 390 GLU A O 1
ATOM 3316 N N . SER A 1 391 ? 71.052 -36.148 -28.473 1.00 35.09 391 SER A N 1
ATOM 3317 C CA . SER A 1 391 ? 69.687 -36.531 -28.017 1.00 35.09 391 SER A CA 1
ATOM 3318 C C . SER A 1 391 ? 69.507 -36.991 -26.544 1.00 35.09 391 SER A C 1
ATOM 3320 O O . SER A 1 391 ? 70.489 -37.195 -25.850 1.00 35.09 391 SER A O 1
ATOM 3322 N N . PRO A 1 392 ? 68.295 -37.254 -25.992 1.00 37.19 392 PRO A N 1
ATOM 3323 C CA . PRO A 1 392 ? 66.917 -37.027 -26.443 1.00 37.19 392 PRO A CA 1
ATOM 3324 C C . PRO A 1 392 ? 65.972 -36.456 -25.335 1.00 37.19 392 PRO A C 1
ATOM 3326 O O . PRO A 1 392 ? 66.342 -36.227 -24.188 1.00 37.19 392 PRO A O 1
ATOM 3329 N N . SER A 1 393 ? 64.700 -36.285 -25.709 1.00 34.78 393 SER A N 1
ATOM 3330 C CA . SER A 1 393 ? 63.468 -36.231 -24.892 1.00 34.78 393 SER A CA 1
ATOM 3331 C C . SER A 1 393 ? 63.496 -36.762 -23.443 1.00 34.78 393 SER A C 1
ATOM 3333 O O . SER A 1 393 ? 64.020 -37.854 -23.215 1.00 34.78 393 SER A O 1
ATOM 3335 N N . LYS A 1 394 ? 62.722 -36.116 -22.545 1.00 30.94 394 LYS A N 1
ATOM 3336 C CA . LYS A 1 394 ? 61.784 -36.755 -21.581 1.00 30.94 394 LYS A CA 1
ATOM 3337 C C . LYS A 1 394 ? 60.976 -35.725 -20.757 1.00 30.94 394 LYS A C 1
ATOM 3339 O O . LYS A 1 394 ? 61.534 -34.961 -19.982 1.00 30.94 394 LYS A O 1
ATOM 3344 N N . THR A 1 395 ? 59.652 -35.752 -20.891 1.00 29.91 395 THR A N 1
ATOM 3345 C CA . THR A 1 395 ? 58.659 -35.505 -19.815 1.00 29.91 395 THR A CA 1
ATOM 3346 C C . THR A 1 395 ? 58.523 -36.776 -18.944 1.00 29.91 395 THR A C 1
ATOM 3348 O O . THR A 1 395 ? 59.007 -37.823 -19.386 1.00 29.91 395 THR A O 1
ATOM 3351 N N . PRO A 1 396 ? 57.732 -36.832 -17.842 1.00 53.59 396 PRO A N 1
ATOM 3352 C CA . PRO A 1 396 ? 57.391 -35.912 -16.727 1.00 53.59 396 PRO A CA 1
ATOM 3353 C C . PRO A 1 396 ? 57.747 -36.621 -15.354 1.00 53.59 396 PRO A C 1
ATOM 3355 O O . PRO A 1 396 ? 58.543 -37.557 -15.447 1.00 53.59 396 PRO A O 1
ATOM 3358 N N . PRO A 1 397 ? 57.293 -36.285 -14.101 1.00 40.62 397 PRO A N 1
ATOM 3359 C CA . PRO A 1 397 ? 55.882 -36.210 -13.652 1.00 40.62 397 PRO A CA 1
ATOM 3360 C C . PRO A 1 397 ? 55.529 -35.186 -12.529 1.00 40.62 397 PRO A C 1
ATOM 3362 O O . PRO A 1 397 ? 56.304 -34.881 -11.631 1.00 40.62 397 PRO A O 1
ATOM 3365 N N . ASN A 1 398 ? 54.279 -34.722 -12.569 1.00 32.03 398 ASN A N 1
ATOM 3366 C CA . ASN A 1 398 ? 53.301 -34.666 -11.470 1.00 32.03 398 ASN A CA 1
ATOM 3367 C C . ASN A 1 398 ? 53.784 -34.547 -9.998 1.00 32.03 398 ASN A C 1
ATOM 3369 O O . ASN A 1 398 ? 54.228 -35.537 -9.414 1.00 32.03 398 ASN A O 1
ATOM 3373 N N . ARG A 1 399 ? 53.504 -33.397 -9.363 1.00 30.80 399 ARG A N 1
ATOM 3374 C CA . ARG A 1 399 ? 53.063 -33.275 -7.956 1.00 30.80 399 ARG A CA 1
ATOM 3375 C C . ARG A 1 399 ? 52.201 -32.012 -7.794 1.00 30.80 399 ARG A C 1
ATOM 3377 O O . ARG A 1 399 ? 52.735 -30.922 -7.645 1.00 30.80 399 ARG A O 1
ATOM 3384 N N . ASP A 1 400 ? 50.887 -32.192 -7.801 1.00 29.62 400 ASP A N 1
ATOM 3385 C CA . ASP A 1 400 ? 49.946 -31.352 -7.043 1.00 29.62 400 ASP A CA 1
ATOM 3386 C C . ASP A 1 400 ? 49.795 -31.960 -5.627 1.00 29.62 400 ASP A C 1
ATOM 3388 O O . ASP A 1 400 ? 50.165 -33.129 -5.449 1.00 29.62 400 ASP A O 1
ATOM 3392 N N . PRO A 1 401 ? 49.131 -31.319 -4.645 1.00 47.75 401 PRO A N 1
ATOM 3393 C CA . PRO A 1 401 ? 48.849 -29.893 -4.443 1.00 47.75 401 PRO A CA 1
ATOM 3394 C C . PRO A 1 401 ? 49.263 -29.435 -3.025 1.00 47.75 401 PRO A C 1
ATOM 3396 O O . PRO A 1 401 ? 49.283 -30.229 -2.090 1.00 47.75 401 PRO A O 1
ATOM 3399 N N . GLU A 1 402 ? 49.462 -28.137 -2.803 1.00 28.52 402 GLU A N 1
ATOM 3400 C CA . GLU A 1 402 ? 49.215 -27.581 -1.468 1.00 28.52 402 GLU A CA 1
ATOM 3401 C C . GLU A 1 402 ? 48.538 -26.218 -1.595 1.00 28.52 402 GLU A C 1
ATOM 3403 O O . GLU A 1 402 ? 49.012 -25.289 -2.246 1.00 28.52 402 GLU A O 1
ATOM 3408 N N . ILE A 1 403 ? 47.331 -26.192 -1.042 1.00 35.69 403 ILE A N 1
ATOM 3409 C CA . ILE A 1 403 ? 46.442 -25.052 -0.913 1.00 35.69 403 ILE A CA 1
ATOM 3410 C C . ILE A 1 403 ? 47.006 -24.198 0.216 1.00 35.69 403 ILE A C 1
ATOM 3412 O O . ILE A 1 403 ? 47.098 -24.687 1.338 1.00 35.69 403 ILE A O 1
ATOM 3416 N N . ASP A 1 404 ? 47.282 -22.924 -0.050 1.00 27.83 404 ASP A N 1
ATOM 3417 C CA . ASP A 1 404 ? 47.256 -21.921 1.010 1.00 27.83 404 ASP A CA 1
ATOM 3418 C C . ASP A 1 404 ? 46.400 -20.727 0.576 1.00 27.83 404 ASP A C 1
ATOM 3420 O O . ASP A 1 404 ? 46.778 -19.861 -0.216 1.00 27.83 404 ASP A O 1
ATOM 3424 N N . LEU A 1 405 ? 45.159 -20.765 1.055 1.00 34.59 405 LEU A N 1
ATOM 3425 C CA . LEU A 1 405 ? 44.239 -19.646 1.079 1.00 34.59 405 LEU A CA 1
ATOM 3426 C C . LEU A 1 405 ? 44.598 -18.818 2.307 1.00 34.59 405 LEU A C 1
ATOM 3428 O O . LEU A 1 405 ? 44.327 -19.262 3.415 1.00 34.59 405 LEU A O 1
ATOM 3432 N N . THR A 1 406 ? 45.113 -17.604 2.116 1.00 31.73 406 THR A N 1
ATOM 3433 C CA . THR A 1 406 ? 44.670 -16.388 2.830 1.00 31.73 406 THR A CA 1
ATOM 3434 C C . THR A 1 406 ? 45.603 -15.213 2.544 1.00 31.73 406 THR A C 1
ATOM 3436 O O . THR A 1 406 ? 46.656 -15.070 3.146 1.00 31.73 406 THR A O 1
ATOM 3439 N N . SER A 1 407 ? 45.169 -14.291 1.683 1.00 31.42 407 SER A N 1
ATOM 3440 C CA . SER A 1 407 ? 45.371 -12.858 1.936 1.00 31.42 407 SER A CA 1
ATOM 3441 C C . SER A 1 407 ? 44.478 -12.045 1.005 1.00 31.42 407 SER A C 1
ATOM 3443 O O . SER A 1 407 ? 44.866 -11.612 -0.077 1.00 31.42 407 SER A O 1
ATOM 3445 N N . VAL A 1 408 ? 43.230 -11.858 1.431 1.00 35.34 408 VAL A N 1
ATOM 3446 C CA . VAL A 1 408 ? 42.416 -10.740 0.960 1.00 35.34 408 VAL A CA 1
ATOM 3447 C C . VAL A 1 408 ? 42.741 -9.568 1.871 1.00 35.34 408 VAL A C 1
ATOM 3449 O O . VAL A 1 408 ? 42.335 -9.562 3.033 1.00 35.34 408 VAL A O 1
ATOM 3452 N N . ARG A 1 409 ? 43.427 -8.551 1.344 1.00 31.62 409 ARG A N 1
ATOM 3453 C CA . ARG A 1 409 ? 43.266 -7.194 1.866 1.00 31.62 409 ARG A CA 1
ATOM 3454 C C . ARG A 1 409 ? 43.542 -6.130 0.804 1.00 31.62 409 ARG A C 1
ATOM 3456 O O . ARG A 1 409 ? 44.676 -5.889 0.419 1.00 31.62 409 ARG A O 1
ATOM 3463 N N . ASN A 1 410 ? 42.448 -5.462 0.446 1.00 32.53 410 ASN A N 1
ATOM 3464 C CA . ASN A 1 410 ? 42.347 -4.049 0.087 1.00 32.53 410 ASN A CA 1
ATOM 3465 C C . ASN A 1 410 ? 43.058 -3.573 -1.187 1.00 32.53 410 ASN A C 1
ATOM 3467 O O . ASN A 1 410 ? 44.197 -3.121 -1.144 1.00 32.53 410 ASN A O 1
ATOM 3471 N N . VAL A 1 411 ? 42.293 -3.477 -2.278 1.00 30.61 411 VAL A N 1
ATOM 3472 C CA . VAL A 1 411 ? 42.544 -2.458 -3.305 1.00 30.61 411 VAL A CA 1
ATOM 3473 C C . VAL A 1 411 ? 41.466 -1.389 -3.177 1.00 30.61 411 VAL A C 1
ATOM 3475 O O . VAL A 1 411 ? 40.307 -1.574 -3.539 1.00 30.61 411 VAL A O 1
ATOM 3478 N N . VAL A 1 412 ? 41.889 -0.286 -2.568 1.00 31.48 412 VAL A N 1
ATOM 3479 C CA . VAL A 1 412 ? 41.192 0.994 -2.505 1.00 31.48 412 VAL A CA 1
ATOM 3480 C C . VAL A 1 412 ? 41.124 1.573 -3.918 1.00 31.48 412 VAL A C 1
ATOM 3482 O O . VAL A 1 412 ? 42.126 1.617 -4.629 1.00 31.48 412 VAL A O 1
ATOM 3485 N N . PHE A 1 413 ? 39.925 2.007 -4.306 1.00 32.38 413 PHE A N 1
ATOM 3486 C CA . PHE A 1 413 ? 39.691 2.875 -5.453 1.00 32.38 413 PHE A CA 1
ATOM 3487 C C . PHE A 1 413 ? 40.577 4.112 -5.331 1.00 32.38 413 PHE A C 1
ATOM 3489 O O . PHE A 1 413 ? 40.422 4.866 -4.373 1.00 32.38 413 PHE A O 1
ATOM 3496 N N . ASN A 1 414 ? 41.465 4.330 -6.301 1.00 30.28 414 ASN A N 1
ATOM 3497 C CA . ASN A 1 414 ? 42.086 5.632 -6.469 1.00 30.28 414 ASN A CA 1
ATOM 3498 C C . ASN A 1 414 ? 41.653 6.257 -7.790 1.00 30.28 414 ASN A C 1
ATOM 3500 O O . ASN A 1 414 ? 41.558 5.603 -8.831 1.00 30.28 414 ASN A O 1
ATOM 3504 N N . ASP A 1 415 ? 41.317 7.527 -7.645 1.00 30.75 415 ASP A N 1
ATOM 3505 C CA . ASP A 1 415 ? 40.598 8.374 -8.568 1.00 30.75 415 ASP A CA 1
ATOM 3506 C C . ASP A 1 415 ? 41.356 8.651 -9.865 1.00 30.75 415 ASP A C 1
ATOM 3508 O O . ASP A 1 415 ? 42.585 8.703 -9.930 1.00 30.75 415 ASP A O 1
ATOM 3512 N N . LYS A 1 416 ? 40.562 8.900 -10.904 1.00 36.44 416 LYS A N 1
ATOM 3513 C CA . LYS A 1 416 ? 40.998 9.493 -12.165 1.00 36.44 416 LYS A CA 1
ATOM 3514 C C . LYS A 1 416 ? 41.487 10.921 -11.937 1.00 36.44 416 LYS A C 1
ATOM 3516 O O . LYS A 1 416 ? 40.720 11.745 -11.450 1.00 36.44 416 LYS A O 1
ATOM 3521 N N . GLN A 1 417 ? 42.651 11.252 -12.490 1.00 31.95 417 GLN A N 1
ATOM 3522 C CA . GLN A 1 417 ? 42.936 12.573 -13.064 1.00 31.95 417 GLN A CA 1
ATOM 3523 C C . GLN A 1 417 ? 44.071 12.472 -14.115 1.00 31.95 417 GLN A C 1
ATOM 3525 O O . GLN A 1 417 ? 44.629 11.389 -14.273 1.00 31.95 417 GLN A O 1
ATOM 3530 N N . PRO A 1 418 ? 44.272 13.483 -14.984 1.00 40.03 418 PRO A N 1
ATOM 3531 C CA . PRO A 1 418 ? 43.857 13.438 -16.382 1.00 40.03 418 PRO A CA 1
ATOM 3532 C C . PRO A 1 418 ? 45.015 13.297 -17.383 1.00 40.03 418 PRO A C 1
ATOM 3534 O O . PRO A 1 418 ? 46.186 13.385 -17.047 1.00 40.03 418 PRO A O 1
ATOM 3537 N N . ALA A 1 419 ? 44.615 13.092 -18.638 1.00 40.72 419 ALA A N 1
ATOM 3538 C CA . ALA A 1 419 ? 45.442 12.963 -19.828 1.00 40.72 419 ALA A CA 1
ATOM 3539 C C . ALA A 1 419 ? 46.612 13.961 -19.911 1.00 40.72 419 ALA A C 1
ATOM 3541 O O . ALA A 1 419 ? 46.400 15.167 -20.040 1.00 40.72 419 ALA A O 1
ATOM 3542 N N . GLU A 1 420 ? 47.827 13.416 -19.972 1.00 32.09 420 GLU A N 1
ATOM 3543 C CA . GLU A 1 420 ? 48.983 14.075 -20.567 1.00 32.09 420 GLU A CA 1
ATOM 3544 C C . GLU A 1 420 ? 49.124 13.646 -22.033 1.00 32.09 420 GLU A C 1
ATOM 3546 O O . GLU A 1 420 ? 49.022 12.479 -22.413 1.00 32.09 420 GLU A O 1
ATOM 3551 N N . THR A 1 421 ? 49.299 14.661 -22.865 1.00 38.56 421 THR A N 1
ATOM 3552 C CA . THR A 1 421 ? 49.616 14.641 -24.292 1.00 38.56 421 THR A CA 1
ATOM 3553 C C . THR A 1 421 ? 50.908 13.879 -24.606 1.00 38.56 421 THR A C 1
ATOM 3555 O O . THR A 1 421 ? 51.904 14.138 -23.934 1.00 38.56 421 THR A O 1
ATOM 3558 N N . PRO A 1 422 ? 50.984 13.089 -25.694 1.00 34.78 422 PRO A N 1
ATOM 3559 C CA . PRO A 1 422 ? 52.263 12.691 -26.262 1.00 34.78 422 PRO A CA 1
ATOM 3560 C C . PRO A 1 422 ? 52.608 13.552 -27.485 1.00 34.78 422 PRO A C 1
ATOM 3562 O O . PRO A 1 422 ? 51.860 13.636 -28.459 1.00 34.78 422 PRO A O 1
ATOM 3565 N N . SER A 1 423 ? 53.774 14.181 -27.429 1.00 30.55 423 SER A N 1
ATOM 3566 C CA . SER A 1 423 ? 54.551 14.673 -28.569 1.00 30.55 423 SER A CA 1
ATOM 3567 C C . SER A 1 423 ? 55.990 14.860 -28.077 1.00 30.55 423 SER A C 1
ATOM 3569 O O . SER A 1 423 ? 56.149 15.273 -26.928 1.00 30.55 423 SER A O 1
ATOM 3571 N N . PRO A 1 424 ? 57.039 14.721 -28.900 1.00 46.00 424 PRO A N 1
ATOM 3572 C CA . PRO A 1 424 ? 57.228 13.865 -30.072 1.00 46.00 424 PRO A CA 1
ATOM 3573 C C . PRO A 1 424 ? 58.527 13.037 -29.933 1.00 46.00 424 PRO A C 1
ATOM 3575 O O . PRO A 1 424 ? 59.593 13.598 -29.689 1.00 46.00 424 PRO A O 1
ATOM 3578 N N . GLU A 1 425 ? 58.479 11.720 -30.143 1.00 34.53 425 GLU A N 1
ATOM 3579 C CA . GLU A 1 425 ? 59.715 10.940 -30.299 1.00 34.53 425 GLU A CA 1
ATOM 3580 C C . GLU A 1 425 ? 60.225 10.989 -31.746 1.00 34.53 425 GLU A C 1
ATOM 3582 O O . GLU A 1 425 ? 59.470 10.962 -32.720 1.00 34.53 425 GLU A O 1
ATOM 3587 N N . GLU A 1 426 ? 61.540 11.130 -31.830 1.00 34.56 426 GLU A N 1
ATOM 3588 C CA . GLU A 1 426 ? 62.363 11.471 -32.979 1.00 34.56 426 GLU A CA 1
ATOM 3589 C C . GLU A 1 426 ? 62.388 10.435 -34.126 1.00 34.56 426 GLU A C 1
ATOM 3591 O O . GLU A 1 426 ? 62.076 9.254 -33.951 1.00 34.56 426 GLU A O 1
ATOM 3596 N N . PRO A 1 427 ? 62.797 10.867 -35.338 1.00 48.69 427 PRO A N 1
ATOM 3597 C CA . PRO A 1 427 ? 62.777 10.055 -36.545 1.00 48.69 427 PRO A CA 1
ATOM 3598 C C . PRO A 1 427 ? 64.038 9.187 -36.633 1.00 48.69 427 PRO A C 1
ATOM 3600 O O . PRO A 1 427 ? 65.130 9.682 -36.900 1.00 48.69 427 PRO A O 1
ATOM 3603 N N . GLY A 1 428 ? 63.901 7.871 -36.464 1.00 43.88 428 GLY A N 1
ATOM 3604 C CA . GLY A 1 428 ? 65.083 7.009 -36.448 1.00 43.88 428 GLY A CA 1
ATOM 3605 C C . GLY A 1 428 ? 64.838 5.521 -36.649 1.00 43.88 428 GLY A C 1
ATOM 3606 O O . GLY A 1 428 ? 65.353 4.730 -35.869 1.00 43.88 428 GLY A O 1
ATOM 3607 N N . ARG A 1 429 ? 64.091 5.094 -37.681 1.00 45.31 429 ARG A N 1
ATOM 3608 C CA . ARG A 1 429 ? 64.150 3.684 -38.135 1.00 45.31 429 ARG A CA 1
ATOM 3609 C C . ARG A 1 429 ? 63.635 3.424 -39.556 1.00 45.31 429 ARG A C 1
ATOM 3611 O O . ARG A 1 429 ? 62.829 2.535 -39.789 1.00 45.31 429 ARG A O 1
ATOM 3618 N N . ALA A 1 430 ? 64.136 4.158 -40.548 1.00 41.88 430 ALA A N 1
ATOM 3619 C CA . ALA A 1 430 ? 63.910 3.786 -41.953 1.00 41.88 430 ALA A CA 1
ATOM 3620 C C . ALA A 1 430 ? 64.742 2.552 -42.393 1.00 41.88 430 ALA A C 1
ATOM 3622 O O . ALA A 1 430 ? 64.448 1.949 -43.420 1.00 41.88 430 ALA A O 1
ATOM 3623 N N . GLY A 1 431 ? 65.756 2.153 -41.608 1.00 48.22 431 GLY A N 1
ATOM 3624 C CA . GLY A 1 431 ? 66.647 1.031 -41.930 1.00 48.22 431 GLY A CA 1
ATOM 3625 C C . GLY A 1 431 ? 66.104 -0.371 -41.622 1.00 48.22 431 GLY A C 1
ATOM 3626 O O . GLY A 1 431 ? 66.532 -1.316 -42.269 1.00 48.22 431 GLY A O 1
ATOM 3627 N N . SER A 1 432 ? 65.158 -0.537 -40.686 1.00 57.06 432 SER A N 1
ATOM 3628 C CA . SER A 1 432 ? 64.649 -1.877 -40.330 1.00 57.06 432 SER A CA 1
ATOM 3629 C C . SER A 1 432 ? 63.543 -2.363 -41.262 1.00 57.06 432 SER A C 1
ATOM 3631 O O . SER A 1 432 ? 63.492 -3.540 -41.571 1.00 57.06 432 SER A O 1
ATOM 3633 N N . PHE A 1 433 ? 62.689 -1.468 -41.770 1.00 55.56 433 PHE A N 1
ATOM 3634 C CA . PHE A 1 433 ? 61.572 -1.869 -42.633 1.00 55.56 433 PHE A CA 1
ATOM 3635 C C . PHE A 1 433 ? 62.045 -2.445 -43.973 1.00 55.56 433 PHE A C 1
ATOM 3637 O O . PHE A 1 433 ? 61.491 -3.429 -44.448 1.00 55.56 433 PHE A O 1
ATOM 3644 N N . LEU A 1 434 ? 63.082 -1.854 -44.576 1.00 57.09 434 LEU A N 1
ATOM 3645 C CA . LEU A 1 434 ? 63.654 -2.366 -45.823 1.00 57.09 434 LEU A CA 1
ATOM 3646 C C . LEU A 1 434 ? 64.410 -3.681 -45.611 1.00 57.09 434 LEU A C 1
ATOM 3648 O O . LEU A 1 434 ? 64.315 -4.550 -46.471 1.00 57.09 434 LEU A O 1
ATOM 3652 N N . ASP A 1 435 ? 65.101 -3.844 -44.478 1.00 59.94 435 ASP A N 1
ATOM 3653 C CA . ASP A 1 435 ? 65.794 -5.092 -44.128 1.00 59.94 435 ASP A CA 1
ATOM 3654 C C . ASP A 1 435 ? 64.790 -6.223 -43.823 1.00 59.94 435 ASP A C 1
ATOM 3656 O O . ASP A 1 435 ? 64.946 -7.345 -44.299 1.00 59.94 435 ASP A O 1
ATOM 3660 N N . ASP A 1 436 ? 63.682 -5.911 -43.143 1.00 61.22 436 ASP A N 1
ATOM 3661 C CA . ASP A 1 436 ? 62.575 -6.843 -42.897 1.00 61.22 436 ASP A CA 1
ATOM 3662 C C . ASP A 1 436 ? 61.820 -7.187 -44.195 1.00 61.22 436 ASP A C 1
ATOM 3664 O O . ASP A 1 436 ? 61.461 -8.345 -44.424 1.00 61.22 436 ASP A O 1
ATOM 3668 N N . CYS A 1 437 ? 61.624 -6.215 -45.097 1.00 59.12 437 CYS A N 1
ATOM 3669 C CA . CYS A 1 437 ? 61.091 -6.468 -46.437 1.00 59.12 437 CYS A CA 1
ATOM 3670 C C . CYS A 1 437 ? 62.034 -7.347 -47.268 1.00 59.12 437 CYS A C 1
ATOM 3672 O O . CYS A 1 437 ? 61.555 -8.278 -47.916 1.00 59.12 437 CYS A O 1
ATOM 3674 N N . ALA A 1 438 ? 63.346 -7.093 -47.234 1.00 60.72 438 ALA A N 1
ATOM 3675 C CA . ALA A 1 438 ? 64.344 -7.887 -47.945 1.00 60.72 438 ALA A CA 1
ATOM 3676 C C . ALA A 1 438 ? 64.349 -9.340 -47.448 1.00 60.72 438 ALA A C 1
ATOM 3678 O O . ALA A 1 438 ? 64.190 -10.255 -48.255 1.00 60.72 438 ALA A O 1
ATOM 3679 N N . ARG A 1 439 ? 64.369 -9.560 -46.126 1.00 67.12 439 ARG A N 1
ATOM 3680 C CA . ARG A 1 439 ? 64.244 -10.902 -45.527 1.00 67.12 439 ARG A CA 1
ATOM 3681 C C . ARG A 1 439 ? 62.910 -11.579 -45.843 1.00 67.12 439 ARG A C 1
ATOM 3683 O O . ARG A 1 439 ? 62.865 -12.789 -46.030 1.00 67.12 439 ARG A O 1
ATOM 3690 N N . SER A 1 440 ? 61.812 -10.825 -45.951 1.00 65.75 440 SER A N 1
ATOM 3691 C CA . SER A 1 440 ? 60.508 -11.387 -46.344 1.00 65.75 440 SER A CA 1
ATOM 3692 C C . SER A 1 440 ? 60.451 -11.845 -47.811 1.00 65.75 440 SER A C 1
ATOM 3694 O O . SER A 1 440 ? 59.595 -12.655 -48.170 1.00 65.75 440 SER A O 1
ATOM 3696 N N . LEU A 1 441 ? 61.358 -11.336 -48.654 1.00 65.50 441 LEU A N 1
ATOM 3697 C CA . LEU A 1 441 ? 61.437 -11.623 -50.087 1.00 65.50 441 LEU A CA 1
ATOM 3698 C C . LEU A 1 441 ? 62.468 -12.710 -50.432 1.00 65.50 441 LEU A C 1
ATOM 3700 O O . LEU A 1 441 ? 62.327 -13.326 -51.489 1.00 65.50 441 LEU A O 1
ATOM 3704 N N . GLU A 1 442 ? 63.435 -13.004 -49.555 1.00 67.19 442 GLU A N 1
ATOM 3705 C CA . GLU A 1 442 ? 64.408 -14.103 -49.721 1.00 67.19 442 GLU A CA 1
ATOM 3706 C C . GLU A 1 442 ? 63.754 -15.459 -50.078 1.00 67.19 442 GLU A C 1
ATOM 3708 O O . GLU A 1 442 ? 64.215 -16.118 -51.012 1.00 67.19 442 GLU A O 1
ATOM 3713 N N . PRO A 1 443 ? 62.626 -15.889 -49.467 1.00 67.31 443 PRO A N 1
ATOM 3714 C CA . PRO A 1 443 ? 61.969 -17.142 -49.854 1.00 67.31 443 PRO A CA 1
ATOM 3715 C C . PRO A 1 443 ? 61.422 -17.146 -51.292 1.00 67.31 443 PRO A C 1
ATOM 3717 O O . PRO A 1 443 ? 61.224 -18.214 -51.875 1.00 67.31 443 PRO A O 1
ATOM 3720 N N . MET A 1 444 ? 61.178 -15.967 -51.878 1.00 73.44 444 MET A N 1
ATOM 3721 C CA . MET A 1 444 ? 60.695 -15.812 -53.254 1.00 73.44 444 MET A CA 1
ATOM 3722 C C . MET A 1 444 ? 61.836 -15.870 -54.285 1.00 73.44 444 MET A C 1
ATOM 3724 O O . MET A 1 444 ? 61.580 -16.046 -55.473 1.00 73.44 444 MET A O 1
ATOM 3728 N N . GLU A 1 445 ? 63.101 -15.766 -53.867 1.00 73.25 445 GLU A N 1
ATOM 3729 C CA . GLU A 1 445 ? 64.268 -15.761 -54.763 1.00 73.25 445 GLU A CA 1
ATOM 3730 C C . GLU A 1 445 ? 64.376 -17.051 -55.596 1.00 73.25 445 GLU A C 1
ATOM 3732 O O . GLU A 1 445 ? 64.728 -17.025 -56.779 1.00 73.25 445 GLU A O 1
ATOM 3737 N N . ARG A 1 446 ? 63.974 -18.190 -55.015 1.00 72.94 446 ARG A N 1
ATOM 3738 C CA . ARG A 1 446 ? 63.906 -19.481 -55.722 1.00 72.94 446 ARG A CA 1
ATOM 3739 C C . ARG A 1 446 ? 62.819 -19.496 -56.795 1.00 72.94 446 ARG A C 1
ATOM 3741 O O . ARG A 1 446 ? 63.052 -20.005 -57.888 1.00 72.94 446 ARG A O 1
ATOM 3748 N N . PHE A 1 447 ? 61.661 -18.899 -56.506 1.00 76.81 447 PHE A N 1
ATOM 3749 C CA . PHE A 1 447 ? 60.579 -18.748 -57.480 1.00 76.81 447 PHE A CA 1
ATOM 3750 C C . PHE A 1 447 ? 61.031 -17.879 -58.661 1.00 76.81 447 PHE A C 1
ATOM 3752 O O . PHE A 1 447 ? 60.900 -18.294 -59.810 1.00 76.81 447 PHE A O 1
ATOM 3759 N N . TRP A 1 448 ? 61.662 -16.733 -58.387 1.00 79.69 448 TRP A N 1
ATOM 3760 C CA . TRP A 1 448 ? 62.195 -15.853 -59.431 1.00 79.69 448 TRP A CA 1
ATOM 3761 C C . TRP A 1 448 ? 63.307 -16.510 -60.252 1.00 79.69 448 TRP A C 1
ATOM 3763 O O . TRP A 1 448 ? 63.317 -16.378 -61.471 1.00 79.69 448 TRP A O 1
ATOM 3773 N N . SER A 1 449 ? 64.196 -17.280 -59.621 1.00 76.25 449 SER A N 1
ATOM 3774 C CA . SER A 1 449 ? 65.232 -18.047 -60.327 1.00 76.25 449 SER A CA 1
ATOM 3775 C C . SER A 1 449 ? 64.635 -19.088 -61.281 1.00 76.25 449 SER A C 1
ATOM 3777 O O . SER A 1 449 ? 65.150 -19.284 -62.381 1.00 76.25 449 SER A O 1
ATOM 3779 N N . SER A 1 450 ? 63.533 -19.735 -60.882 1.00 73.44 450 SER A N 1
ATOM 3780 C CA . SER A 1 450 ? 62.796 -20.667 -61.740 1.00 73.44 450 SER A CA 1
ATOM 3781 C C . SER A 1 450 ? 62.116 -19.951 -62.911 1.00 73.44 450 SER A C 1
ATOM 3783 O O . SER A 1 450 ? 62.220 -20.421 -64.040 1.00 73.44 450 SER A O 1
ATOM 3785 N N . CYS A 1 451 ? 61.475 -18.799 -62.678 1.00 77.88 451 CYS A N 1
ATOM 3786 C CA . CYS A 1 451 ? 60.888 -17.987 -63.750 1.00 77.88 451 CYS A CA 1
ATOM 3787 C C . CYS A 1 451 ? 61.942 -17.525 -64.765 1.00 77.88 451 CYS A C 1
ATOM 3789 O O . CYS A 1 451 ? 61.743 -17.696 -65.963 1.00 77.88 451 CYS A O 1
ATOM 3791 N N . SER A 1 452 ? 63.087 -17.017 -64.301 1.00 81.25 452 SER A N 1
ATOM 3792 C CA . SER A 1 452 ? 64.178 -16.573 -65.178 1.00 81.25 452 SER A CA 1
ATOM 3793 C C . SER A 1 452 ? 64.761 -17.712 -66.022 1.00 81.25 452 SER A C 1
ATOM 3795 O O . SER A 1 452 ? 65.167 -17.489 -67.160 1.00 81.25 452 SER A O 1
ATOM 3797 N N . ARG A 1 453 ? 64.794 -18.944 -65.492 1.00 79.62 453 ARG A N 1
ATOM 3798 C CA . ARG A 1 453 ? 65.233 -20.126 -66.249 1.00 79.62 453 ARG A CA 1
ATOM 3799 C C . ARG A 1 453 ? 64.230 -20.500 -67.339 1.00 79.62 453 ARG A C 1
ATOM 3801 O O . ARG A 1 453 ? 64.635 -20.657 -68.482 1.00 79.62 453 ARG A O 1
ATOM 3808 N N . ALA A 1 454 ? 62.939 -20.542 -67.012 1.00 79.75 454 ALA A N 1
ATOM 3809 C CA . ALA A 1 454 ? 61.891 -20.786 -68.002 1.00 79.75 454 ALA A CA 1
ATOM 3810 C C . ALA A 1 454 ? 61.880 -19.709 -69.106 1.00 79.75 454 ALA A C 1
ATOM 3812 O O . ALA A 1 454 ? 61.653 -20.011 -70.277 1.00 79.75 454 ALA A O 1
ATOM 3813 N N . GLU A 1 455 ? 62.163 -18.447 -68.761 1.00 81.44 455 GLU A N 1
ATOM 3814 C CA . GLU A 1 455 ? 62.337 -17.373 -69.743 1.00 81.44 455 GLU A CA 1
ATOM 3815 C C . GLU A 1 455 ? 63.550 -17.603 -70.655 1.00 81.44 455 GLU A C 1
ATOM 3817 O O . GLU A 1 455 ? 63.428 -17.408 -71.867 1.00 81.44 455 GLU A O 1
ATOM 3822 N N . ALA A 1 456 ? 64.687 -18.048 -70.110 1.00 82.62 456 ALA A N 1
ATOM 3823 C CA . ALA A 1 456 ? 65.879 -18.383 -70.890 1.00 82.62 456 ALA A CA 1
ATOM 3824 C C . ALA A 1 456 ? 65.625 -19.557 -71.851 1.00 82.62 456 ALA A C 1
ATOM 3826 O O . ALA A 1 456 ? 65.882 -19.422 -73.048 1.00 82.62 456 ALA A O 1
ATOM 3827 N N . ASP A 1 457 ? 65.019 -20.643 -71.366 1.00 81.44 457 ASP A N 1
ATOM 3828 C CA . ASP A 1 457 ? 64.664 -21.815 -72.177 1.00 81.44 457 ASP A CA 1
ATOM 3829 C C . ASP A 1 457 ? 63.653 -21.431 -73.279 1.00 81.44 457 ASP A C 1
ATOM 3831 O O . ASP A 1 457 ? 63.770 -21.837 -74.437 1.00 81.44 457 ASP A O 1
ATOM 3835 N N . CYS A 1 458 ? 62.684 -20.557 -72.973 1.00 83.19 458 CYS A N 1
ATOM 3836 C CA . CYS A 1 458 ? 61.764 -20.008 -73.973 1.00 83.19 458 CYS A CA 1
ATOM 3837 C C . CYS A 1 458 ? 62.469 -19.166 -75.048 1.00 83.19 458 CYS A C 1
ATOM 3839 O O . CYS A 1 458 ? 61.980 -19.087 -76.180 1.00 83.19 458 CYS A O 1
ATOM 3841 N N . VAL A 1 459 ? 63.561 -18.475 -74.711 1.00 85.38 459 VAL A N 1
ATOM 3842 C CA . VAL A 1 459 ? 64.369 -17.717 -75.678 1.00 85.38 459 VAL A CA 1
ATOM 3843 C C . VAL A 1 459 ? 65.179 -18.672 -76.551 1.00 85.38 459 VAL A C 1
ATOM 3845 O O . VAL A 1 459 ? 65.150 -18.513 -77.771 1.00 85.38 459 VAL A O 1
ATOM 3848 N N . GLU A 1 460 ? 65.799 -19.697 -75.968 1.00 86.12 460 GLU A N 1
ATOM 3849 C CA . GLU A 1 460 ? 66.557 -20.722 -76.696 1.00 86.12 460 GLU A CA 1
ATOM 3850 C C . GLU A 1 460 ? 65.664 -21.482 -77.688 1.00 86.12 460 GLU A C 1
ATOM 3852 O O . GLU A 1 460 ? 65.947 -21.500 -78.885 1.00 86.12 460 GLU A O 1
ATOM 3857 N N . LEU A 1 461 ? 64.493 -21.961 -77.251 1.00 86.06 461 LEU A N 1
ATOM 3858 C CA . LEU A 1 461 ? 63.511 -22.610 -78.132 1.00 86.06 461 LEU A CA 1
ATOM 3859 C C . LEU A 1 461 ? 63.045 -21.696 -79.276 1.00 86.06 461 LEU A C 1
ATOM 3861 O O . LEU A 1 461 ? 62.769 -22.158 -80.387 1.00 86.06 461 LEU A O 1
ATOM 3865 N N . LYS A 1 462 ? 62.941 -20.381 -79.040 1.00 85.06 462 LYS A N 1
ATOM 3866 C CA . LYS A 1 462 ? 62.618 -19.413 -80.103 1.00 85.06 462 LYS A CA 1
ATOM 3867 C C . LYS A 1 462 ? 63.763 -19.266 -81.100 1.00 85.06 462 LYS A C 1
ATOM 3869 O O . LYS A 1 462 ? 63.490 -19.056 -82.282 1.00 85.06 462 LYS A O 1
ATOM 3874 N N . GLU A 1 463 ? 65.010 -19.328 -80.655 1.00 86.06 463 GLU A N 1
ATOM 3875 C CA . GLU A 1 463 ? 66.186 -19.258 -81.524 1.00 86.06 463 GLU A CA 1
ATOM 3876 C C . GLU A 1 463 ? 66.363 -20.541 -82.337 1.00 86.06 463 GLU A C 1
ATOM 3878 O O . GLU A 1 463 ? 66.510 -20.457 -83.558 1.00 86.06 463 GLU A O 1
ATOM 3883 N N . GLU A 1 464 ? 66.216 -21.711 -81.713 1.00 86.31 464 GLU A N 1
ATOM 3884 C CA . GLU A 1 464 ? 66.211 -23.005 -82.401 1.00 86.31 464 GLU A CA 1
ATOM 3885 C C . GLU A 1 464 ? 65.086 -23.093 -83.429 1.00 86.31 464 GLU A C 1
ATOM 3887 O O . GLU A 1 464 ? 65.320 -23.477 -84.574 1.00 86.31 464 GLU A O 1
ATOM 3892 N N . LYS A 1 465 ? 63.869 -22.657 -83.076 1.00 87.88 465 LYS A N 1
ATOM 3893 C CA . LYS A 1 465 ? 62.761 -22.585 -84.032 1.00 87.88 465 LYS A CA 1
ATOM 3894 C C . LYS A 1 465 ? 63.125 -21.728 -85.245 1.00 87.88 465 LYS A C 1
ATOM 3896 O O . LYS A 1 465 ? 62.864 -22.145 -86.369 1.00 87.88 465 LYS A O 1
ATOM 3901 N N . ARG A 1 466 ? 63.739 -20.554 -85.048 1.00 86.88 466 ARG A N 1
ATOM 3902 C CA . ARG A 1 466 ? 64.189 -19.707 -86.169 1.00 86.88 466 ARG A CA 1
ATOM 3903 C C . ARG A 1 466 ? 65.265 -20.400 -87.008 1.00 86.88 466 ARG A C 1
ATOM 3905 O O . ARG A 1 466 ? 65.241 -20.269 -88.230 1.00 86.88 466 ARG A O 1
ATOM 3912 N N . ALA A 1 467 ? 66.191 -21.122 -86.377 1.00 85.44 467 ALA A N 1
ATOM 3913 C CA . ALA A 1 467 ? 67.238 -21.871 -87.068 1.00 85.44 467 ALA A CA 1
ATOM 3914 C C . ALA A 1 467 ? 66.653 -23.020 -87.904 1.00 85.44 467 ALA A C 1
ATOM 3916 O O . ALA A 1 467 ? 66.940 -23.110 -89.096 1.00 85.44 467 ALA A O 1
ATOM 3917 N N . LEU A 1 468 ? 65.752 -23.821 -87.328 1.00 87.56 468 LEU A N 1
ATOM 3918 C CA . LEU A 1 468 ? 65.044 -24.895 -88.026 1.00 87.56 468 LEU A CA 1
ATOM 3919 C C . LEU A 1 468 ? 64.132 -24.357 -89.131 1.00 87.56 468 LEU A C 1
ATOM 3921 O O . LEU A 1 468 ? 64.037 -24.960 -90.194 1.00 87.56 468 LEU A O 1
ATOM 3925 N N . GLU A 1 469 ? 63.472 -23.214 -88.938 1.00 87.75 469 GLU A N 1
ATOM 3926 C CA . GLU A 1 469 ? 62.698 -22.560 -89.999 1.00 87.75 469 GLU A CA 1
ATOM 3927 C C . GLU A 1 469 ? 63.595 -22.121 -91.166 1.00 87.75 469 GLU A C 1
ATOM 3929 O O . GLU A 1 469 ? 63.204 -22.279 -92.328 1.00 87.75 469 GLU A O 1
ATOM 3934 N N . ALA A 1 470 ? 64.801 -21.621 -90.878 1.00 85.00 470 ALA A N 1
ATOM 3935 C CA . ALA A 1 470 ? 65.793 -21.256 -91.886 1.00 85.00 470 ALA A CA 1
ATOM 3936 C C . ALA A 1 470 ? 66.369 -22.485 -92.610 1.00 85.00 470 ALA A C 1
ATOM 3938 O O . ALA A 1 470 ? 66.470 -22.474 -93.836 1.00 85.00 470 ALA A O 1
ATOM 3939 N N . GLU A 1 471 ? 66.676 -23.562 -91.889 1.00 85.75 471 GLU A N 1
ATOM 3940 C CA . GLU A 1 471 ? 67.165 -24.815 -92.470 1.00 85.75 471 GLU A CA 1
ATOM 3941 C C . GLU A 1 471 ? 66.075 -25.516 -93.287 1.00 85.75 471 GLU A C 1
ATOM 3943 O O . GLU A 1 471 ? 66.313 -25.941 -94.409 1.00 85.75 471 GLU A O 1
ATOM 3948 N N . ASN A 1 472 ? 64.837 -25.560 -92.799 1.00 87.00 472 ASN A N 1
ATOM 3949 C CA . ASN A 1 472 ? 63.702 -26.116 -93.533 1.00 87.00 472 ASN A CA 1
ATOM 3950 C C . ASN A 1 472 ? 63.376 -25.268 -94.774 1.00 87.00 472 ASN A C 1
ATOM 3952 O O . ASN A 1 472 ? 62.961 -25.780 -95.812 1.00 87.00 472 ASN A O 1
ATOM 3956 N N . LYS A 1 473 ? 63.596 -23.950 -94.714 1.00 87.81 473 LYS A N 1
ATOM 3957 C CA . LYS A 1 473 ? 63.581 -23.101 -95.910 1.00 87.81 473 LYS A CA 1
ATOM 3958 C C . LYS A 1 473 ? 64.700 -23.501 -96.882 1.00 87.81 473 LYS A C 1
ATOM 3960 O O . LYS A 1 473 ? 64.404 -23.731 -98.046 1.00 87.81 473 LYS A O 1
ATOM 3965 N N . GLN A 1 474 ? 65.930 -23.691 -96.409 1.00 83.44 474 GLN A N 1
ATOM 3966 C CA . GLN A 1 474 ? 67.061 -24.124 -97.236 1.00 83.44 474 GLN A CA 1
ATOM 3967 C C . GLN A 1 474 ? 66.861 -25.524 -97.843 1.00 83.44 474 GLN A C 1
ATOM 3969 O O . GLN A 1 474 ? 67.179 -25.739 -99.008 1.00 83.44 474 GLN A O 1
ATOM 3974 N N . LEU A 1 475 ? 66.305 -26.475 -97.091 1.00 84.62 475 LEU A N 1
ATOM 3975 C CA . LEU A 1 475 ? 65.957 -27.814 -97.564 1.00 84.62 475 LEU A CA 1
ATOM 3976 C C . LEU A 1 475 ? 64.856 -27.751 -98.621 1.00 84.62 475 LEU A C 1
ATOM 3978 O O . LEU A 1 475 ? 64.962 -28.439 -99.631 1.00 84.62 475 LEU A O 1
ATOM 3982 N N . ARG A 1 476 ? 63.839 -26.898 -98.435 1.00 81.88 476 ARG A N 1
ATOM 3983 C CA . ARG A 1 476 ? 62.821 -26.629 -99.462 1.00 81.88 476 ARG A CA 1
ATOM 3984 C C . ARG A 1 476 ? 63.435 -26.023 -100.722 1.00 81.88 476 ARG A C 1
ATOM 3986 O O . ARG A 1 476 ? 63.104 -26.478 -101.814 1.00 81.88 476 ARG A O 1
ATOM 3993 N N . ASP A 1 477 ? 64.366 -25.085 -100.576 1.00 80.19 477 ASP A N 1
ATOM 3994 C CA . ASP A 1 477 ? 65.091 -24.477 -101.696 1.00 80.19 477 ASP A CA 1
ATOM 3995 C C . ASP A 1 477 ? 65.976 -25.515 -102.425 1.00 80.19 477 ASP A C 1
ATOM 3997 O O . ASP A 1 477 ? 65.979 -25.574 -103.654 1.00 80.19 477 ASP A O 1
ATOM 4001 N N . MET A 1 478 ? 66.667 -26.404 -101.696 1.00 77.88 478 MET A N 1
ATOM 4002 C CA . MET A 1 478 ? 67.443 -27.508 -102.284 1.00 77.88 478 MET A CA 1
ATOM 4003 C C . MET A 1 478 ? 66.563 -28.574 -102.939 1.00 77.88 478 MET A C 1
ATOM 4005 O O . MET A 1 478 ? 66.916 -29.067 -104.005 1.00 77.88 478 MET A O 1
ATOM 4009 N N . MET A 1 479 ? 65.423 -28.935 -102.343 1.00 76.69 479 MET A N 1
ATOM 4010 C CA . MET A 1 479 ? 64.434 -29.805 -102.986 1.00 76.69 479 MET A CA 1
ATOM 4011 C C . MET A 1 479 ? 63.942 -29.174 -104.288 1.00 76.69 479 MET A C 1
ATOM 4013 O O . MET A 1 479 ? 63.838 -29.874 -105.290 1.00 76.69 479 MET A O 1
ATOM 4017 N N . GLY A 1 480 ? 63.710 -27.857 -104.293 1.00 75.06 480 GLY A N 1
ATOM 4018 C CA . GLY A 1 480 ? 63.444 -27.087 -105.506 1.00 75.06 480 GLY A CA 1
ATOM 4019 C C . GLY A 1 480 ? 64.543 -27.273 -106.554 1.00 75.06 480 GLY A C 1
ATOM 4020 O O . GLY A 1 480 ? 64.252 -27.693 -107.670 1.00 75.06 480 GLY A O 1
ATOM 4021 N N . ALA A 1 481 ? 65.808 -27.074 -106.176 1.00 72.81 481 ALA A N 1
ATOM 4022 C CA . ALA A 1 481 ? 66.955 -27.227 -107.076 1.00 72.81 481 ALA A CA 1
ATOM 4023 C C . ALA A 1 481 ? 67.167 -28.672 -107.579 1.00 72.81 481 ALA A C 1
ATOM 4025 O O . ALA A 1 481 ? 67.538 -28.882 -108.732 1.00 72.81 481 ALA A O 1
ATOM 4026 N N . VAL A 1 482 ? 66.921 -29.689 -106.746 1.00 74.56 482 VAL A N 1
ATOM 4027 C CA . VAL A 1 482 ? 67.013 -31.109 -107.133 1.00 74.56 482 VAL A CA 1
ATOM 4028 C C . VAL A 1 482 ? 65.864 -31.502 -108.059 1.00 74.56 482 VAL A C 1
ATOM 4030 O O . VAL A 1 482 ? 66.089 -32.239 -109.016 1.00 74.56 482 VAL A O 1
ATOM 4033 N N . LEU A 1 483 ? 64.648 -30.999 -107.826 1.00 72.19 483 LEU A N 1
ATOM 4034 C CA . LEU A 1 483 ? 63.524 -31.185 -108.747 1.00 72.19 483 LEU A CA 1
ATOM 4035 C C . LEU A 1 483 ? 63.786 -30.493 -110.092 1.00 72.19 483 LEU A C 1
ATOM 4037 O O . LEU A 1 483 ? 63.483 -31.068 -111.135 1.00 72.19 483 LEU A O 1
ATOM 4041 N N . GLU A 1 484 ? 64.415 -29.317 -110.086 1.00 72.00 484 GLU A N 1
ATOM 4042 C CA . GLU A 1 484 ? 64.839 -28.595 -111.291 1.00 72.00 484 GLU A CA 1
ATOM 4043 C C . GLU A 1 484 ? 65.953 -29.351 -112.047 1.00 72.00 484 GLU A C 1
ATOM 4045 O O . GLU A 1 484 ? 65.875 -29.536 -113.261 1.00 72.00 484 GLU A O 1
ATOM 4050 N N . ALA A 1 485 ? 66.933 -29.920 -111.338 1.00 63.47 485 ALA A N 1
ATOM 4051 C CA . ALA A 1 485 ? 67.964 -30.784 -111.919 1.00 63.47 485 ALA A CA 1
ATOM 4052 C C . ALA A 1 485 ? 67.410 -32.130 -112.434 1.00 63.47 485 ALA A C 1
ATOM 4054 O O . ALA A 1 485 ? 67.837 -32.617 -113.480 1.00 63.47 485 ALA A O 1
ATOM 4055 N N . ALA A 1 486 ? 66.431 -32.731 -111.751 1.00 63.31 486 ALA A N 1
ATOM 4056 C CA . ALA A 1 486 ? 65.745 -33.941 -112.206 1.00 63.31 486 ALA A CA 1
ATOM 4057 C C . ALA A 1 486 ? 64.852 -33.673 -113.432 1.00 63.31 486 ALA A C 1
ATOM 4059 O O . ALA A 1 486 ? 64.738 -34.534 -114.308 1.00 63.31 486 ALA A O 1
ATOM 4060 N N . ALA A 1 487 ? 64.264 -32.475 -113.532 1.00 60.03 487 ALA A N 1
ATOM 4061 C CA . ALA A 1 487 ? 63.579 -32.012 -114.737 1.00 60.03 487 ALA A CA 1
ATOM 4062 C C . ALA A 1 487 ? 64.557 -31.844 -115.918 1.00 60.03 487 ALA A C 1
ATOM 4064 O O . ALA A 1 487 ? 64.210 -32.191 -117.046 1.00 60.03 487 ALA A O 1
ATOM 4065 N N . LEU A 1 488 ? 65.797 -31.410 -115.658 1.00 59.16 488 LEU A N 1
ATOM 4066 C CA . LEU A 1 488 ? 66.880 -31.343 -116.651 1.00 59.16 488 LEU A CA 1
ATOM 4067 C C . LEU A 1 488 ? 67.479 -32.723 -117.011 1.00 59.16 488 LEU A C 1
ATOM 4069 O O . LEU A 1 488 ? 67.998 -32.887 -118.109 1.00 59.16 488 LEU A O 1
ATOM 4073 N N . ALA A 1 489 ? 67.388 -33.733 -116.138 1.00 55.34 489 ALA A N 1
ATOM 4074 C CA . ALA A 1 489 ? 67.893 -35.091 -116.395 1.00 55.34 489 ALA A CA 1
ATOM 4075 C C . ALA A 1 489 ? 66.900 -36.006 -117.149 1.00 55.34 489 ALA A C 1
ATOM 4077 O O . ALA A 1 489 ? 67.318 -36.975 -117.781 1.00 55.34 489 ALA A O 1
ATOM 4078 N N . ARG A 1 490 ? 65.590 -35.705 -117.132 1.00 56.22 490 ARG A N 1
ATOM 4079 C CA . ARG A 1 490 ? 64.572 -36.417 -117.941 1.00 56.22 490 ARG A CA 1
ATOM 4080 C C . ARG A 1 490 ? 64.498 -35.952 -119.401 1.00 56.22 490 ARG A C 1
ATOM 4082 O O . ARG A 1 490 ? 63.738 -36.530 -120.173 1.00 56.22 490 ARG A O 1
ATOM 4089 N N . SER A 1 491 ? 65.287 -34.957 -119.800 1.00 46.62 491 SER A N 1
ATOM 4090 C CA . SER A 1 491 ? 65.361 -34.457 -121.175 1.00 46.62 491 SER A CA 1
ATOM 4091 C C . SER A 1 491 ? 66.714 -34.786 -121.821 1.00 46.62 491 SER A C 1
ATOM 4093 O O . SER A 1 491 ? 67.602 -33.950 -121.951 1.00 46.62 491 SER A O 1
ATOM 4095 N N . THR A 1 492 ? 66.879 -36.032 -122.275 1.00 38.19 492 THR A N 1
ATOM 4096 C CA . THR A 1 492 ? 67.919 -36.393 -123.254 1.00 38.19 492 THR A CA 1
ATOM 4097 C C . THR A 1 492 ? 67.278 -36.656 -124.616 1.00 38.19 492 THR A C 1
ATOM 4099 O O . THR A 1 492 ? 66.374 -37.480 -124.713 1.00 38.19 492 THR A O 1
ATOM 4102 N N . ILE A 1 493 ? 67.767 -35.920 -125.629 1.00 38.88 493 ILE A N 1
ATOM 4103 C CA . ILE A 1 493 ? 67.768 -36.097 -127.107 1.00 38.88 493 ILE A CA 1
ATOM 4104 C C . ILE A 1 493 ? 67.665 -34.702 -127.784 1.00 38.88 493 ILE A C 1
ATOM 4106 O O . ILE A 1 493 ? 67.001 -33.809 -127.262 1.00 38.88 493 ILE A O 1
ATOM 4110 N N . PRO A 1 494 ? 68.417 -34.457 -128.879 1.00 46.25 494 PRO A N 1
ATOM 4111 C CA . PRO A 1 494 ? 69.297 -33.297 -129.009 1.00 46.25 494 PRO A CA 1
ATOM 4112 C C . PRO A 1 494 ? 68.804 -32.263 -130.032 1.00 46.25 494 PRO A C 1
ATOM 4114 O O . PRO A 1 494 ? 68.182 -32.629 -131.023 1.00 46.25 494 PRO A O 1
ATOM 4117 N N . ASN A 1 495 ? 69.202 -30.993 -129.878 1.00 31.56 495 ASN A N 1
ATOM 4118 C CA . ASN A 1 495 ? 69.815 -30.245 -130.983 1.00 31.56 495 ASN A CA 1
ATOM 4119 C C . ASN A 1 495 ? 70.359 -28.864 -130.585 1.00 31.56 495 ASN A C 1
ATOM 4121 O O . ASN A 1 495 ? 69.685 -28.040 -129.979 1.00 31.56 495 ASN A O 1
ATOM 4125 N N . SER A 1 496 ? 71.589 -28.634 -131.047 1.00 36.28 496 SER A N 1
ATOM 4126 C CA . SER A 1 496 ? 72.155 -27.367 -131.519 1.00 36.28 496 SER A CA 1
ATOM 4127 C C . SER A 1 496 ? 72.008 -26.108 -130.647 1.00 36.28 496 SER A C 1
ATOM 4129 O O . SER A 1 496 ? 71.134 -25.275 -130.864 1.00 36.28 496 SER A O 1
ATOM 4131 N N . ARG A 1 497 ? 73.010 -25.838 -129.811 1.00 40.78 497 ARG A N 1
ATOM 4132 C CA . ARG A 1 497 ? 74.099 -24.901 -130.147 1.00 40.78 497 ARG A CA 1
ATOM 4133 C C . ARG A 1 497 ? 74.998 -24.708 -128.932 1.00 40.78 497 ARG A C 1
ATOM 4135 O O . ARG A 1 497 ? 74.597 -24.238 -127.876 1.00 40.78 497 ARG A O 1
ATOM 4142 N N . VAL A 1 498 ? 76.249 -25.079 -129.152 1.00 31.33 498 VAL A N 1
ATOM 4143 C CA . VAL A 1 498 ? 77.401 -24.783 -128.316 1.00 31.33 498 VAL A CA 1
ATOM 4144 C C . VAL A 1 498 ? 77.537 -23.266 -128.152 1.00 31.33 498 VAL A C 1
ATOM 4146 O O . VAL A 1 498 ? 77.694 -22.549 -129.134 1.00 31.33 498 VAL A O 1
ATOM 4149 N N . SER A 1 499 ? 77.540 -22.796 -126.907 1.00 35.72 499 SER A N 1
ATOM 4150 C CA . SER A 1 499 ? 78.445 -21.730 -126.472 1.00 35.72 499 SER A CA 1
ATOM 4151 C C . SER A 1 499 ? 78.783 -21.946 -125.001 1.00 35.72 499 SER A C 1
ATOM 4153 O O . SER A 1 499 ? 78.029 -21.630 -124.087 1.00 35.72 499 SER A O 1
ATOM 4155 N N . THR A 1 500 ? 79.949 -22.543 -124.810 1.00 32.97 500 THR A N 1
ATOM 4156 C CA . THR A 1 500 ? 80.654 -22.775 -123.555 1.00 32.97 500 THR A CA 1
ATOM 4157 C C . THR A 1 500 ? 80.884 -21.485 -122.765 1.00 32.97 500 THR A C 1
ATOM 4159 O O . THR A 1 500 ? 81.604 -20.601 -123.229 1.00 32.97 500 THR A O 1
ATOM 4162 N N . ARG A 1 501 ? 80.391 -21.422 -121.525 1.00 33.25 501 ARG A N 1
ATOM 4163 C CA . ARG A 1 501 ? 81.105 -20.763 -120.419 1.00 33.25 501 ARG A CA 1
ATOM 4164 C C . ARG A 1 501 ? 80.591 -21.275 -119.073 1.00 33.25 501 ARG A C 1
ATOM 4166 O O . ARG A 1 501 ? 79.521 -20.895 -118.617 1.00 33.25 501 ARG A O 1
ATOM 4173 N N . VAL A 1 502 ? 81.390 -22.131 -118.446 1.00 35.44 502 VAL A N 1
ATOM 4174 C CA . VAL A 1 502 ? 81.331 -22.435 -117.006 1.00 35.44 502 VAL A CA 1
ATOM 4175 C C . VAL A 1 502 ? 82.627 -21.884 -116.365 1.00 35.44 502 VAL A C 1
ATOM 4177 O O . VAL A 1 502 ? 83.471 -21.345 -117.085 1.00 35.44 502 VAL A O 1
ATOM 4180 N N . PRO A 1 503 ? 82.777 -21.868 -115.033 1.00 47.94 503 PRO A N 1
ATOM 4181 C CA . PRO A 1 503 ? 82.765 -20.654 -114.231 1.00 47.94 503 PRO A CA 1
ATOM 4182 C C . PRO A 1 503 ? 84.155 -20.337 -113.654 1.00 47.94 503 PRO A C 1
ATOM 4184 O O . PRO A 1 503 ? 85.001 -21.214 -113.505 1.00 47.94 503 PRO A O 1
ATOM 4187 N N . SER A 1 504 ? 84.384 -19.094 -113.230 1.00 30.34 504 SER A N 1
ATOM 4188 C CA . SER A 1 504 ? 85.543 -18.768 -112.390 1.00 30.34 504 SER A CA 1
ATOM 4189 C C . SER A 1 504 ? 85.067 -18.285 -111.026 1.00 30.34 504 SER A C 1
ATOM 4191 O O . SER A 1 504 ? 84.723 -17.122 -110.831 1.00 30.34 504 SER A O 1
ATOM 4193 N N . ARG A 1 505 ? 85.044 -19.215 -110.067 1.00 34.38 505 ARG A N 1
ATOM 4194 C CA . ARG A 1 505 ? 85.295 -18.903 -108.659 1.00 34.38 505 ARG A CA 1
ATOM 4195 C C . ARG A 1 505 ? 86.812 -18.822 -108.502 1.00 34.38 505 ARG A C 1
ATOM 4197 O O . ARG A 1 505 ? 87.469 -19.832 -108.733 1.00 34.38 505 ARG A O 1
ATOM 4204 N N . LYS A 1 506 ? 87.331 -17.687 -108.028 1.00 32.84 506 LYS A N 1
ATOM 4205 C CA . LYS A 1 506 ? 88.291 -17.610 -106.910 1.00 32.84 506 LYS A CA 1
ATOM 4206 C C . LYS A 1 506 ? 88.576 -16.149 -106.516 1.00 32.84 506 LYS A C 1
ATOM 4208 O O . LYS A 1 506 ? 89.108 -15.382 -107.300 1.00 32.84 506 LYS A O 1
ATOM 4213 N N . ILE A 1 507 ? 88.242 -15.863 -105.254 1.00 31.97 507 ILE A N 1
ATOM 4214 C CA . ILE A 1 507 ? 89.069 -15.184 -104.243 1.00 31.97 507 ILE A CA 1
ATOM 4215 C C . ILE A 1 507 ? 89.490 -13.732 -104.536 1.00 31.97 507 ILE A C 1
ATOM 4217 O O . ILE A 1 507 ? 90.496 -13.483 -105.188 1.00 31.97 507 ILE A O 1
ATOM 4221 N N . SER A 1 508 ? 88.862 -12.790 -103.829 1.00 30.53 508 SER A N 1
ATOM 4222 C CA . SER A 1 508 ? 89.633 -11.958 -102.900 1.00 30.53 508 SER A CA 1
ATOM 4223 C C . SER A 1 508 ? 88.830 -11.698 -101.624 1.00 30.53 508 SER A C 1
ATOM 4225 O O . SER A 1 508 ? 87.685 -11.250 -101.636 1.00 30.53 508 SER A O 1
ATOM 4227 N N . ALA A 1 509 ? 89.448 -12.083 -100.513 1.00 30.62 509 ALA A N 1
ATOM 4228 C CA . ALA A 1 509 ? 89.116 -11.659 -99.170 1.00 30.62 509 ALA A CA 1
ATOM 4229 C C . ALA A 1 509 ? 90.025 -10.476 -98.818 1.00 30.62 509 ALA A C 1
ATOM 4231 O O . ALA A 1 509 ? 91.207 -10.513 -99.151 1.00 30.62 509 ALA A O 1
ATOM 4232 N N . CYS A 1 510 ? 89.456 -9.459 -98.172 1.00 30.02 510 CYS A N 1
ATOM 4233 C CA . CYS A 1 510 ? 90.029 -8.594 -97.127 1.00 30.02 510 CYS A CA 1
ATOM 4234 C C . CYS A 1 510 ? 89.031 -7.441 -96.936 1.00 30.02 510 CYS A C 1
ATOM 4236 O O . CYS A 1 510 ? 88.765 -6.703 -97.876 1.00 30.02 510 CYS A O 1
ATOM 4238 N N . SER A 1 511 ? 88.244 -7.491 -95.856 1.00 30.83 511 SER A N 1
ATOM 4239 C CA . SER A 1 511 ? 88.442 -6.693 -94.627 1.00 30.83 511 SER A CA 1
ATOM 4240 C C . SER A 1 511 ? 87.829 -5.283 -94.793 1.00 30.83 511 SER A C 1
ATOM 4242 O O . SER A 1 511 ? 87.966 -4.663 -95.832 1.00 30.83 511 SER A O 1
ATOM 4244 N N . ALA A 1 512 ? 87.060 -4.702 -93.875 1.00 31.55 512 ALA A N 1
ATOM 4245 C CA . ALA A 1 512 ? 86.812 -4.978 -92.472 1.00 31.55 512 ALA A CA 1
ATOM 4246 C C . ALA A 1 512 ? 85.474 -4.322 -92.030 1.00 31.55 512 ALA A C 1
ATOM 4248 O O . ALA A 1 512 ? 85.016 -3.370 -92.654 1.00 31.55 512 ALA A O 1
ATOM 4249 N N . THR A 1 513 ? 84.878 -4.875 -90.962 1.00 33.47 513 THR A N 1
ATOM 4250 C CA . THR A 1 513 ? 84.279 -4.227 -89.760 1.00 33.47 513 THR A CA 1
ATOM 4251 C C . THR A 1 513 ? 83.737 -2.785 -89.867 1.00 33.47 513 THR A C 1
ATOM 4253 O O . THR A 1 513 ? 84.430 -1.909 -90.355 1.00 33.47 513 THR A O 1
ATOM 4256 N N . ALA A 1 514 ? 82.632 -2.355 -89.251 1.00 34.31 514 ALA A N 1
ATOM 4257 C CA . ALA A 1 514 ? 81.709 -2.917 -88.265 1.00 34.31 514 ALA A CA 1
ATOM 4258 C C . ALA A 1 514 ? 80.610 -1.862 -87.950 1.00 34.31 514 ALA A C 1
ATOM 4260 O O . ALA A 1 514 ? 80.778 -0.689 -88.274 1.00 34.31 514 ALA A O 1
ATOM 4261 N N . LYS A 1 515 ? 79.604 -2.298 -87.165 1.00 37.84 515 LYS A N 1
ATOM 4262 C CA . LYS A 1 515 ? 78.605 -1.549 -86.351 1.00 37.84 515 LYS A CA 1
ATOM 4263 C C . LYS A 1 515 ? 77.260 -1.244 -87.040 1.00 37.84 515 LYS A C 1
ATOM 4265 O O . LYS A 1 515 ? 77.208 -0.547 -88.038 1.00 37.84 515 LYS A O 1
ATOM 4270 N N . ARG A 1 516 ? 76.187 -1.944 -86.614 1.00 36.06 516 ARG A N 1
ATOM 4271 C CA . ARG A 1 516 ? 75.215 -1.600 -85.525 1.00 36.06 516 ARG A CA 1
ATOM 4272 C C . ARG A 1 516 ? 74.367 -0.380 -85.924 1.00 36.06 516 ARG A C 1
ATOM 4274 O O . ARG A 1 516 ? 74.938 0.633 -86.279 1.00 36.06 516 ARG A O 1
ATOM 4281 N N . ALA A 1 517 ? 73.044 -0.347 -85.828 1.00 34.50 517 ALA A N 1
ATOM 4282 C CA . ALA A 1 517 ? 72.057 -1.188 -85.165 1.00 34.50 517 ALA A CA 1
ATOM 4283 C C . ALA A 1 517 ? 70.692 -0.937 -85.842 1.00 34.50 517 ALA A C 1
ATOM 4285 O O . ALA A 1 517 ? 70.453 0.161 -86.344 1.00 34.50 517 ALA A O 1
ATOM 4286 N N . GLY A 1 518 ? 69.807 -1.935 -85.861 1.00 35.66 518 GLY A N 1
ATOM 4287 C CA . GLY A 1 518 ? 68.401 -1.728 -86.219 1.00 35.66 518 GLY A CA 1
ATOM 4288 C C . GLY A 1 518 ? 67.613 -1.108 -85.068 1.00 35.66 518 GLY A C 1
ATOM 4289 O O . GLY A 1 518 ? 68.014 -1.307 -83.931 1.00 35.66 518 GLY A O 1
ATOM 4290 N N . VAL A 1 519 ? 66.508 -0.419 -85.375 1.00 33.94 519 VAL A N 1
ATOM 4291 C CA . VAL A 1 519 ? 65.253 -0.372 -84.589 1.00 33.94 519 VAL A CA 1
ATOM 4292 C C . VAL A 1 519 ? 64.150 0.218 -85.481 1.00 33.94 519 VAL A C 1
ATOM 4294 O O . VAL A 1 519 ? 64.201 1.406 -85.770 1.00 33.94 519 VAL A O 1
ATOM 4297 N N . ILE A 1 520 ? 63.151 -0.587 -85.861 1.00 42.78 520 ILE A N 1
ATOM 4298 C CA . ILE A 1 520 ? 61.720 -0.247 -86.082 1.00 42.78 520 ILE A CA 1
ATOM 4299 C C . ILE A 1 520 ? 60.973 -1.596 -85.900 1.00 42.78 520 ILE A C 1
ATOM 4301 O O . ILE A 1 520 ? 61.548 -2.583 -86.366 1.00 42.78 520 ILE A O 1
ATOM 4305 N N . PRO A 1 521 ? 59.759 -1.742 -85.307 1.00 44.62 521 PRO A N 1
ATOM 4306 C CA . PRO A 1 521 ? 58.762 -0.757 -84.845 1.00 44.62 521 PRO A CA 1
ATOM 4307 C C . PRO A 1 521 ? 58.264 -0.982 -83.395 1.00 44.62 521 PRO A C 1
ATOM 4309 O O . PRO A 1 521 ? 58.470 -2.035 -82.803 1.00 44.62 521 PRO A O 1
ATOM 4312 N N . ALA A 1 522 ? 57.481 -0.040 -82.867 1.00 35.38 522 ALA A N 1
ATOM 4313 C CA . ALA A 1 522 ? 56.413 -0.372 -81.923 1.00 35.38 522 ALA A CA 1
ATOM 4314 C C . ALA A 1 522 ? 55.196 0.519 -82.197 1.00 35.38 522 ALA A C 1
ATOM 4316 O O . ALA A 1 522 ? 55.255 1.743 -82.086 1.00 35.38 522 ALA A O 1
ATOM 4317 N N . SER A 1 523 ? 54.112 -0.129 -82.602 1.00 40.75 523 SER A N 1
ATOM 4318 C CA . SER A 1 523 ? 52.753 0.389 -82.669 1.00 40.75 523 SER A CA 1
ATOM 4319 C C . SER A 1 523 ? 51.929 -0.236 -81.544 1.00 40.75 523 SER A C 1
ATOM 4321 O O . SER A 1 523 ? 52.051 -1.438 -81.329 1.00 40.75 523 SER A O 1
ATOM 4323 N N . MET A 1 524 ? 51.030 0.579 -80.984 1.00 38.16 524 MET A N 1
ATOM 4324 C CA . MET A 1 524 ? 49.725 0.230 -80.397 1.00 38.16 524 MET A CA 1
ATOM 4325 C C . MET A 1 524 ? 49.656 -0.549 -79.072 1.00 38.16 524 MET A C 1
ATOM 4327 O O . MET A 1 524 ? 49.981 -1.727 -78.995 1.00 38.16 524 MET A O 1
ATOM 4331 N N . ASP A 1 525 ? 49.133 0.157 -78.061 1.00 49.44 525 ASP A N 1
ATOM 4332 C CA . ASP A 1 525 ? 47.863 -0.104 -77.361 1.00 49.44 525 ASP A CA 1
ATOM 4333 C C . ASP A 1 525 ? 47.355 -1.557 -77.291 1.00 49.44 525 ASP A C 1
ATOM 4335 O O . ASP A 1 525 ? 47.046 -2.156 -78.320 1.00 49.44 525 ASP A O 1
ATOM 4339 N N . ILE A 1 526 ? 47.128 -2.052 -76.063 1.00 50.16 526 ILE A N 1
ATOM 4340 C CA . ILE A 1 526 ? 45.815 -2.446 -75.497 1.00 50.16 526 ILE A CA 1
ATOM 4341 C C . ILE A 1 526 ? 46.011 -3.011 -74.066 1.00 50.16 526 ILE A C 1
ATOM 4343 O O . ILE A 1 526 ? 46.826 -3.910 -73.869 1.00 50.16 526 ILE A O 1
ATOM 4347 N N . LEU A 1 527 ? 45.158 -2.506 -73.154 1.00 45.81 527 LEU A N 1
ATOM 4348 C CA . LEU A 1 527 ? 44.864 -2.847 -71.740 1.00 45.81 527 LEU A CA 1
ATOM 4349 C C . LEU A 1 527 ? 45.839 -2.395 -70.643 1.00 45.81 527 LEU A C 1
ATOM 4351 O O . LEU A 1 527 ? 46.884 -3.043 -70.431 1.00 45.81 527 LEU A O 1
#

Sequence (527 aa):
MGGKKKKTMANKLAKMSDEERARYMQHRAEMEEEAKRRKEQLIATFMKKKIKKEEAFSRLNLAKINQNWHQILRKIKCKEMKENVKNLKEWIERLIDYKNRTIRNLTKHLEEIEEDYLNNYNTHMKHVENMLKDQFEYVRTLQDQYQKDVSNLLASSRKEWDELRANAEEDENFLKTVLYRQHIDETAMRKELDEYRVRYYETKNEFESAMRDLRESHEKRCSAMWREIEDQITRYVEQIEAKRTGYDELLRADIEDAEEIRENEEHIRQIKRENNSIKQSIDHLKTSRNSKLTSLISELEETKKIHFEMREVLKKDLENDRRKLAVLSESSKQTIEYLKNVLRRGQSMMNLAQNCDKYETEKEKLMRWVSFTQANRQEDEDNDAVPASESPSKTPPNRDPEIDLTSVRNVVFNDKQPAETPSPEEPGRAGSFLDDCARSLEPMERFWSSCSRAEADCVELKEEKRALEAENKQLRDMMGAVLEAAALARSTIPNSRVSTRVPSRKISACSATAKRAGVIPASMDIL

Foldseek 3Di:
DDDDDDPPDVVVLVPDDPVVNVVVVVVVVVVVVVVVVVVVVVVVVVVVVVVVVVVVVVVVVVVVVVVVVVVVVVVVVVVVVVVVVVVVVVVVVVVVVVVVVVVVVVVVVVVVVVVVVVVVVVVVVVVVVVVVVVVVVVVVVVVVVVVVVVVVVVVVVVVVVVVVVVVVVVVVVVVVVVVVVVVVVVVVVVVVVVVVVVVCVVCVVVCVVVVVVVVVVVVVVVVVVVVVVVVVVVVVVVVVVVVVVVVVVVVVVVVVVVVVVVVVVVVVVVVVVVVVVVVVVVVVVVVVVVVVVVVVVVVVVVVVVVVVVVVVVVVVVVVVVVVVVVVVVVVVVVVVVVVVVVVVVVVVVVVVVVVVVVVDDPVCVVCLPDDPVPPPPPDDDDDDDDDDDDDDDDDDDDDDDDDDDDDDDDDDDDDDDDDDDDDDDDDDDPPVVVVVVVVVCVVCVSVVVSVVVVVVVVVVVVVVVVVVVVVVVVVVVVVVVVVVVVVVVVDDDDDDDDDDDDDDDDDDDDDDDDDDDDDDDDDDDDD

InterPro domains:
  IPR039505 Dynein regulatory complex protein 1/2, N-terminal [PF14772] (27-128)
  IPR039750 Dynein regulatory complex protein [PTHR21625] (5-369)

Secondary structure (DSSP, 8-state):
-------SSTTTTTSS-HHHHHHHHHHHHHHHHHHHHHHHHHHHHHHHHHHHHHHHHHHHHHHHHHHHHHHHHHHHHHHHHHHHHHHHHHHHHHHHHHHHHHHHHHHHHHHHHHHHHHHHHHHHHHHHHHHHHHHHHHHHHHHHHHHHHHHHHHHHHHHHHHHHHHHHHHHHHHHHHHHHHHHHHHHHHHHHHHHHHHHHHHHHHHHHHHHHHHHHHHHHHHHHHHHHHHHHHHHHHHHHHHHHHHHHHHHHHHHHHHHHHHHHHHHHHHHHHHHHHHHHHHHHHHHHHHHHHHHHHHHHHHHHHHHHHHHHHHHHHHHHHHHHHHHHHHHHHHHHHHHHHHHHHHHHHHHHHHHHHTTS-HHHHHHTT--TTSSSS-SS---------------------------------------PPP-------HHHHHHHHHHHHGGGHHHHHHHHHHHHHHHHHHHHHHHHHHHHHHHHHHHHHHHHHHHHHS-------------------------------------

pLDDT: mean 75.95, std 23.13, range [27.83, 98.5]